Protein AF-A0A9P7UWA2-F1 (afdb_monomer_lite)

Secondary structure (DSSP, 8-state):
--S-SS----TTEEE--THHHHHHHHHHHSHHHHTT-GGGHHHHHHHHHHHTTS-SEEEEEEEETTTEEEEEEEETTTTEEEEE-TT-PPPPHHHHHHHHHHHHHHHS-PPEEEEPP-PPP-SSSTHHHHHHHHHHHHH-TTTSPPPPTTTHHHHHHHHHHHHHHHHHTT----S------S--------------------------PPPPP-------PPP-------------------------------------------------SGGGG-----HHHHHHHHHHHHHHHHHHHHHHHHHHHHHHHHHHHHHHHHHHHHHHHHHHHHHHHHHHTTSS-TTSPPP----------------HHHHT-HHHHHHHHHHHHH---S----------------------HHHHHHHHHHHHHH---HHHH-

Radius of gyration: 37.2 Å; chains: 1; bounding box: 84×90×108 Å

Sequence (434 aa):
MQNELGLTASSDTLLVDSFHAQAVRSAYSTPDQYVNDKHEAWLRNQAQDLATGMRKCLATVANVSGYHWVGLVVDFRQQKFYYGCSLGRKMNQVLKDTYSWWVYQHMSRIFKWETMKSTVQRDGFSCGILAVNALGHHLNPAKYPLLDAKKVADERLNILLRVIERHQAKDFHNESLECQFPFRFPSESSPLNENIDNNNKPSCDDQDLPEFPFSVLPNSPPQSSNPLVHYSSESESNNDGNGSITGDEACKRKVVDTESNLDQSPKRSKAEGLLRYFKRETKEEHEDRLKREAEADNERFEAAMMKAERWKMRMEEEKREQNRLRKQKSRARKRKQEIVQGIRDEDGQLPKRQKTMDLHDITEAFDVAEESRPAWAIAEKIKSKTRKAAGRKLLENPVHEKRPARYVNWLTPFCWTQIKTVAKKTGMSPTEIV

pLDDT: mean 76.08, std 23.24, range [30.69, 98.56]

InterPro domains:
  IPR038765 Papain-like cysteine peptidase superfamily [SSF54001] (63-132)

Organism: NCBI:txid181124

Foldseek 3Di:
DQDDAVPSVPLQEAEDEQCLLVLLLVCVVPVVCCVPDPVNVVVVVVLQCCQVRSHQKYWYWYDDPNQAIWTWMQGSVQLEIEIEFLQPDPDDVSSVVSVQVSNCVRHVDGGYYDYQDWHRAPDRHLRHLGRLLSRVCVSPVPQRPHDDNVCSVVLVVQVVVVVVVCVVVVVPPPPPPHPHSSPGDPPPDDDDDDDDDDDDDDDDDDDDDDDDDDDDDDDDDDDDDDDDDDDDDDDDDDDDDDDDDDDDDDDDDDDDDDPDDDPPPDPPDPPPDPCVPDDDQDPVNVVVVVVVVVVVVVVVVVVVVVVVVVVVVVVVVVVVVVVVVVVVVVVVVVLVVCCVVVCADPVSHGPPPPPPPPPPPPPDPPPPVVVPDVVVVVVVVVVVVPPDPPDDDPPPDDDDDPDQPDDDDPPDVVVVVVLVVVCVVPVDDSSVVD

Structure (mmCIF, N/CA/C/O backbone):
data_AF-A0A9P7UWA2-F1
#
_entry.id   AF-A0A9P7UWA2-F1
#
loop_
_atom_site.group_PDB
_atom_site.id
_atom_site.type_symbol
_atom_site.label_atom_id
_atom_site.label_alt_id
_atom_site.label_comp_id
_atom_site.label_asym_id
_atom_site.label_entity_id
_atom_site.label_seq_id
_atom_site.pdbx_PDB_ins_code
_atom_site.Cartn_x
_atom_site.Cartn_y
_atom_site.Cartn_z
_atom_site.occupancy
_atom_site.B_iso_or_equiv
_atom_site.auth_seq_id
_atom_site.auth_comp_id
_atom_site.auth_asym_id
_atom_site.auth_atom_id
_atom_site.pdbx_PDB_model_num
ATOM 1 N N . MET A 1 1 ? 7.433 -18.083 4.315 1.00 35.91 1 MET A N 1
ATOM 2 C CA . MET A 1 1 ? 6.613 -17.045 4.982 1.00 35.91 1 MET A CA 1
ATOM 3 C C . MET A 1 1 ? 5.111 -17.380 4.883 1.00 35.91 1 MET A C 1
ATOM 5 O O . MET A 1 1 ? 4.304 -16.478 4.747 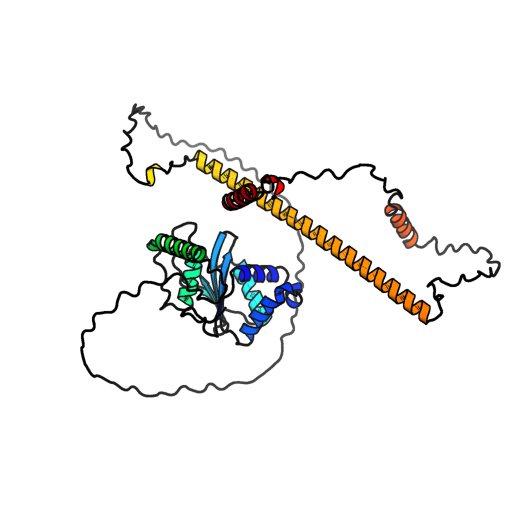1.00 35.91 1 MET A O 1
ATOM 9 N N . GLN A 1 2 ? 4.724 -18.668 4.906 1.00 35.81 2 GLN A N 1
ATOM 10 C CA . GLN A 1 2 ? 3.358 -19.139 4.597 1.00 35.81 2 GLN A CA 1
ATOM 11 C C . GLN A 1 2 ? 2.832 -20.274 5.505 1.00 35.81 2 GLN A C 1
ATOM 13 O O . GLN A 1 2 ? 1.652 -20.592 5.404 1.00 35.81 2 GLN A O 1
ATOM 18 N N . ASN A 1 3 ? 3.647 -20.890 6.372 1.00 32.41 3 ASN A N 1
ATOM 19 C CA . ASN A 1 3 ? 3.332 -22.249 6.841 1.00 32.41 3 ASN A CA 1
ATOM 20 C C . ASN A 1 3 ? 2.615 -22.412 8.169 1.00 32.41 3 ASN A C 1
ATOM 22 O O . ASN A 1 3 ? 2.062 -23.475 8.403 1.00 32.41 3 ASN A O 1
ATOM 26 N N . GLU A 1 4 ? 2.575 -21.427 9.037 1.00 34.19 4 GLU A N 1
ATOM 27 C CA . GLU A 1 4 ? 2.047 -21.652 10.374 1.00 34.19 4 GLU A CA 1
ATOM 28 C C . GLU A 1 4 ? 1.288 -20.382 10.715 1.00 34.19 4 GLU A C 1
ATOM 30 O O . GLU A 1 4 ? 1.736 -19.311 10.344 1.00 34.19 4 GLU A O 1
ATOM 35 N N . LEU A 1 5 ? 0.082 -20.484 11.263 1.00 36.91 5 LEU A N 1
ATOM 36 C CA . LEU A 1 5 ? -0.813 -19.371 11.581 1.00 36.91 5 LEU A CA 1
ATOM 37 C C . LEU A 1 5 ? -2.119 -19.888 12.227 1.00 36.91 5 LEU A C 1
ATOM 39 O O . LEU A 1 5 ? -2.943 -19.113 12.725 1.00 36.91 5 LEU A O 1
ATOM 43 N N . GLY A 1 6 ? -2.436 -21.181 12.064 1.00 40.97 6 GLY A N 1
ATOM 44 C CA . GLY A 1 6 ? -3.813 -21.714 12.136 1.00 40.97 6 GLY A CA 1
ATOM 45 C C . GLY A 1 6 ? -4.808 -20.980 11.207 1.00 40.97 6 GLY A C 1
ATOM 46 O O . GLY A 1 6 ? -6.020 -21.055 11.374 1.00 40.97 6 GLY A O 1
ATOM 47 N N . LEU A 1 7 ? -4.258 -20.122 10.360 1.00 44.78 7 LEU A N 1
ATOM 48 C CA . LEU A 1 7 ? -4.694 -19.538 9.114 1.00 44.78 7 LEU A CA 1
ATOM 49 C C . LEU A 1 7 ? -3.462 -19.801 8.252 1.00 44.78 7 LEU A C 1
ATOM 51 O O . LEU A 1 7 ? -2.737 -18.868 7.912 1.00 44.78 7 LEU A O 1
ATOM 55 N N . THR A 1 8 ? -3.140 -21.051 7.914 1.00 44.81 8 THR A N 1
ATOM 56 C CA . THR A 1 8 ? -2.490 -21.186 6.609 1.00 44.81 8 THR A CA 1
ATOM 57 C C . THR A 1 8 ? -3.432 -20.396 5.726 1.00 44.81 8 THR A C 1
ATOM 59 O O . THR A 1 8 ? -4.607 -20.775 5.636 1.00 44.81 8 THR A O 1
ATOM 62 N N . ALA A 1 9 ? -3.024 -19.199 5.274 1.00 48.91 9 ALA A N 1
ATOM 63 C CA . ALA A 1 9 ? -3.777 -18.516 4.253 1.00 48.91 9 ALA A CA 1
ATOM 64 C C . ALA A 1 9 ? -3.980 -19.655 3.281 1.00 48.91 9 ALA A C 1
ATOM 66 O O . ALA A 1 9 ? -2.975 -20.292 2.923 1.00 48.91 9 ALA A O 1
ATOM 67 N N . SER A 1 10 ? -5.246 -20.069 3.083 1.00 62.97 10 SER A N 1
ATOM 68 C CA . SER A 1 10 ? -5.525 -21.217 2.221 1.00 62.97 10 SER A CA 1
ATOM 69 C C . SER A 1 10 ? -4.599 -21.026 1.031 1.00 62.97 10 SER A C 1
ATOM 71 O O . SER A 1 10 ? -4.370 -19.869 0.677 1.00 62.97 10 SER A O 1
ATOM 73 N N . SER A 1 11 ? -3.969 -22.053 0.468 1.00 73.44 11 SER A N 1
ATOM 74 C CA . SER A 1 11 ? -3.044 -21.866 -0.671 1.00 73.44 11 SER A CA 1
ATOM 75 C C . SER A 1 11 ? -3.573 -20.854 -1.715 1.00 73.44 11 SER A C 1
ATOM 77 O O . SER A 1 11 ? -2.823 -20.155 -2.381 1.00 73.44 11 SER A O 1
ATOM 79 N N . ASP A 1 12 ? -4.885 -20.700 -1.732 1.00 90.75 12 ASP A N 1
ATOM 80 C CA . ASP A 1 12 ? -5.753 -19.699 -2.319 1.00 90.75 12 ASP A CA 1
ATOM 81 C C . ASP A 1 12 ? -5.592 -18.200 -1.927 1.00 90.75 12 ASP A C 1
ATOM 83 O O . ASP A 1 12 ? -5.778 -17.357 -2.793 1.00 90.75 12 ASP A O 1
ATOM 87 N N . THR A 1 13 ? -5.298 -17.790 -0.692 1.00 93.62 13 THR A N 1
ATOM 88 C CA . THR A 1 13 ? -5.259 -16.374 -0.274 1.00 93.62 13 THR A CA 1
ATOM 89 C C . THR A 1 13 ? -3.828 -15.865 -0.128 1.00 93.62 13 THR A C 1
ATOM 91 O O . THR A 1 13 ? -3.042 -16.367 0.671 1.00 93.62 13 THR A O 1
ATOM 94 N N . LEU A 1 14 ? -3.500 -14.800 -0.852 1.00 94.69 14 LEU A N 1
ATOM 95 C CA . LEU A 1 14 ? -2.253 -14.062 -0.738 1.00 94.69 14 LEU A CA 1
ATOM 96 C C . LEU A 1 14 ? -2.431 -12.877 0.223 1.00 94.69 14 LEU A C 1
ATOM 98 O O . LEU A 1 14 ? -3.109 -11.902 -0.099 1.00 94.69 14 LEU A O 1
ATOM 102 N N . LEU A 1 15 ? -1.806 -12.948 1.398 1.00 93.94 15 LEU A N 1
ATOM 103 C CA . LEU A 1 15 ? -1.675 -11.798 2.294 1.00 93.94 15 LEU A CA 1
ATOM 104 C C . LEU A 1 15 ? -0.473 -10.961 1.857 1.00 93.94 15 LEU A C 1
ATOM 106 O O . LEU A 1 15 ? 0.645 -11.473 1.806 1.00 93.94 15 LEU A O 1
ATOM 110 N N . VAL A 1 16 ? -0.704 -9.689 1.544 1.00 95.38 16 VAL A N 1
ATOM 111 C CA . VAL A 1 16 ? 0.352 -8.751 1.140 1.00 95.38 16 VAL A CA 1
ATOM 112 C C . VAL A 1 16 ? 0.481 -7.614 2.143 1.00 95.38 16 VAL A C 1
ATOM 114 O O . VAL A 1 16 ? -0.457 -7.294 2.879 1.00 95.38 16 VAL A O 1
ATOM 117 N N . ASP A 1 17 ? 1.663 -7.007 2.176 1.00 93.38 17 ASP A N 1
ATOM 118 C CA . ASP A 1 17 ? 1.953 -5.875 3.046 1.00 93.38 17 ASP A CA 1
ATOM 119 C C . ASP A 1 17 ? 1.064 -4.653 2.744 1.00 93.38 17 ASP A C 1
ATOM 121 O O . ASP A 1 17 ? 0.357 -4.575 1.735 1.00 93.38 17 ASP A O 1
ATOM 125 N N . SER A 1 18 ? 1.109 -3.671 3.643 1.00 93.75 18 SER A N 1
ATOM 126 C CA . SER A 1 18 ? 0.394 -2.405 3.480 1.00 93.75 18 SER A CA 1
ATOM 127 C C . SER A 1 18 ? 0.959 -1.504 2.383 1.00 93.75 18 SER A C 1
ATOM 129 O O . SER A 1 18 ? 0.256 -0.626 1.872 1.00 93.75 18 SER A O 1
ATOM 131 N N . PHE A 1 19 ? 2.225 -1.704 2.019 1.00 95.06 19 PHE A N 1
ATOM 132 C CA . PHE A 1 19 ? 2.886 -0.972 0.950 1.00 95.06 19 PHE A CA 1
ATOM 133 C C . PHE A 1 19 ? 2.317 -1.356 -0.423 1.00 95.06 19 PHE A C 1
ATOM 135 O O . PHE A 1 19 ? 2.309 -0.518 -1.322 1.00 95.06 19 PHE A O 1
ATOM 142 N N . HIS A 1 20 ? 1.719 -2.543 -0.568 1.00 97.31 20 HIS A N 1
ATOM 143 C CA . HIS A 1 20 ? 1.024 -2.974 -1.779 1.00 97.31 20 HIS A CA 1
ATOM 144 C C . HIS A 1 20 ? 0.036 -1.925 -2.295 1.00 97.31 20 HIS A C 1
ATOM 146 O O . HIS A 1 20 ? 0.104 -1.525 -3.454 1.00 97.31 20 HIS A O 1
ATOM 152 N N . ALA A 1 21 ? -0.846 -1.403 -1.437 1.00 97.00 21 ALA A N 1
ATOM 153 C CA . ALA A 1 21 ? -1.819 -0.393 -1.855 1.00 97.00 21 ALA A CA 1
ATOM 154 C C . ALA A 1 21 ? -1.157 0.905 -2.348 1.00 97.00 21 ALA A C 1
ATOM 156 O O . ALA A 1 21 ? -1.644 1.527 -3.293 1.00 97.00 21 ALA A O 1
ATOM 157 N N . GLN A 1 22 ? -0.035 1.298 -1.743 1.00 96.38 22 GLN A N 1
ATOM 158 C CA . GLN A 1 22 ? 0.743 2.450 -2.192 1.00 96.38 22 GLN A CA 1
ATOM 159 C C . GLN A 1 22 ? 1.429 2.174 -3.534 1.00 96.38 22 GLN A C 1
ATOM 161 O O . GLN A 1 22 ? 1.435 3.044 -4.402 1.00 96.38 22 GLN A O 1
ATOM 166 N N . ALA A 1 23 ? 1.966 0.970 -3.720 1.00 97.44 23 ALA A N 1
ATOM 167 C CA . ALA A 1 23 ? 2.635 0.565 -4.945 1.00 97.44 23 ALA A CA 1
ATOM 168 C C . ALA A 1 23 ? 1.655 0.495 -6.129 1.00 97.44 23 ALA A C 1
ATOM 170 O O . ALA A 1 23 ? 1.935 1.069 -7.177 1.00 97.44 23 ALA A O 1
ATOM 171 N N . VAL A 1 24 ? 0.463 -0.089 -5.946 1.00 98.12 24 VAL A N 1
ATOM 172 C CA . VAL A 1 24 ? -0.588 -0.088 -6.981 1.00 98.12 24 VAL A CA 1
ATOM 173 C C . VAL A 1 24 ? -1.034 1.341 -7.310 1.00 98.12 24 VAL A C 1
ATOM 175 O O . VAL A 1 24 ? -1.229 1.677 -8.475 1.00 98.12 24 VAL A O 1
ATOM 178 N N . ARG A 1 25 ? -1.144 2.223 -6.307 1.00 97.81 25 ARG A N 1
ATOM 179 C CA . ARG A 1 25 ? -1.462 3.643 -6.531 1.00 97.81 25 ARG A CA 1
ATOM 180 C C . ARG A 1 25 ? -0.365 4.380 -7.306 1.00 97.81 25 ARG A C 1
ATOM 182 O O . ARG A 1 25 ? -0.679 5.240 -8.130 1.00 97.81 25 ARG A O 1
ATOM 189 N N . SER A 1 26 ? 0.901 4.059 -7.044 1.00 96.88 26 SER A N 1
ATOM 190 C CA . SER A 1 26 ? 2.035 4.587 -7.807 1.00 96.88 26 SER A CA 1
ATOM 191 C C . SER A 1 26 ? 1.929 4.166 -9.271 1.00 96.88 26 SER A C 1
ATOM 193 O O . SER A 1 26 ? 1.909 5.031 -10.142 1.00 96.88 26 SER A O 1
ATOM 195 N N . ALA A 1 27 ? 1.724 2.870 -9.523 1.00 98.00 27 ALA A N 1
ATOM 196 C CA . ALA A 1 27 ? 1.544 2.316 -10.862 1.00 98.00 27 ALA A CA 1
ATOM 197 C C . ALA A 1 27 ? 0.366 2.960 -11.612 1.00 98.00 27 ALA A C 1
ATOM 199 O O . ALA A 1 27 ? 0.493 3.335 -12.777 1.00 98.00 27 ALA A O 1
ATOM 200 N N . TYR A 1 28 ? -0.763 3.164 -10.924 1.00 97.94 28 TYR A N 1
ATOM 201 C CA . TYR A 1 28 ? -1.947 3.831 -11.476 1.00 97.94 28 TYR A CA 1
ATOM 202 C C . TYR A 1 28 ? -1.674 5.272 -11.929 1.00 97.94 28 TYR A C 1
ATOM 204 O O . TYR A 1 28 ? -2.304 5.762 -12.862 1.00 97.94 28 TYR A O 1
ATOM 212 N N . SER A 1 29 ? -0.718 5.955 -11.296 1.00 97.31 29 SER A N 1
ATOM 213 C CA . SER A 1 29 ? -0.345 7.327 -11.661 1.00 97.31 29 SER A CA 1
ATOM 214 C C . SER A 1 29 ? 0.532 7.390 -12.922 1.00 97.31 29 SER A C 1
ATOM 216 O O . SER A 1 29 ? 0.679 8.459 -13.512 1.00 97.31 29 SER A O 1
ATOM 218 N N . THR A 1 30 ? 1.113 6.264 -13.348 1.00 97.19 30 THR A N 1
ATOM 219 C CA . THR A 1 30 ? 1.989 6.150 -14.526 1.00 97.19 30 THR A CA 1
ATOM 220 C C . THR A 1 30 ? 1.665 4.887 -15.339 1.00 97.19 30 THR A C 1
ATOM 222 O O . THR A 1 30 ? 2.528 4.018 -15.500 1.00 97.19 30 THR A O 1
ATOM 225 N N . PRO A 1 31 ? 0.439 4.764 -15.887 1.00 96.69 31 PRO A N 1
ATOM 226 C CA . PRO A 1 31 ? -0.044 3.518 -16.482 1.00 96.69 31 PRO A CA 1
ATOM 227 C C . PRO A 1 31 ? 0.806 3.037 -17.668 1.00 96.69 31 PRO A C 1
ATOM 229 O O . PRO A 1 31 ? 1.028 1.837 -17.810 1.00 96.69 31 PRO A O 1
ATOM 232 N N . ASP A 1 32 ? 1.367 3.953 -18.464 1.00 97.12 32 ASP A N 1
ATOM 233 C CA . ASP A 1 32 ? 2.225 3.614 -19.612 1.00 97.12 32 ASP A CA 1
ATOM 234 C C . ASP A 1 32 ? 3.549 2.949 -19.201 1.00 97.12 32 ASP A C 1
ATOM 236 O O . ASP A 1 32 ? 4.157 2.195 -19.965 1.00 97.12 32 ASP A O 1
ATOM 240 N N . GLN A 1 33 ? 4.019 3.234 -17.984 1.00 96.94 33 GLN A N 1
ATOM 241 C CA . GLN A 1 33 ? 5.259 2.673 -17.449 1.00 96.94 33 GLN A CA 1
ATOM 242 C C . GLN A 1 33 ? 5.016 1.314 -16.790 1.00 96.94 33 GLN A C 1
ATOM 244 O O . GLN A 1 33 ? 5.915 0.471 -16.814 1.00 96.94 33 GLN A O 1
ATOM 249 N N . TYR A 1 34 ? 3.791 1.062 -16.311 1.00 97.38 34 TYR A N 1
ATOM 250 C CA . TYR A 1 34 ? 3.447 -0.128 -15.536 1.00 97.38 34 TYR A CA 1
ATOM 251 C C . TYR A 1 34 ? 3.784 -1.446 -16.218 1.00 97.38 34 TYR A C 1
ATOM 253 O O . TYR A 1 34 ? 4.216 -2.396 -15.570 1.00 97.38 34 TYR A O 1
ATOM 261 N N . VAL A 1 35 ? 3.638 -1.520 -17.538 1.00 96.06 35 VAL A N 1
ATOM 262 C CA . VAL A 1 35 ? 3.918 -2.747 -18.294 1.00 96.06 35 VAL A CA 1
ATOM 263 C C . VAL A 1 35 ? 5.416 -3.079 -18.300 1.00 96.06 35 VAL A C 1
ATOM 265 O O . VAL A 1 35 ? 5.798 -4.248 -18.249 1.00 96.06 35 VAL A O 1
ATOM 268 N N . ASN A 1 36 ? 6.275 -2.057 -18.321 1.00 96.12 36 ASN A N 1
ATOM 269 C CA . ASN A 1 36 ? 7.703 -2.203 -18.608 1.00 96.12 36 ASN A CA 1
ATOM 270 C C . ASN A 1 36 ? 8.614 -1.935 -17.403 1.00 96.12 36 ASN A C 1
ATOM 272 O O . ASN A 1 36 ? 9.791 -2.308 -17.440 1.00 96.12 36 ASN A O 1
ATOM 276 N N . ASP A 1 37 ? 8.112 -1.305 -16.339 1.00 96.25 37 ASP A N 1
ATOM 277 C CA . ASP A 1 37 ? 8.933 -0.988 -15.175 1.00 96.25 37 ASP A CA 1
ATOM 278 C C . ASP A 1 37 ? 9.333 -2.268 -14.425 1.00 96.25 37 ASP A C 1
ATOM 280 O O . ASP A 1 37 ? 8.505 -3.103 -14.045 1.00 96.25 37 ASP A O 1
ATOM 284 N N . LYS A 1 38 ? 10.637 -2.440 -14.199 1.00 96.06 38 LYS A N 1
ATOM 285 C CA . LYS A 1 38 ? 11.188 -3.559 -13.428 1.00 96.06 38 LYS A CA 1
ATOM 286 C C . LYS A 1 38 ? 10.841 -3.458 -11.946 1.00 96.06 38 LYS A C 1
ATOM 288 O O . LYS A 1 38 ? 10.696 -4.493 -11.303 1.00 96.06 38 LYS A O 1
ATOM 293 N N . HIS A 1 39 ? 10.683 -2.248 -11.413 1.00 94.06 39 HIS A N 1
ATOM 294 C CA . HIS A 1 39 ? 10.326 -2.033 -10.011 1.00 94.06 39 HIS A CA 1
ATOM 295 C C . HIS A 1 39 ? 8.901 -2.491 -9.691 1.00 94.06 39 HIS A C 1
ATOM 297 O O . HIS A 1 39 ? 8.609 -2.817 -8.544 1.00 94.06 39 HIS A O 1
ATOM 303 N N . GLU A 1 40 ? 8.045 -2.595 -10.706 1.00 95.94 40 GLU A N 1
ATOM 304 C CA . GLU A 1 40 ? 6.646 -3.015 -10.582 1.00 95.94 40 GLU A CA 1
ATOM 305 C C . GLU A 1 40 ? 6.421 -4.462 -11.051 1.00 95.94 40 GLU A C 1
ATOM 307 O O . GLU A 1 40 ? 5.296 -4.962 -11.039 1.00 95.94 40 GLU A O 1
ATOM 312 N N . ALA A 1 41 ? 7.492 -5.177 -11.423 1.00 96.06 41 ALA A N 1
ATOM 313 C CA . ALA A 1 41 ? 7.411 -6.565 -11.878 1.00 96.06 41 ALA A CA 1
ATOM 314 C C . ALA A 1 41 ? 6.781 -7.490 -10.830 1.00 96.06 41 ALA A C 1
ATOM 316 O O . ALA A 1 41 ? 6.014 -8.383 -11.173 1.00 96.06 41 ALA A O 1
ATOM 317 N N . TRP A 1 42 ? 7.050 -7.251 -9.548 1.00 96.81 42 TRP A N 1
ATOM 318 C CA . TRP A 1 42 ? 6.472 -8.045 -8.469 1.00 96.81 42 TRP A CA 1
ATOM 319 C C . TRP A 1 42 ? 4.948 -7.852 -8.346 1.00 96.81 42 TRP A C 1
ATOM 321 O O . TRP A 1 42 ? 4.247 -8.837 -8.134 1.00 96.81 42 TRP A O 1
ATOM 331 N N . LEU A 1 43 ? 4.421 -6.635 -8.562 1.00 97.56 43 LEU A N 1
ATOM 332 C CA . LEU A 1 43 ? 2.972 -6.381 -8.609 1.00 97.56 43 LEU A CA 1
ATOM 333 C C . LEU A 1 43 ? 2.325 -7.110 -9.785 1.00 97.56 43 LEU A C 1
ATOM 335 O O . LEU A 1 43 ? 1.243 -7.676 -9.646 1.00 97.56 43 LEU A O 1
ATOM 339 N N . ARG A 1 44 ? 2.984 -7.092 -10.953 1.00 97.62 44 ARG A N 1
ATOM 340 C CA . ARG A 1 44 ? 2.511 -7.823 -12.137 1.00 97.62 44 ARG A CA 1
ATOM 341 C C . ARG A 1 44 ? 2.487 -9.327 -11.885 1.00 97.62 44 ARG A C 1
ATOM 343 O O . ARG A 1 44 ? 1.492 -9.963 -12.198 1.00 97.62 44 ARG A O 1
ATOM 350 N N . ASN A 1 45 ? 3.528 -9.878 -11.266 1.00 96.81 45 ASN A N 1
ATOM 351 C CA . ASN A 1 45 ? 3.583 -11.302 -10.934 1.00 96.81 45 ASN A CA 1
ATOM 352 C C . ASN A 1 45 ? 2.465 -11.701 -9.960 1.00 96.81 45 ASN A C 1
ATOM 354 O O . ASN A 1 45 ? 1.794 -12.697 -10.190 1.00 96.81 45 ASN A O 1
ATOM 358 N N . GLN A 1 46 ? 2.196 -10.898 -8.925 1.00 96.56 46 GLN A N 1
ATOM 359 C CA . GLN A 1 46 ? 1.079 -11.159 -8.007 1.00 96.56 46 GLN A CA 1
ATOM 360 C C . GLN A 1 46 ? -0.275 -11.132 -8.724 1.00 96.56 46 GLN A C 1
ATOM 362 O O . GLN A 1 46 ? -1.114 -11.999 -8.491 1.00 96.56 46 GLN A O 1
ATOM 367 N N . ALA A 1 47 ? -0.486 -10.162 -9.615 1.00 95.88 47 ALA A N 1
ATOM 368 C CA . ALA A 1 47 ? -1.702 -10.101 -10.415 1.00 95.88 47 ALA A CA 1
ATOM 369 C C . ALA A 1 47 ? -1.830 -11.296 -11.368 1.00 95.88 47 ALA A C 1
ATOM 371 O O . ALA A 1 47 ? -2.921 -11.838 -11.516 1.00 95.88 47 ALA A O 1
ATOM 372 N N . GLN A 1 48 ? -0.723 -11.738 -11.968 1.00 96.06 48 GLN A N 1
ATOM 373 C CA . GLN A 1 48 ? -0.678 -12.911 -12.835 1.00 96.06 48 GLN A CA 1
ATOM 374 C C . GLN A 1 48 ? -1.004 -14.195 -12.062 1.00 96.06 48 GLN A C 1
ATOM 376 O O . GLN A 1 48 ? -1.801 -15.004 -12.536 1.00 96.06 48 GLN A O 1
ATOM 381 N N . ASP A 1 49 ? -0.453 -14.372 -10.859 1.00 95.81 49 ASP A N 1
ATOM 382 C CA . ASP A 1 49 ? -0.771 -15.505 -9.983 1.00 95.81 49 ASP A CA 1
ATOM 383 C C . ASP A 1 49 ? -2.274 -15.546 -9.655 1.00 95.81 49 ASP A C 1
ATOM 385 O O . ASP A 1 49 ? -2.889 -16.612 -9.621 1.00 95.81 49 ASP A O 1
ATOM 389 N N . LEU A 1 50 ? -2.891 -14.381 -9.448 1.00 95.94 50 LEU A N 1
ATOM 390 C CA . LEU A 1 50 ? -4.328 -14.266 -9.198 1.00 95.94 50 LEU A CA 1
ATOM 391 C C . LEU A 1 50 ? -5.161 -14.518 -10.467 1.00 95.94 50 LEU A C 1
ATOM 393 O O . LEU A 1 50 ? -6.160 -15.234 -10.428 1.00 95.94 50 LEU A O 1
ATOM 397 N N . ALA A 1 51 ? -4.741 -13.972 -11.610 1.00 94.44 51 ALA A N 1
ATOM 398 C CA . ALA A 1 51 ? -5.434 -14.112 -12.891 1.00 94.44 51 ALA A CA 1
ATOM 399 C C . ALA A 1 51 ? -5.396 -15.553 -13.427 1.00 94.44 51 ALA A C 1
ATOM 401 O O . ALA A 1 51 ? -6.370 -16.021 -14.016 1.00 94.44 51 ALA A O 1
ATOM 402 N N . THR A 1 52 ? -4.292 -16.266 -13.193 1.00 95.38 52 THR A N 1
ATOM 403 C CA . THR A 1 52 ? -4.123 -17.687 -13.548 1.00 95.38 52 THR A CA 1
ATOM 404 C C . THR A 1 52 ? -4.800 -18.639 -12.561 1.00 95.38 52 THR A C 1
ATOM 406 O O . THR A 1 52 ? -4.871 -19.838 -12.820 1.00 95.38 52 THR A O 1
ATOM 409 N N . GLY A 1 53 ? -5.308 -18.129 -11.435 1.00 94.19 53 GLY A N 1
ATOM 410 C CA . GLY A 1 53 ? -5.952 -18.930 -10.398 1.00 94.19 53 GLY A CA 1
ATOM 411 C C . GLY A 1 53 ? -4.983 -19.686 -9.485 1.00 94.19 53 GLY A C 1
ATOM 412 O O . GLY A 1 53 ? -5.445 -20.462 -8.649 1.00 94.19 53 GLY A O 1
ATOM 413 N N . MET A 1 54 ? -3.665 -19.450 -9.592 1.00 94.19 54 MET A N 1
ATOM 414 C CA . MET A 1 54 ? -2.688 -19.945 -8.610 1.00 94.19 54 MET A CA 1
ATOM 415 C C . MET A 1 54 ? -2.988 -19.400 -7.214 1.00 94.19 54 MET A C 1
ATOM 417 O O . MET A 1 54 ? -2.792 -20.084 -6.210 1.00 94.19 54 MET A O 1
ATOM 421 N N . ARG A 1 55 ? -3.486 -18.164 -7.160 1.00 95.25 55 ARG A N 1
ATOM 422 C CA . ARG A 1 55 ? -4.111 -17.561 -5.987 1.00 95.25 55 ARG A CA 1
ATOM 423 C C . ARG A 1 55 ? -5.542 -17.174 -6.356 1.00 95.25 55 ARG A C 1
ATOM 425 O O . ARG A 1 55 ? -5.849 -16.829 -7.489 1.00 95.25 55 ARG A O 1
ATOM 432 N N . LYS A 1 56 ? -6.434 -17.247 -5.383 1.00 95.94 56 LYS A N 1
ATOM 433 C CA . LYS A 1 56 ? -7.869 -16.977 -5.502 1.00 95.94 56 LYS A CA 1
ATOM 434 C C . LYS A 1 56 ? -8.248 -15.636 -4.886 1.00 95.94 56 LYS A C 1
ATOM 436 O O . LYS A 1 56 ? -9.175 -14.991 -5.367 1.00 95.94 56 LYS A O 1
ATOM 441 N N . CYS A 1 57 ? -7.530 -15.218 -3.846 1.00 96.94 57 CYS A N 1
ATOM 442 C CA . CYS A 1 57 ? -7.784 -13.971 -3.140 1.00 96.94 57 CYS A CA 1
ATOM 443 C C . CYS A 1 57 ? -6.478 -13.231 -2.849 1.00 96.94 57 CYS A C 1
ATOM 445 O O . CYS A 1 57 ? -5.462 -13.856 -2.557 1.00 96.94 57 CYS A O 1
ATOM 447 N N . LEU A 1 58 ? -6.522 -11.902 -2.850 1.00 97.31 58 LEU A N 1
ATOM 448 C CA . LEU A 1 58 ? -5.494 -11.039 -2.271 1.00 97.31 58 LEU A CA 1
ATOM 449 C C . LEU A 1 58 ? -6.103 -10.262 -1.111 1.00 97.31 58 LEU A C 1
ATOM 451 O O . LEU A 1 58 ? -7.204 -9.737 -1.235 1.00 97.31 58 LEU A O 1
ATOM 455 N N . ALA A 1 59 ? -5.397 -10.172 0.006 1.00 97.44 59 ALA A N 1
ATOM 456 C CA . ALA A 1 59 ? -5.859 -9.488 1.204 1.00 97.44 59 ALA A CA 1
ATOM 457 C C . ALA A 1 59 ? -4.760 -8.563 1.741 1.00 97.44 59 ALA A C 1
ATOM 459 O O . ALA A 1 59 ? -3.600 -8.957 1.853 1.00 97.44 59 ALA A O 1
ATOM 460 N N . THR A 1 60 ? -5.123 -7.321 2.058 1.00 97.81 60 THR A N 1
ATOM 461 C CA . THR A 1 60 ? -4.196 -6.291 2.544 1.00 97.81 60 THR A CA 1
ATOM 462 C C . THR A 1 60 ? -4.908 -5.281 3.441 1.00 97.81 60 THR A C 1
ATOM 464 O O . THR A 1 60 ? -6.139 -5.207 3.489 1.00 97.81 60 THR A O 1
ATOM 467 N N . VAL A 1 61 ? -4.121 -4.467 4.139 1.00 97.81 61 VAL A N 1
ATOM 468 C CA . VAL A 1 61 ? -4.589 -3.231 4.764 1.00 97.81 61 VAL A CA 1
ATOM 469 C C . VAL A 1 61 ? -4.041 -2.041 3.988 1.00 97.81 61 VAL A C 1
ATOM 471 O O . VAL A 1 61 ? -2.844 -1.942 3.740 1.00 97.81 61 VAL A O 1
ATOM 474 N N . ALA A 1 62 ? -4.912 -1.115 3.605 1.00 97.88 62 ALA A N 1
ATOM 475 C CA . ALA A 1 62 ? -4.535 0.069 2.847 1.00 97.88 62 ALA A CA 1
ATOM 476 C C . ALA A 1 62 ? -4.573 1.309 3.742 1.00 97.88 62 ALA A C 1
ATOM 478 O O . ALA A 1 62 ? -5.519 1.504 4.506 1.00 97.88 62 ALA A O 1
ATOM 479 N N . ASN A 1 63 ? -3.567 2.174 3.617 1.00 97.38 63 ASN A N 1
ATOM 480 C CA . ASN A 1 63 ? -3.629 3.517 4.178 1.00 97.38 63 ASN A CA 1
ATOM 481 C C . ASN A 1 63 ? -4.276 4.457 3.150 1.00 97.38 63 ASN A C 1
ATOM 483 O O . ASN A 1 63 ? -3.721 4.719 2.081 1.00 97.38 63 ASN A O 1
ATOM 487 N N . VAL A 1 64 ? -5.464 4.955 3.476 1.00 96.12 64 VAL A N 1
ATOM 488 C CA . VAL A 1 64 ? -6.188 5.959 2.703 1.00 96.12 64 VAL A CA 1
ATOM 489 C C . VAL A 1 64 ? -5.999 7.336 3.337 1.00 96.12 64 VAL A C 1
ATOM 491 O O . VAL A 1 64 ? -6.110 7.520 4.548 1.00 96.12 64 VAL A O 1
ATOM 494 N N . SER A 1 65 ? -5.704 8.324 2.493 1.00 91.62 65 SER A N 1
ATOM 495 C CA . SER A 1 65 ? -5.484 9.724 2.887 1.00 91.62 65 SER A CA 1
ATOM 496 C C . SER A 1 65 ? -4.318 9.979 3.860 1.00 91.62 65 SER A C 1
ATOM 498 O O . SER A 1 65 ? -4.208 11.083 4.376 1.00 91.62 65 SER A O 1
ATOM 500 N N . GLY A 1 66 ? -3.433 9.007 4.104 1.00 92.69 66 GLY A N 1
ATOM 501 C CA . GLY A 1 66 ? -2.228 9.166 4.932 1.00 92.69 66 GLY A CA 1
ATOM 502 C C . GLY A 1 66 ? -2.430 8.870 6.423 1.00 92.69 66 GLY A C 1
ATOM 503 O O . GLY A 1 66 ? -1.469 8.525 7.106 1.00 92.69 66 GLY A O 1
ATOM 504 N N . TYR A 1 67 ? -3.665 8.927 6.924 1.00 94.69 67 TYR A N 1
ATOM 505 C CA . TYR A 1 67 ? -3.973 8.810 8.357 1.00 94.69 67 TYR A CA 1
ATOM 506 C C . TYR A 1 67 ? -5.036 7.755 8.693 1.00 94.69 67 TYR A C 1
ATOM 508 O O . TYR A 1 67 ? -5.320 7.533 9.869 1.00 94.69 67 TYR A O 1
ATOM 516 N N . HIS A 1 68 ? -5.655 7.111 7.700 1.00 97.44 68 HIS A N 1
ATOM 517 C CA . HIS A 1 68 ? -6.750 6.175 7.939 1.00 97.44 68 HIS A CA 1
ATOM 518 C C . HIS A 1 68 ? -6.468 4.807 7.320 1.00 97.44 68 HIS A C 1
ATOM 520 O O . HIS A 1 68 ? -6.157 4.699 6.141 1.00 97.44 68 HIS A O 1
ATOM 526 N N . TRP A 1 69 ? -6.599 3.752 8.117 1.00 98.19 69 TRP A N 1
ATOM 527 C CA . TRP A 1 69 ? -6.374 2.374 7.692 1.00 98.19 69 TRP A CA 1
ATOM 528 C C . TRP A 1 69 ? -7.692 1.660 7.408 1.00 98.19 69 TRP A C 1
ATOM 530 O O . TRP A 1 69 ? -8.649 1.780 8.175 1.00 98.19 69 TRP A O 1
ATOM 540 N N . VAL A 1 70 ? -7.730 0.905 6.312 1.00 98.50 70 VAL A N 1
ATOM 541 C CA . VAL A 1 70 ? -8.900 0.140 5.858 1.00 98.50 70 VAL A CA 1
ATOM 542 C C . VAL A 1 70 ? -8.484 -1.268 5.451 1.00 98.50 70 VAL A C 1
ATOM 544 O O . VAL A 1 70 ? -7.362 -1.477 4.995 1.00 98.50 70 VAL A O 1
ATOM 547 N N . GLY A 1 71 ? -9.377 -2.239 5.619 1.00 98.19 71 GLY A N 1
ATOM 548 C CA . GLY A 1 71 ? -9.172 -3.597 5.114 1.00 98.19 71 GLY A CA 1
ATOM 549 C C . GLY A 1 71 ? -9.630 -3.705 3.661 1.00 98.19 71 GLY A C 1
ATOM 550 O O . GLY A 1 71 ? -10.685 -3.168 3.312 1.00 98.19 71 GLY A O 1
ATOM 551 N N . LEU A 1 72 ? -8.854 -4.396 2.826 1.00 98.50 72 LEU A N 1
ATOM 552 C CA . LEU A 1 72 ? -9.164 -4.626 1.418 1.00 98.50 72 LEU A CA 1
ATOM 553 C C . LEU A 1 72 ? -8.933 -6.095 1.055 1.00 98.50 72 LEU A C 1
ATOM 555 O O . LEU A 1 72 ? -7.857 -6.639 1.305 1.00 98.50 72 LEU A O 1
ATOM 559 N N . VAL A 1 73 ? -9.929 -6.709 0.419 1.00 98.25 73 VAL A N 1
ATOM 560 C CA . VAL A 1 73 ? -9.819 -8.044 -0.182 1.00 98.25 73 VAL A CA 1
ATOM 561 C C . VAL A 1 73 ? -10.196 -7.964 -1.652 1.00 98.25 73 VAL A C 1
ATOM 563 O O . VAL A 1 73 ? -11.200 -7.349 -2.002 1.00 98.25 73 VAL A O 1
ATOM 566 N N . VAL A 1 74 ? -9.401 -8.596 -2.505 1.00 98.31 74 VAL A N 1
ATOM 567 C CA . VAL A 1 74 ? -9.683 -8.801 -3.925 1.00 98.31 74 VAL A CA 1
ATOM 568 C C . VAL A 1 74 ? -9.917 -10.293 -4.137 1.00 98.31 74 VAL A C 1
ATOM 570 O O . VAL A 1 74 ? -8.970 -11.074 -4.102 1.00 98.31 74 VAL A O 1
ATOM 573 N N . ASP A 1 75 ? -11.171 -10.696 -4.319 1.00 97.75 75 ASP A N 1
ATOM 574 C CA . ASP A 1 75 ? -11.568 -12.082 -4.574 1.00 97.75 75 ASP A CA 1
ATOM 575 C C . ASP A 1 75 ? -11.733 -12.298 -6.083 1.00 97.75 75 ASP A C 1
ATOM 577 O O . ASP A 1 75 ? -12.689 -11.824 -6.706 1.00 97.75 75 ASP A O 1
ATOM 581 N N . PHE A 1 76 ? -10.785 -13.022 -6.675 1.00 96.38 76 PHE A N 1
ATOM 582 C CA . PHE A 1 76 ? -10.745 -13.302 -8.109 1.00 96.38 76 PHE A CA 1
ATOM 583 C C . PHE A 1 76 ? -11.736 -14.394 -8.522 1.00 96.38 76 PHE A C 1
ATOM 585 O O . PHE A 1 76 ? -12.152 -14.422 -9.682 1.00 96.38 76 PHE A O 1
ATOM 592 N N . ARG A 1 77 ? -12.176 -15.259 -7.595 1.00 95.12 77 ARG A N 1
ATOM 593 C CA . ARG A 1 77 ? -13.213 -16.261 -7.891 1.00 95.12 77 ARG A CA 1
ATOM 594 C C . ARG A 1 77 ? -14.566 -15.600 -8.042 1.00 95.12 77 ARG A C 1
ATOM 596 O O . ARG A 1 77 ? -15.282 -15.866 -9.001 1.00 95.12 77 ARG A O 1
ATOM 603 N N . GLN A 1 78 ? -14.905 -14.747 -7.083 1.00 97.12 78 GLN A N 1
ATOM 604 C CA . GLN A 1 78 ? -16.192 -14.062 -7.056 1.00 97.12 78 GLN A CA 1
ATOM 605 C C . GLN A 1 78 ? -16.200 -12.801 -7.923 1.00 97.12 78 GLN A C 1
ATOM 607 O O . GLN A 1 78 ? -17.271 -12.248 -8.163 1.00 97.12 78 GLN A O 1
ATOM 612 N N . GLN A 1 79 ? -15.029 -12.353 -8.391 1.00 97.94 79 GLN A N 1
ATOM 613 C CA . GLN A 1 79 ? -14.841 -11.085 -9.100 1.00 97.94 79 GLN A CA 1
ATOM 614 C C . GLN A 1 79 ? -15.369 -9.915 -8.271 1.00 97.94 79 GLN A C 1
ATOM 616 O O . GLN A 1 79 ? -16.154 -9.079 -8.733 1.00 97.94 79 GLN A O 1
ATOM 621 N N . LYS A 1 80 ? -14.963 -9.896 -7.000 1.00 98.56 80 LYS A N 1
ATOM 622 C CA . LYS A 1 80 ? -15.416 -8.922 -6.013 1.00 98.56 80 LYS A CA 1
ATOM 623 C C . LYS A 1 80 ? -14.251 -8.282 -5.284 1.00 98.56 80 LYS A C 1
ATOM 625 O O . LYS A 1 80 ? -13.261 -8.926 -4.954 1.00 98.56 80 LYS A O 1
ATOM 630 N N . PHE A 1 81 ? -14.422 -7.011 -4.976 1.00 98.44 81 PHE A N 1
ATOM 631 C CA . PHE A 1 81 ? -13.639 -6.303 -3.986 1.00 98.44 81 PHE A CA 1
ATOM 632 C C . PHE A 1 81 ? -14.449 -6.192 -2.700 1.00 98.44 81 PHE A C 1
ATOM 634 O O . PHE A 1 81 ? -15.604 -5.770 -2.742 1.00 98.44 81 PHE A O 1
ATOM 641 N N . TYR A 1 82 ? -13.837 -6.482 -1.558 1.00 98.56 82 TYR A N 1
ATOM 642 C CA . TYR A 1 82 ? -14.420 -6.219 -0.247 1.00 98.56 82 TYR A CA 1
ATOM 643 C C . TYR A 1 82 ? -13.644 -5.115 0.458 1.00 98.56 82 TYR A C 1
ATOM 645 O O . TYR A 1 82 ? -12.421 -5.179 0.581 1.00 98.56 82 TYR A O 1
ATOM 653 N N . TYR A 1 83 ? -14.364 -4.105 0.938 1.00 98.56 83 TYR A N 1
ATOM 654 C CA . TYR A 1 83 ? -13.796 -2.934 1.601 1.00 98.56 83 TYR A CA 1
ATOM 655 C C . TYR A 1 83 ? -14.338 -2.796 3.023 1.00 98.56 83 TYR A C 1
ATOM 657 O O . TYR A 1 83 ? -15.550 -2.693 3.222 1.00 98.56 83 TYR A O 1
ATOM 665 N N . GLY A 1 84 ? -13.448 -2.765 4.015 1.00 98.00 84 GLY A N 1
ATOM 666 C CA . GLY A 1 84 ? -13.795 -2.586 5.425 1.00 98.00 84 GLY A CA 1
ATOM 667 C C . GLY A 1 84 ? -13.253 -1.277 5.978 1.00 98.00 84 GLY A C 1
ATOM 668 O O . GLY A 1 84 ? -12.042 -1.109 6.104 1.00 98.00 84 GLY A O 1
ATOM 669 N N . CYS A 1 85 ? -14.151 -0.370 6.365 1.00 98.25 85 CYS A N 1
ATOM 670 C CA . CYS A 1 85 ? -13.812 0.913 6.977 1.00 98.25 85 CYS A CA 1
ATOM 671 C C . CYS A 1 85 ? -14.476 1.026 8.348 1.00 98.25 85 CYS A C 1
ATOM 673 O O . CYS A 1 85 ? -15.701 1.057 8.456 1.00 98.25 85 CYS A O 1
ATOM 675 N N . SER A 1 86 ? -13.662 1.126 9.398 1.00 98.31 86 SER A N 1
ATOM 676 C CA . SER A 1 86 ? -14.146 1.238 10.777 1.00 98.31 86 SER A CA 1
ATOM 677 C C . SER A 1 86 ? -14.894 2.548 11.053 1.00 98.31 86 SER A C 1
ATOM 679 O O . SER A 1 86 ? -15.667 2.627 11.997 1.00 98.31 86 SER A O 1
ATOM 681 N N . LEU A 1 87 ? -14.720 3.583 10.227 1.00 97.62 87 LEU A N 1
ATOM 682 C CA . LEU A 1 87 ? -15.456 4.847 10.351 1.00 97.62 87 LEU A CA 1
ATOM 683 C C . LEU A 1 87 ? -16.826 4.819 9.653 1.00 97.62 87 LEU A C 1
ATOM 685 O O . LEU A 1 87 ? -17.498 5.846 9.612 1.00 97.62 87 LEU A O 1
ATOM 689 N N . GLY A 1 88 ? -17.214 3.697 9.033 1.00 95.69 88 GLY A N 1
ATOM 690 C CA . GLY A 1 88 ? -18.462 3.588 8.267 1.00 95.69 88 GLY A CA 1
ATOM 691 C C . GLY A 1 88 ? -18.528 4.518 7.049 1.00 95.69 88 GLY A C 1
ATOM 692 O O . GLY A 1 88 ? -19.598 4.734 6.483 1.00 95.69 88 GLY A O 1
ATOM 693 N N . ARG A 1 89 ? -17.394 5.104 6.646 1.00 95.12 89 ARG A N 1
ATOM 694 C CA . ARG A 1 89 ? -17.332 6.022 5.509 1.00 95.12 89 ARG A CA 1
ATOM 695 C C . ARG A 1 89 ? -17.508 5.250 4.209 1.00 95.12 89 ARG A C 1
ATOM 697 O O . ARG A 1 89 ? -17.087 4.098 4.082 1.00 95.12 89 ARG A O 1
ATOM 704 N N . LYS A 1 90 ? -18.068 5.940 3.214 1.00 95.69 90 LYS A N 1
ATOM 705 C CA . LYS A 1 90 ? -18.063 5.457 1.835 1.00 95.69 90 LYS A CA 1
ATOM 706 C C . LYS A 1 90 ? -16.627 5.195 1.384 1.00 95.69 90 LYS A C 1
ATOM 708 O O . LYS A 1 90 ? -15.671 5.818 1.848 1.00 95.69 90 LYS A O 1
ATOM 713 N N . MET A 1 91 ? -16.510 4.248 0.470 1.00 96.06 91 MET A N 1
ATOM 714 C CA . MET A 1 91 ? -15.250 3.849 -0.128 1.00 96.06 91 MET A CA 1
ATOM 715 C C . MET A 1 91 ? -14.516 5.031 -0.755 1.00 96.06 91 MET A C 1
ATOM 717 O O . MET A 1 91 ? -15.125 5.873 -1.413 1.00 96.06 91 MET A O 1
ATOM 721 N N . ASN A 1 92 ? -13.201 5.077 -0.562 1.00 96.25 92 ASN A N 1
ATOM 722 C CA . ASN A 1 92 ? -12.365 6.082 -1.196 1.00 96.25 92 ASN A CA 1
ATOM 723 C C . ASN A 1 92 ? -12.335 5.857 -2.720 1.00 96.25 92 ASN A C 1
ATOM 725 O O . ASN A 1 92 ? -11.901 4.800 -3.176 1.00 96.25 92 ASN A O 1
ATOM 729 N N . GLN A 1 93 ? -12.781 6.851 -3.494 1.00 97.12 93 GLN A N 1
ATOM 730 C CA . GLN A 1 93 ? -12.893 6.737 -4.952 1.00 97.12 93 GLN A CA 1
ATOM 731 C C . GLN A 1 93 ? -11.529 6.525 -5.628 1.00 97.12 93 GLN A C 1
ATOM 733 O O . GLN A 1 93 ? -11.417 5.686 -6.510 1.00 97.12 93 GLN A O 1
ATOM 738 N N . VAL A 1 94 ? -10.467 7.182 -5.147 1.00 96.75 94 VAL A N 1
ATOM 739 C CA . VAL A 1 94 ? -9.109 6.999 -5.692 1.00 96.75 94 VAL A CA 1
ATOM 740 C C . VAL A 1 94 ? -8.636 5.558 -5.509 1.00 96.75 94 VAL A C 1
ATOM 742 O O . VAL A 1 94 ? -8.108 4.965 -6.446 1.00 96.75 94 VAL A O 1
ATOM 745 N N . LEU A 1 95 ? -8.847 4.971 -4.326 1.00 97.38 95 LEU A N 1
ATOM 746 C CA . LEU A 1 95 ? -8.527 3.564 -4.072 1.00 97.38 95 LEU A CA 1
ATOM 747 C C . LEU A 1 95 ? -9.356 2.636 -4.974 1.00 97.38 95 LEU A C 1
ATOM 749 O O . LEU A 1 95 ? -8.816 1.673 -5.519 1.00 97.38 95 LEU A O 1
ATOM 753 N N . LYS A 1 96 ? -10.646 2.952 -5.148 1.00 98.06 96 LYS A N 1
ATOM 754 C CA . LYS A 1 96 ? -11.569 2.211 -6.008 1.00 98.06 96 LYS A CA 1
ATOM 755 C C . LYS A 1 96 ? -11.085 2.179 -7.458 1.00 98.06 96 LYS A C 1
ATOM 757 O O . LYS A 1 96 ? -10.975 1.100 -8.037 1.00 98.06 96 LYS A O 1
ATOM 762 N N . ASP A 1 97 ? -10.757 3.338 -8.018 1.00 98.31 97 ASP A N 1
ATOM 763 C CA . ASP A 1 97 ? -10.300 3.469 -9.404 1.00 98.31 97 ASP A CA 1
ATOM 764 C C . ASP A 1 97 ? -8.942 2.791 -9.599 1.00 98.31 97 ASP A C 1
ATOM 766 O O . ASP A 1 97 ? -8.770 2.014 -10.534 1.00 98.31 97 ASP A O 1
ATOM 770 N N . THR A 1 98 ? -8.025 2.985 -8.645 1.00 98.19 98 THR A N 1
ATOM 771 C CA . THR A 1 98 ? -6.683 2.381 -8.638 1.00 98.19 98 THR A CA 1
ATOM 772 C C . THR A 1 98 ? -6.742 0.854 -8.736 1.00 98.19 98 THR A C 1
ATOM 774 O O . THR A 1 98 ? -6.114 0.258 -9.610 1.00 98.19 98 THR A O 1
ATOM 777 N N . TYR A 1 99 ? -7.507 0.196 -7.858 1.00 98.44 99 TYR A N 1
ATOM 778 C CA . TYR A 1 99 ? -7.595 -1.268 -7.857 1.00 98.44 99 TYR A CA 1
ATOM 779 C C . TYR A 1 99 ? -8.454 -1.811 -8.999 1.00 98.44 99 TYR A C 1
ATOM 781 O O . TYR A 1 99 ? -8.146 -2.878 -9.529 1.00 98.44 99 TYR A O 1
ATOM 789 N N . SER A 1 100 ? -9.494 -1.080 -9.412 1.00 98.44 100 SER A N 1
ATOM 790 C CA . SER A 1 100 ? -10.301 -1.469 -10.573 1.00 98.44 100 SER A CA 1
ATOM 791 C C . SER A 1 100 ? -9.461 -1.438 -11.851 1.00 98.44 100 SER A C 1
ATOM 793 O O . SER A 1 100 ? -9.499 -2.396 -12.617 1.00 98.44 100 SER A O 1
ATOM 795 N N . TRP A 1 101 ? -8.647 -0.393 -12.044 1.00 98.31 101 TRP A N 1
ATOM 796 C CA . TRP A 1 101 ? -7.671 -0.322 -13.133 1.00 98.31 101 TRP A CA 1
ATOM 797 C C . TRP A 1 101 ? -6.677 -1.475 -13.056 1.00 98.31 101 TRP A C 1
ATOM 799 O O . TRP A 1 101 ? -6.502 -2.183 -14.043 1.00 98.31 101 TRP A O 1
ATOM 809 N N . TRP A 1 102 ? -6.069 -1.700 -11.889 1.00 98.31 102 TRP A N 1
ATOM 810 C CA . TRP A 1 102 ? -5.052 -2.735 -11.729 1.00 98.31 102 TRP A CA 1
ATOM 811 C C . TRP A 1 102 ? -5.587 -4.123 -12.091 1.00 98.31 102 TRP A C 1
ATOM 813 O O . TRP A 1 102 ? -4.990 -4.804 -12.915 1.00 98.31 102 TRP A O 1
ATOM 823 N N . VAL A 1 103 ? -6.754 -4.519 -11.575 1.00 98.12 103 VAL A N 1
ATOM 824 C CA . VAL A 1 103 ? -7.383 -5.801 -11.939 1.00 98.12 103 VAL A CA 1
ATOM 825 C C . VAL A 1 103 ? -7.757 -5.849 -13.424 1.00 98.12 103 VAL A C 1
ATOM 827 O O . VAL A 1 103 ? -7.537 -6.867 -14.085 1.00 98.12 103 VAL A O 1
ATOM 830 N N . TYR A 1 104 ? -8.277 -4.751 -13.978 1.00 97.88 104 TYR A N 1
ATOM 831 C CA . TYR A 1 104 ? -8.645 -4.684 -15.391 1.00 97.88 104 TYR A CA 1
ATOM 832 C C . TYR A 1 104 ? -7.441 -4.888 -16.322 1.00 97.88 104 TYR A C 1
ATOM 834 O O . TYR A 1 104 ? -7.581 -5.586 -17.326 1.00 97.88 104 TYR A O 1
ATOM 842 N N . GLN A 1 105 ? -6.258 -4.367 -15.969 1.00 96.81 105 GLN A N 1
ATOM 843 C CA . GLN A 1 105 ? -5.028 -4.569 -16.749 1.00 96.81 105 GLN A CA 1
ATOM 844 C C . GLN A 1 105 ? -4.651 -6.047 -16.908 1.00 96.81 105 GLN A C 1
ATOM 846 O O . GLN A 1 105 ? -4.085 -6.422 -17.929 1.00 96.81 105 GLN A O 1
ATOM 851 N N . HIS A 1 106 ? -4.976 -6.889 -15.924 1.00 95.62 106 HIS A N 1
ATOM 852 C CA . HIS A 1 106 ? -4.548 -8.294 -15.908 1.00 95.62 106 HIS A CA 1
ATOM 853 C C . HIS A 1 106 ? -5.633 -9.284 -16.317 1.00 95.62 106 HIS A C 1
ATOM 855 O O . HIS A 1 106 ? -5.320 -10.392 -16.740 1.00 95.62 106 HIS A O 1
ATOM 861 N N . MET A 1 107 ? -6.908 -8.912 -16.199 1.00 95.75 107 MET A N 1
ATOM 862 C CA . MET A 1 107 ? -8.021 -9.828 -16.481 1.00 95.75 107 MET A CA 1
ATOM 863 C C . MET A 1 107 ? -8.991 -9.340 -17.547 1.00 95.75 107 MET A C 1
ATOM 865 O O . MET A 1 107 ? -9.840 -10.119 -17.977 1.00 95.75 107 MET A O 1
ATOM 869 N N . SER A 1 108 ? -8.941 -8.056 -17.914 1.00 96.44 108 SER A N 1
ATOM 870 C CA . SER A 1 108 ? -9.956 -7.415 -18.762 1.00 96.44 108 SER A CA 1
ATOM 871 C C . SER A 1 108 ? -11.389 -7.636 -18.244 1.00 96.44 108 SER A C 1
ATOM 873 O O . SER A 1 108 ? -12.332 -7.801 -19.015 1.00 96.44 108 SER A O 1
ATOM 875 N N . ARG A 1 109 ? -11.559 -7.674 -16.913 1.00 96.38 109 ARG A N 1
ATOM 876 C CA . ARG A 1 109 ? -12.843 -7.884 -16.224 1.00 96.38 109 ARG A CA 1
ATOM 877 C C . ARG A 1 109 ? -13.104 -6.774 -15.220 1.00 96.38 109 ARG A C 1
ATOM 879 O O . ARG A 1 109 ? -12.178 -6.237 -14.619 1.00 96.38 109 ARG A O 1
ATOM 886 N N . ILE A 1 110 ? -14.382 -6.466 -15.022 1.00 97.50 110 ILE A N 1
ATOM 887 C CA . ILE A 1 110 ? -14.840 -5.479 -14.044 1.00 97.50 110 ILE A CA 1
ATOM 888 C C . ILE A 1 110 ? -15.344 -6.226 -12.817 1.00 97.50 110 ILE A C 1
ATOM 890 O O . ILE A 1 110 ? -16.264 -7.036 -12.902 1.00 97.50 110 ILE A O 1
ATOM 894 N N . PHE A 1 111 ? -14.739 -5.940 -11.672 1.00 98.06 111 PHE A N 1
ATOM 895 C CA . PHE A 1 111 ? -15.114 -6.548 -10.402 1.00 98.06 111 PHE A CA 1
ATOM 896 C C . PHE A 1 111 ? -16.156 -5.683 -9.687 1.00 98.06 111 PHE A C 1
ATOM 898 O O . PHE A 1 111 ? -16.150 -4.451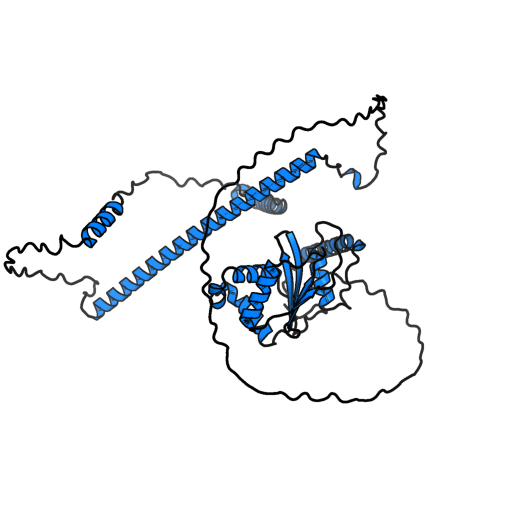 -9.783 1.00 98.06 111 PHE A O 1
ATOM 905 N N . LYS A 1 112 ? -17.055 -6.329 -8.943 1.00 98.44 112 LYS A N 1
ATOM 906 C CA . LYS A 1 112 ? -18.066 -5.644 -8.128 1.00 98.44 112 LYS A CA 1
ATOM 907 C C . LYS A 1 112 ? -17.478 -5.247 -6.780 1.00 98.44 112 LYS A C 1
ATOM 909 O O . LYS A 1 112 ? -16.667 -5.967 -6.218 1.00 98.44 112 LYS A O 1
ATOM 914 N N . TRP A 1 113 ? -17.901 -4.112 -6.242 1.00 98.38 113 TRP A N 1
ATOM 915 C CA . TRP A 1 113 ? -17.447 -3.637 -4.937 1.00 98.38 113 TRP A CA 1
ATOM 916 C C . TRP A 1 113 ? -18.503 -3.910 -3.869 1.00 98.38 113 TRP A C 1
ATOM 918 O O . TRP A 1 113 ? -19.662 -3.542 -4.042 1.00 98.38 113 TRP A O 1
ATOM 928 N N . GLU A 1 114 ? -18.087 -4.502 -2.754 1.00 98.31 114 GLU A N 1
ATOM 929 C CA . GLU A 1 114 ? -18.926 -4.821 -1.602 1.00 98.31 114 GLU A CA 1
ATOM 930 C C . GLU A 1 114 ? -18.289 -4.324 -0.297 1.00 98.31 114 GLU A C 1
ATOM 932 O O . GLU A 1 114 ? -17.080 -4.094 -0.189 1.00 98.31 114 GLU A O 1
ATOM 937 N N . THR A 1 115 ? -19.127 -4.115 0.717 1.00 98.00 115 THR A N 1
ATOM 938 C CA . THR A 1 115 ? -18.679 -3.698 2.047 1.00 98.00 115 THR A CA 1
ATOM 939 C C . THR A 1 115 ? -18.427 -4.918 2.921 1.00 98.00 115 THR A C 1
ATOM 941 O O . THR A 1 115 ? -19.281 -5.788 3.071 1.00 98.00 115 THR A O 1
ATOM 944 N N . MET A 1 116 ? -17.248 -4.962 3.530 1.00 97.4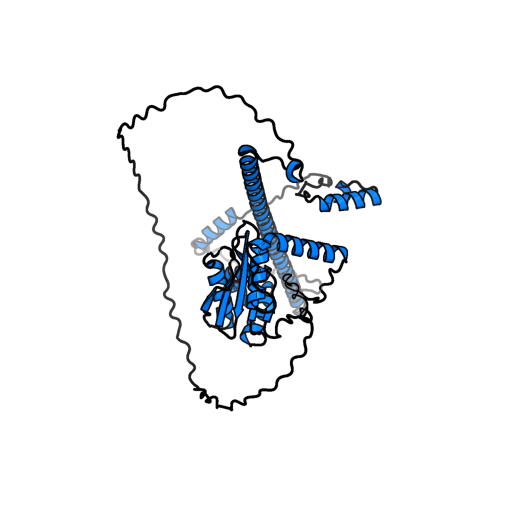4 116 MET A N 1
ATOM 945 C CA . MET A 1 116 ? -16.878 -5.961 4.522 1.00 97.44 116 MET A CA 1
ATOM 946 C C . MET A 1 116 ? -17.464 -5.584 5.885 1.00 97.44 116 MET A C 1
ATOM 948 O O . MET A 1 116 ? -17.436 -4.412 6.273 1.00 97.44 116 MET A O 1
ATOM 952 N N . LYS A 1 117 ? -17.952 -6.573 6.643 1.00 98.06 117 LYS A N 1
ATOM 953 C CA . LYS A 1 117 ? -18.367 -6.346 8.033 1.00 98.06 117 LYS A CA 1
ATOM 954 C C . LYS A 1 117 ? -17.163 -5.858 8.847 1.00 98.06 117 LYS A C 1
ATOM 956 O O . LYS A 1 117 ? -16.090 -6.449 8.778 1.00 98.06 117 LYS A O 1
ATOM 961 N N . SER A 1 118 ? -17.343 -4.777 9.598 1.00 98.25 118 SER A N 1
ATOM 962 C CA . SER A 1 118 ? -16.292 -4.156 10.404 1.00 98.25 118 SER A CA 1
ATOM 963 C C . SER A 1 118 ? -16.892 -3.525 11.653 1.00 98.25 118 SER A C 1
ATOM 965 O O . SER A 1 118 ? -18.010 -3.005 11.619 1.00 98.25 118 SER A O 1
ATOM 967 N N . THR A 1 119 ? -16.149 -3.557 12.755 1.00 98.31 119 THR A N 1
ATOM 968 C CA . THR A 1 119 ? -16.513 -2.846 13.980 1.00 98.31 119 THR A CA 1
ATOM 969 C C . THR A 1 119 ? -16.434 -1.340 13.752 1.00 98.31 119 THR A C 1
ATOM 971 O O . THR A 1 119 ? -15.425 -0.820 13.270 1.00 98.31 119 THR A O 1
ATOM 974 N N . VAL A 1 120 ? -17.487 -0.623 14.152 1.00 98.25 120 VAL A N 1
ATOM 975 C CA . VAL A 1 120 ? -17.512 0.841 14.090 1.00 98.25 120 VAL A CA 1
ATOM 976 C C . VAL A 1 120 ? -16.608 1.422 15.176 1.00 98.25 120 VAL A C 1
ATOM 978 O O . VAL A 1 120 ? -16.806 1.194 16.371 1.00 98.25 120 VAL A O 1
ATOM 981 N N . GLN A 1 121 ? -15.613 2.188 14.749 1.00 97.44 121 GLN A N 1
ATOM 982 C CA . GLN A 1 121 ? -14.659 2.877 15.603 1.00 97.44 121 GLN A CA 1
ATOM 983 C C . GLN A 1 121 ? -15.330 4.011 16.380 1.00 97.44 121 GLN A C 1
ATOM 985 O O . GLN A 1 121 ? -16.146 4.752 15.837 1.00 97.44 121 GLN A O 1
ATOM 990 N N . ARG A 1 122 ? -14.938 4.170 17.648 1.00 97.56 122 ARG A N 1
ATOM 991 C CA . ARG A 1 122 ? -15.445 5.217 18.554 1.00 97.56 122 ARG A CA 1
ATOM 992 C C . ARG A 1 122 ? -14.396 6.259 18.957 1.00 97.56 122 ARG A C 1
ATOM 994 O O . ARG A 1 122 ? -14.701 7.156 19.732 1.00 97.56 122 ARG A O 1
ATOM 1001 N N . ASP A 1 123 ? -13.173 6.136 18.449 1.00 96.38 123 ASP A N 1
ATOM 1002 C CA . ASP A 1 123 ? -12.043 7.030 18.726 1.00 96.38 123 ASP A CA 1
ATOM 1003 C C . ASP A 1 123 ? -11.401 7.555 17.426 1.00 96.38 123 ASP A C 1
ATOM 1005 O O . ASP A 1 123 ? -11.908 7.309 16.334 1.00 96.38 123 ASP A O 1
ATOM 1009 N N . GLY A 1 124 ? -10.289 8.291 17.521 1.00 95.81 124 GLY A N 1
ATOM 1010 C CA . GLY A 1 124 ? -9.584 8.860 16.363 1.00 95.81 124 GLY A CA 1
ATOM 1011 C C . GLY A 1 124 ? -8.449 8.005 15.781 1.00 95.81 124 GLY A C 1
ATOM 1012 O O . GLY A 1 124 ? -7.874 8.392 14.770 1.00 95.81 124 GLY A O 1
ATOM 1013 N N . PHE A 1 125 ? -8.098 6.863 16.382 1.00 95.88 125 PHE A N 1
ATOM 1014 C CA . PHE A 1 125 ? -6.809 6.190 16.122 1.00 95.88 125 PHE A CA 1
ATOM 1015 C C . PHE A 1 125 ? -6.881 4.661 16.000 1.00 95.88 125 PHE A C 1
ATOM 1017 O O . PHE A 1 125 ? -5.895 4.035 15.614 1.00 95.88 125 PHE A O 1
ATOM 1024 N N . SER A 1 126 ? -8.024 4.028 16.264 1.00 97.50 126 SER A N 1
ATOM 1025 C CA . SER A 1 126 ? -8.148 2.564 16.230 1.00 97.50 126 SER A CA 1
ATOM 1026 C C . SER A 1 126 ? -8.387 1.977 14.833 1.00 97.50 126 SER A C 1
ATOM 1028 O O . SER A 1 126 ? -8.654 0.786 14.694 1.00 97.50 126 SER A O 1
ATOM 1030 N N . CYS A 1 127 ? -8.256 2.767 13.766 1.00 98.00 127 CYS A N 1
ATOM 1031 C CA . CYS A 1 127 ? -8.531 2.279 12.413 1.00 98.00 127 CYS A CA 1
ATOM 1032 C C . CYS A 1 127 ? -7.566 1.173 11.973 1.00 98.00 127 CYS A C 1
ATOM 1034 O O . CYS A 1 127 ? -7.987 0.247 11.293 1.00 98.00 127 CYS A O 1
ATOM 1036 N N . GLY A 1 128 ? -6.303 1.211 12.415 1.00 96.62 128 GLY A N 1
ATOM 1037 C CA . GLY A 1 128 ? -5.317 0.173 12.093 1.00 96.62 128 GLY A CA 1
ATOM 1038 C C . GLY A 1 128 ? -5.713 -1.197 12.641 1.00 96.62 128 GLY A C 1
ATOM 1039 O O . GLY A 1 128 ? -5.828 -2.163 11.891 1.00 96.62 128 GLY A O 1
ATOM 1040 N N . ILE A 1 129 ? -5.993 -1.271 13.944 1.00 97.12 129 ILE A N 1
ATOM 1041 C CA . ILE A 1 129 ? -6.384 -2.522 14.604 1.00 97.12 129 ILE A CA 1
ATOM 1042 C C . ILE A 1 129 ? -7.718 -3.058 14.070 1.00 97.12 129 ILE A C 1
ATOM 1044 O O . ILE A 1 129 ? -7.852 -4.256 13.826 1.00 97.12 129 ILE A O 1
ATOM 1048 N N . LEU A 1 130 ? -8.682 -2.171 13.811 1.00 97.94 130 LEU A N 1
ATOM 1049 C CA . LEU A 1 130 ? -9.994 -2.554 13.296 1.00 97.94 130 LEU A CA 1
ATOM 1050 C C . LEU A 1 130 ? -9.952 -2.978 11.822 1.00 97.94 130 LEU A C 1
ATOM 1052 O O . LEU A 1 130 ? -10.682 -3.889 11.445 1.00 97.94 130 LEU A O 1
ATOM 1056 N N . ALA A 1 131 ? -9.079 -2.391 10.995 1.00 97.62 131 ALA A N 1
ATOM 1057 C CA . ALA A 1 131 ? -8.855 -2.842 9.620 1.00 97.62 131 ALA A CA 1
ATOM 1058 C C . ALA A 1 131 ? -8.317 -4.280 9.583 1.00 97.62 131 ALA A C 1
ATOM 1060 O O . ALA A 1 131 ? -8.809 -5.108 8.816 1.00 97.62 131 ALA A O 1
ATOM 1061 N N . VAL A 1 132 ? -7.351 -4.585 10.454 1.00 97.06 132 VAL A N 1
ATOM 1062 C CA . VAL A 1 132 ? -6.767 -5.926 10.591 1.00 97.06 132 VAL A CA 1
ATOM 1063 C C . VAL A 1 132 ? -7.804 -6.911 11.150 1.00 97.06 132 VAL A C 1
ATOM 1065 O O . VAL A 1 132 ? -7.920 -8.021 10.638 1.00 97.06 132 VAL A O 1
ATOM 1068 N N . ASN A 1 133 ? -8.625 -6.516 12.133 1.00 97.56 133 ASN A N 1
ATOM 1069 C CA . ASN A 1 133 ? -9.714 -7.361 12.642 1.00 97.56 133 ASN A CA 1
ATOM 1070 C C . ASN A 1 133 ? -10.783 -7.647 11.579 1.00 97.56 133 ASN A C 1
ATOM 1072 O O . ASN A 1 133 ? -11.166 -8.801 11.415 1.00 97.56 133 ASN A O 1
ATOM 1076 N N . ALA A 1 134 ? -11.218 -6.636 10.825 1.00 97.94 134 ALA A N 1
ATOM 1077 C CA . ALA A 1 134 ? -12.196 -6.815 9.757 1.00 97.94 134 ALA A CA 1
ATOM 1078 C C . ALA A 1 134 ? -11.672 -7.766 8.667 1.00 97.94 134 ALA A C 1
ATOM 1080 O O . ALA A 1 134 ? -12.404 -8.647 8.218 1.00 97.94 134 ALA A O 1
ATOM 1081 N N . LEU A 1 135 ? -10.388 -7.646 8.306 1.00 97.25 135 LEU A N 1
ATOM 1082 C CA . LEU A 1 135 ? -9.726 -8.553 7.367 1.00 97.25 135 LEU A CA 1
ATOM 1083 C C . LEU A 1 135 ? -9.704 -9.997 7.892 1.00 97.25 135 LEU A C 1
ATOM 1085 O O . LEU A 1 135 ? -10.104 -10.917 7.182 1.00 97.25 135 LEU A O 1
ATOM 1089 N N . GLY A 1 136 ? -9.291 -10.193 9.147 1.00 95.38 136 GLY A N 1
ATOM 1090 C CA . GLY A 1 136 ? -9.286 -11.507 9.792 1.00 95.38 136 GLY A CA 1
ATOM 1091 C C . GLY A 1 136 ? -10.685 -12.122 9.868 1.00 95.38 136 GLY A C 1
ATOM 1092 O O . GLY A 1 136 ? -10.858 -13.290 9.526 1.00 95.38 136 GLY A O 1
ATOM 1093 N N . HIS A 1 137 ? -11.691 -11.325 10.239 1.00 96.50 137 HIS A N 1
ATOM 1094 C CA . HIS A 1 137 ? -13.086 -11.754 10.311 1.00 96.50 137 HIS A CA 1
ATOM 1095 C C . HIS A 1 137 ? -13.640 -12.179 8.955 1.00 96.50 137 HIS A C 1
ATOM 1097 O O . HIS A 1 137 ? -14.346 -13.175 8.859 1.00 96.50 137 HIS A O 1
ATOM 1103 N N . HIS A 1 138 ? -13.309 -11.451 7.892 1.00 96.81 138 HIS A N 1
ATOM 1104 C CA . HIS A 1 138 ? -13.750 -11.811 6.551 1.00 96.81 138 HIS A CA 1
ATOM 1105 C C . HIS A 1 138 ? -13.108 -13.107 6.052 1.00 96.81 138 HIS A C 1
ATOM 1107 O O . HIS A 1 138 ? -13.782 -13.918 5.424 1.00 96.81 138 HIS A O 1
ATOM 1113 N N . LEU A 1 139 ? -11.823 -13.320 6.350 1.00 95.00 139 LEU A N 1
ATOM 1114 C CA . LEU A 1 139 ? -11.102 -14.522 5.929 1.00 95.00 139 LEU A CA 1
ATOM 1115 C C . LEU A 1 139 ? -11.457 -15.758 6.767 1.00 95.00 139 LEU A C 1
ATOM 1117 O O . LEU A 1 139 ? -11.470 -16.866 6.239 1.00 95.00 139 LEU A O 1
ATOM 1121 N N . ASN A 1 140 ? -11.719 -15.592 8.066 1.00 94.19 140 ASN A N 1
ATOM 1122 C CA . ASN A 1 140 ? -12.127 -16.676 8.957 1.00 94.19 140 ASN A CA 1
ATOM 1123 C C . ASN A 1 140 ? -12.967 -16.132 10.132 1.00 94.19 140 ASN A C 1
ATOM 1125 O O . ASN A 1 140 ? -12.425 -15.857 11.210 1.00 94.19 140 ASN A O 1
ATOM 1129 N N . PRO A 1 141 ? -14.294 -16.000 9.954 1.00 95.12 141 PRO A N 1
ATOM 1130 C CA . PRO A 1 141 ? -15.162 -15.379 10.953 1.00 95.12 141 PRO A CA 1
ATOM 1131 C C . PRO A 1 141 ? -15.285 -16.199 12.240 1.00 95.12 141 PRO A C 1
ATOM 1133 O O . PRO A 1 141 ? -15.514 -15.618 13.298 1.00 95.12 141 PRO A O 1
ATOM 1136 N N . ALA A 1 142 ? -15.109 -17.524 12.166 1.00 92.75 142 ALA A N 1
ATOM 1137 C CA . ALA A 1 142 ? -15.162 -18.413 13.327 1.00 92.75 142 ALA A CA 1
ATOM 1138 C C . ALA A 1 142 ? -13.968 -18.194 14.266 1.00 92.75 142 ALA A C 1
ATOM 1140 O O . ALA A 1 142 ? -14.114 -18.220 15.484 1.00 92.75 142 ALA A O 1
ATOM 1141 N N . LYS A 1 143 ? -12.783 -17.952 13.696 1.00 91.81 143 LYS A N 1
ATOM 1142 C CA . LYS A 1 143 ? -11.556 -17.734 14.467 1.00 91.81 143 LYS A CA 1
ATOM 1143 C C . LYS A 1 143 ? -11.371 -16.281 14.899 1.00 91.81 143 LYS A C 1
ATOM 1145 O O . LYS A 1 143 ? -10.822 -16.032 15.968 1.00 91.81 143 LYS A O 1
ATOM 1150 N N . TYR A 1 144 ? -11.814 -15.336 14.072 1.00 94.69 144 TYR A N 1
ATOM 1151 C CA . TYR A 1 144 ? -11.660 -13.903 14.312 1.00 94.69 144 TYR A CA 1
ATOM 1152 C C . TYR A 1 144 ? -13.029 -13.232 14.317 1.00 94.69 144 TYR A C 1
ATOM 1154 O O . TYR A 1 144 ? -13.450 -12.669 13.305 1.00 94.69 144 TYR A O 1
ATOM 1162 N N . PRO A 1 145 ? -13.770 -13.277 15.432 1.00 96.75 145 PRO A N 1
ATOM 1163 C CA . PRO A 1 145 ? -14.993 -12.502 15.527 1.00 96.75 145 PRO A CA 1
ATOM 1164 C C . PRO A 1 145 ? -14.663 -11.000 15.514 1.00 96.75 145 PRO A C 1
ATOM 1166 O O . PRO A 1 145 ? -13.541 -10.568 15.816 1.00 96.75 145 PRO A O 1
ATOM 1169 N N . LEU A 1 146 ? -15.650 -10.192 15.132 1.00 97.88 146 LEU A N 1
ATOM 1170 C CA . LEU A 1 146 ? -15.509 -8.740 15.165 1.00 97.88 146 LEU A CA 1
ATOM 1171 C C . LEU A 1 146 ? -15.303 -8.266 16.602 1.00 97.88 146 LEU A C 1
ATOM 1173 O O . LEU A 1 146 ? -16.003 -8.705 17.516 1.00 97.88 146 LEU A O 1
ATOM 1177 N N . LEU A 1 147 ? -14.353 -7.354 16.796 1.00 97.25 147 LEU A N 1
ATOM 1178 C CA . LEU A 1 147 ? -14.095 -6.775 18.110 1.00 97.25 147 LEU A CA 1
ATOM 1179 C C . LEU A 1 147 ? -15.312 -5.998 18.608 1.00 97.25 147 LEU A C 1
ATOM 1181 O O . LEU A 1 147 ? -15.935 -5.247 17.857 1.00 97.25 147 LEU A O 1
ATOM 1185 N N . ASP A 1 148 ? -15.611 -6.104 19.899 1.00 97.62 148 ASP A N 1
ATOM 1186 C CA . ASP A 1 148 ? -16.548 -5.182 20.534 1.00 97.62 148 ASP A CA 1
ATOM 1187 C C . ASP A 1 148 ? -15.927 -3.778 20.541 1.00 97.62 148 ASP A C 1
ATOM 1189 O O . ASP A 1 148 ? -14.822 -3.580 21.051 1.00 97.62 148 ASP A O 1
ATOM 1193 N N . ALA A 1 149 ? -16.657 -2.791 20.014 1.00 97.19 149 ALA A N 1
ATOM 1194 C CA . ALA A 1 149 ? -16.250 -1.388 19.995 1.00 97.19 149 ALA A CA 1
ATOM 1195 C C . ALA A 1 149 ? -15.867 -0.851 21.390 1.00 97.19 149 ALA A C 1
ATOM 1197 O O . ALA A 1 149 ? -15.075 0.085 21.485 1.00 97.19 149 ALA A O 1
ATOM 1198 N N . LYS A 1 150 ? -16.409 -1.432 22.470 1.00 96.88 150 LYS A N 1
ATOM 1199 C CA . LYS A 1 150 ? -16.071 -1.074 23.858 1.00 96.88 150 LYS A CA 1
ATOM 1200 C C . LYS A 1 150 ? -14.730 -1.647 24.331 1.00 96.88 150 LYS A C 1
ATOM 1202 O O . LYS A 1 150 ? -14.115 -1.056 25.209 1.00 96.88 150 LYS A O 1
ATOM 1207 N N . LYS A 1 151 ? -14.270 -2.756 23.745 1.00 96.69 151 LYS A N 1
ATOM 1208 C CA . LYS A 1 151 ? -13.045 -3.483 24.134 1.00 96.69 151 LYS A CA 1
ATOM 1209 C C . LYS A 1 151 ? -11.839 -3.171 23.244 1.00 96.69 151 LYS A C 1
ATOM 1211 O O . LYS A 1 151 ? -10.773 -3.754 23.404 1.00 96.69 151 LYS A O 1
ATOM 1216 N N . VAL A 1 152 ? -11.978 -2.242 22.295 1.00 96.69 152 VAL A N 1
ATOM 1217 C CA . VAL A 1 152 ? -10.897 -1.884 21.358 1.00 96.69 152 VAL A CA 1
ATOM 1218 C C . VAL A 1 152 ? -9.671 -1.322 22.086 1.00 96.69 152 VAL A C 1
ATOM 1220 O O . VAL A 1 152 ? -8.544 -1.564 21.660 1.00 96.69 152 VAL A O 1
ATOM 1223 N N . ALA A 1 153 ? -9.869 -0.596 23.190 1.00 95.31 153 ALA A N 1
ATOM 1224 C CA . ALA A 1 153 ? -8.769 -0.083 24.005 1.00 95.31 153 ALA A CA 1
ATOM 1225 C C . ALA A 1 153 ? -7.946 -1.219 24.636 1.00 95.31 153 ALA A C 1
ATOM 1227 O O . ALA A 1 153 ? -6.718 -1.205 24.530 1.00 95.31 153 ALA A O 1
ATOM 1228 N N . ASP A 1 154 ? -8.620 -2.218 25.208 1.00 95.19 154 ASP A N 1
ATOM 1229 C CA . ASP A 1 154 ? -7.979 -3.398 25.796 1.00 95.19 154 ASP A CA 1
ATOM 1230 C C . ASP A 1 154 ? -7.213 -4.178 24.727 1.00 95.19 154 ASP A C 1
ATOM 1232 O O . ASP A 1 154 ? -6.058 -4.550 24.920 1.00 95.19 154 ASP A O 1
ATOM 1236 N N . GLU A 1 155 ? -7.807 -4.340 23.544 1.00 95.19 155 GLU A N 1
ATOM 1237 C CA . GLU A 1 155 ? -7.157 -5.070 22.461 1.00 95.19 155 GLU A CA 1
ATOM 1238 C C . GLU A 1 155 ? -5.925 -4.339 21.912 1.00 95.19 155 GLU A C 1
ATOM 1240 O O . GLU A 1 155 ? -4.919 -4.964 21.577 1.00 95.19 155 GLU A O 1
ATOM 1245 N N . ARG A 1 156 ? -5.937 -3.002 21.884 1.00 94.12 156 ARG A N 1
ATOM 1246 C CA . ARG A 1 156 ? -4.730 -2.224 21.563 1.00 94.12 156 ARG A CA 1
ATOM 1247 C C . ARG A 1 156 ? -3.616 -2.460 22.576 1.00 94.12 156 ARG A C 1
ATOM 1249 O O . ARG A 1 156 ? -2.461 -2.589 22.167 1.00 94.12 156 ARG A O 1
ATOM 1256 N N . LEU A 1 157 ? -3.947 -2.511 23.866 1.00 94.56 157 LEU A N 1
ATOM 1257 C CA . LEU A 1 157 ? -2.977 -2.819 24.913 1.00 94.56 157 LEU A CA 1
ATOM 1258 C C . LEU A 1 157 ? -2.432 -4.243 24.745 1.00 94.56 157 LEU A C 1
ATOM 1260 O O . LEU A 1 157 ? -1.218 -4.426 24.770 1.00 94.56 157 LEU A O 1
ATOM 1264 N N . ASN A 1 158 ? -3.297 -5.221 24.472 1.00 91.50 158 ASN A N 1
ATOM 1265 C CA . ASN A 1 158 ? -2.895 -6.605 24.213 1.00 91.50 158 ASN A CA 1
ATOM 1266 C C . ASN A 1 158 ? -1.931 -6.712 23.024 1.00 91.50 158 ASN A C 1
ATOM 1268 O O . ASN A 1 158 ? -0.911 -7.392 23.115 1.00 91.50 158 ASN A O 1
ATOM 1272 N N . ILE A 1 159 ? -2.211 -6.016 21.917 1.00 89.94 159 ILE A N 1
ATOM 1273 C CA . ILE A 1 159 ? -1.302 -5.976 20.762 1.00 89.94 159 ILE A CA 1
ATOM 1274 C C . ILE A 1 159 ? 0.044 -5.368 21.143 1.00 89.94 159 ILE A C 1
ATOM 1276 O O . ILE A 1 159 ? 1.082 -5.913 20.773 1.00 89.94 159 ILE A O 1
ATOM 1280 N N . LEU A 1 160 ? 0.041 -4.251 21.874 1.00 90.75 160 LEU A N 1
ATOM 1281 C CA . LEU A 1 160 ? 1.276 -3.602 22.305 1.00 90.75 160 LEU A CA 1
ATOM 1282 C C . LEU A 1 160 ? 2.126 -4.540 23.170 1.00 90.75 160 LEU A C 1
ATOM 1284 O O . LEU A 1 160 ? 3.328 -4.649 22.933 1.00 90.75 160 LEU A O 1
ATOM 1288 N N . LEU A 1 161 ? 1.509 -5.239 24.125 1.00 91.25 161 LEU A N 1
ATOM 1289 C CA . LEU A 1 161 ? 2.196 -6.213 24.973 1.00 91.25 161 LEU A CA 1
ATOM 1290 C C . LEU A 1 161 ? 2.844 -7.319 24.136 1.00 91.25 161 LEU A C 1
ATOM 1292 O O . LEU A 1 161 ? 4.032 -7.571 24.296 1.00 91.25 161 LEU A O 1
ATOM 1296 N N . ARG A 1 162 ? 2.134 -7.873 23.148 1.00 87.56 162 ARG A N 1
ATOM 1297 C CA . ARG A 1 162 ? 2.702 -8.891 22.244 1.00 87.56 162 ARG A CA 1
ATOM 1298 C C . ARG A 1 162 ? 3.872 -8.376 21.415 1.00 87.56 162 ARG A C 1
ATOM 1300 O O . ARG A 1 162 ? 4.836 -9.101 21.182 1.00 87.56 162 ARG A O 1
ATOM 1307 N N . VAL A 1 163 ? 3.806 -7.126 20.955 1.00 86.44 163 VAL A N 1
ATOM 1308 C CA . VAL A 1 163 ? 4.925 -6.494 20.240 1.00 86.44 163 VAL A CA 1
ATOM 1309 C C . VAL A 1 163 ? 6.142 -6.367 21.159 1.00 86.44 163 VAL A C 1
ATOM 1311 O O . VAL A 1 163 ? 7.259 -6.654 20.729 1.00 86.44 163 VAL A O 1
ATOM 1314 N N . ILE A 1 164 ? 5.935 -5.974 22.420 1.00 89.88 164 ILE A N 1
ATOM 1315 C CA . ILE A 1 164 ? 7.000 -5.872 23.426 1.00 89.88 164 ILE A CA 1
ATOM 1316 C C . ILE A 1 164 ? 7.599 -7.250 23.718 1.00 89.88 164 ILE A C 1
ATOM 1318 O O . ILE A 1 164 ? 8.818 -7.389 23.672 1.00 89.88 164 ILE A O 1
ATOM 1322 N N . GLU A 1 165 ? 6.769 -8.260 23.966 1.00 89.12 165 GLU A N 1
ATOM 1323 C CA . GLU A 1 165 ? 7.198 -9.639 24.227 1.00 89.12 165 GLU A CA 1
ATOM 1324 C C . GLU A 1 165 ? 8.040 -10.184 23.068 1.00 89.12 165 GLU A C 1
ATOM 1326 O O . GLU A 1 165 ? 9.150 -10.671 23.285 1.00 89.12 165 GLU A O 1
ATOM 1331 N N . ARG A 1 166 ? 7.581 -10.008 21.821 1.00 85.94 166 ARG A N 1
ATOM 1332 C CA . ARG A 1 166 ? 8.337 -10.421 20.628 1.00 85.94 166 ARG A CA 1
ATOM 1333 C C . ARG A 1 166 ? 9.672 -9.686 20.510 1.00 85.94 166 ARG A C 1
ATOM 1335 O O . ARG A 1 166 ? 10.692 -10.291 20.182 1.00 85.94 166 ARG A O 1
ATOM 1342 N N . HIS A 1 167 ? 9.684 -8.387 20.806 1.00 88.06 167 HIS A N 1
ATOM 1343 C CA . HIS A 1 167 ? 10.909 -7.593 20.792 1.00 88.06 167 HIS A CA 1
ATOM 1344 C C . HIS A 1 167 ? 11.904 -8.059 21.865 1.00 88.06 167 HIS A C 1
ATOM 1346 O O . HIS A 1 167 ? 13.103 -8.156 21.600 1.00 88.06 167 HIS A O 1
ATOM 1352 N N . GLN A 1 168 ? 11.417 -8.377 23.067 1.00 90.19 168 GLN A N 1
ATOM 1353 C CA . GLN A 1 168 ? 12.229 -8.879 24.177 1.00 90.19 168 GLN A CA 1
ATOM 1354 C C . GLN A 1 168 ? 12.799 -10.269 23.897 1.00 90.19 168 GLN A C 1
ATOM 1356 O O . GLN A 1 168 ? 13.973 -10.508 24.178 1.00 90.19 168 GLN A O 1
ATOM 1361 N N . ALA A 1 169 ? 12.008 -11.145 23.274 1.00 91.19 169 ALA A N 1
ATOM 1362 C CA . ALA A 1 169 ? 12.456 -12.458 22.822 1.00 91.19 169 ALA A CA 1
ATOM 1363 C C . ALA A 1 169 ? 13.554 -12.378 21.744 1.00 91.19 169 ALA A C 1
ATOM 1365 O O . ALA A 1 169 ? 14.181 -13.387 21.435 1.00 91.19 169 ALA A O 1
ATOM 1366 N N . LYS A 1 170 ? 13.799 -11.185 21.169 1.00 88.19 170 LYS A N 1
ATOM 1367 C CA . LYS A 1 170 ? 14.633 -10.965 19.975 1.00 88.19 170 LYS A CA 1
ATOM 1368 C C . LYS A 1 170 ? 14.225 -11.854 18.804 1.00 88.19 170 LYS A C 1
ATOM 1370 O O . LYS A 1 170 ? 15.018 -12.102 17.896 1.00 88.19 170 LYS A O 1
ATOM 1375 N N . ASP A 1 171 ? 12.970 -12.279 18.809 1.00 80.25 171 ASP A N 1
ATOM 1376 C CA . ASP A 1 171 ? 12.397 -13.119 17.782 1.00 80.25 171 ASP A CA 1
ATOM 1377 C C . ASP A 1 171 ? 11.904 -12.238 16.627 1.00 80.25 171 ASP A C 1
ATOM 1379 O O . ASP A 1 171 ? 10.713 -12.013 16.379 1.00 80.25 171 ASP A O 1
ATOM 1383 N N . PHE A 1 172 ? 12.888 -11.642 15.957 1.00 73.50 172 PHE A N 1
ATOM 1384 C CA . PHE A 1 172 ? 12.710 -10.932 14.694 1.00 73.50 172 PHE A CA 1
ATOM 1385 C C . PHE A 1 172 ? 12.987 -11.839 13.511 1.00 73.50 172 PHE A C 1
ATOM 1387 O O . PHE A 1 172 ? 13.050 -11.350 12.379 1.00 73.50 172 PHE A O 1
ATOM 1394 N N . HIS A 1 173 ? 13.200 -13.136 13.754 1.00 66.88 173 HIS A N 1
ATOM 1395 C CA . HIS A 1 173 ? 13.290 -14.063 12.657 1.00 66.88 173 HIS A CA 1
ATOM 1396 C C . HIS A 1 173 ? 11.973 -13.961 11.900 1.00 66.88 173 HIS A C 1
ATOM 1398 O O . HIS A 1 173 ? 10.890 -14.272 12.386 1.00 66.88 173 HIS A O 1
ATOM 1404 N N . ASN A 1 174 ? 12.104 -13.480 10.666 1.00 51.28 174 ASN A N 1
ATOM 1405 C CA . ASN A 1 174 ? 11.080 -13.506 9.634 1.00 51.28 174 ASN A CA 1
ATOM 1406 C C . ASN A 1 174 ? 10.875 -14.949 9.139 1.00 51.28 174 ASN A C 1
ATOM 1408 O O . ASN A 1 174 ? 10.442 -15.188 8.007 1.00 51.28 174 ASN A O 1
ATOM 1412 N N . GLU A 1 175 ? 11.214 -15.935 9.977 1.00 45.59 175 GLU A N 1
ATOM 1413 C CA . GLU A 1 175 ? 10.490 -17.179 9.977 1.00 45.59 175 GLU A CA 1
ATOM 1414 C C . GLU A 1 175 ? 9.034 -16.756 10.050 1.00 45.59 175 GLU A C 1
ATOM 1416 O O . GLU A 1 175 ? 8.591 -16.090 10.975 1.00 45.59 175 GLU A O 1
ATOM 1421 N N . SER A 1 176 ? 8.363 -16.953 8.927 1.00 45.22 176 SER A N 1
ATOM 1422 C CA . SER A 1 176 ? 7.026 -17.500 8.742 1.00 45.22 176 SER A CA 1
ATOM 1423 C C . SER A 1 176 ? 6.207 -17.981 9.958 1.00 45.22 176 SER A C 1
ATOM 1425 O O . SER A 1 176 ? 5.169 -18.590 9.706 1.00 45.22 176 SER A O 1
ATOM 1427 N N . LEU A 1 177 ? 6.640 -17.795 11.205 1.00 40.41 177 LEU A N 1
ATOM 1428 C CA . LEU A 1 177 ? 5.844 -17.738 12.410 1.00 40.41 177 LEU A CA 1
ATOM 1429 C C . LEU A 1 177 ? 4.643 -16.874 12.099 1.00 40.41 177 LEU A C 1
ATOM 1431 O O . LEU A 1 177 ? 4.699 -15.642 12.116 1.00 40.41 177 LEU A O 1
ATOM 1435 N N . GLU A 1 178 ? 3.575 -17.560 11.737 1.00 45.91 178 GLU A N 1
ATOM 1436 C CA . GLU A 1 178 ? 2.296 -17.332 12.349 1.00 45.91 178 GLU A CA 1
ATOM 1437 C C . GLU A 1 178 ? 2.027 -15.848 12.511 1.00 45.91 178 GLU A C 1
ATOM 1439 O O . GLU A 1 178 ? 2.099 -15.325 13.619 1.00 45.91 178 GLU A O 1
ATOM 1444 N N . CYS A 1 179 ? 1.734 -15.146 11.407 1.00 43.56 179 CYS A N 1
ATOM 1445 C CA . CYS A 1 179 ? 1.144 -13.805 11.438 1.00 43.56 179 CYS A CA 1
ATOM 1446 C C . CYS A 1 179 ? -0.242 -13.851 12.100 1.00 43.56 179 CYS A C 1
ATOM 1448 O O . CYS A 1 179 ? -1.221 -13.413 11.498 1.00 43.56 179 CYS A O 1
ATOM 1450 N N . GLN A 1 180 ? -0.367 -14.459 13.290 1.00 50.94 180 GLN A N 1
ATOM 1451 C CA . GLN A 1 180 ? -1.622 -14.695 13.973 1.00 50.94 180 GLN A CA 1
ATOM 1452 C C . GLN A 1 180 ? -2.206 -13.319 14.128 1.00 50.94 180 GLN A C 1
ATOM 1454 O O . GLN A 1 180 ? -1.621 -12.462 14.796 1.00 50.94 180 GLN A O 1
ATOM 1459 N N . PHE A 1 181 ? -3.339 -13.095 13.459 1.00 51.16 181 PHE A N 1
ATOM 1460 C CA . PHE A 1 181 ? -4.124 -11.918 13.753 1.00 51.16 181 PHE A CA 1
ATOM 1461 C C . PHE A 1 181 ? -4.264 -11.893 15.276 1.00 51.16 181 PHE A C 1
ATOM 1463 O O . PHE A 1 181 ? -4.592 -12.928 15.872 1.00 51.16 181 PHE A O 1
ATOM 1470 N N . PRO A 1 182 ? -3.943 -10.765 15.919 1.00 52.97 182 PRO A N 1
ATOM 1471 C CA . PRO A 1 182 ? -3.776 -10.740 17.363 1.00 52.97 182 PRO A CA 1
ATOM 1472 C C . PRO A 1 182 ? -5.073 -11.074 18.121 1.00 52.97 182 PRO A C 1
ATOM 1474 O O . PRO A 1 182 ? -5.051 -11.407 19.300 1.00 52.97 182 PRO A O 1
ATOM 1477 N N . PHE A 1 183 ? -6.202 -11.116 17.433 1.00 49.12 183 PHE A N 1
ATOM 1478 C CA . PHE A 1 183 ? -7.508 -11.399 18.002 1.00 49.12 183 PHE A CA 1
ATOM 1479 C C . PHE A 1 183 ? -7.694 -12.909 18.220 1.00 49.12 183 PHE A C 1
ATOM 1481 O O . PHE A 1 183 ? -8.389 -13.581 17.465 1.00 49.12 183 PHE A O 1
ATOM 1488 N N . ARG A 1 184 ? -7.052 -13.473 19.245 1.00 52.81 184 ARG A N 1
ATOM 1489 C CA . ARG A 1 184 ? -7.443 -14.774 19.800 1.00 52.81 184 ARG A CA 1
ATOM 1490 C C . ARG A 1 184 ? -8.284 -14.500 21.034 1.00 52.81 184 ARG A C 1
ATOM 1492 O O . ARG A 1 184 ? -7.774 -13.979 22.021 1.00 52.81 184 ARG A O 1
ATOM 1499 N N . PHE A 1 185 ? -9.563 -14.844 20.964 1.00 47.69 185 PHE A N 1
ATOM 1500 C CA . PHE A 1 185 ? -10.372 -14.936 22.168 1.00 47.69 185 PHE A CA 1
ATOM 1501 C C . PHE A 1 185 ? -9.906 -16.170 22.942 1.00 47.69 185 PHE A C 1
ATOM 1503 O O . PHE A 1 185 ? -9.659 -17.204 22.310 1.00 47.69 185 PHE A O 1
ATOM 1510 N N . PRO A 1 186 ? -9.758 -16.090 24.276 1.00 46.81 186 PRO A N 1
ATOM 1511 C CA . PRO A 1 186 ? -9.708 -17.293 25.085 1.00 46.81 186 PRO A CA 1
ATOM 1512 C C . PRO A 1 186 ? -10.964 -18.083 24.728 1.00 46.81 186 PRO A C 1
ATOM 1514 O O . PRO A 1 186 ? -12.072 -17.580 24.911 1.00 46.81 186 PRO A O 1
ATOM 1517 N N . SER A 1 187 ? -10.804 -19.265 24.135 1.00 48.97 187 SER A N 1
ATOM 1518 C CA . SER A 1 187 ? -11.907 -20.213 24.064 1.00 48.97 187 SER A CA 1
ATOM 1519 C C . SER A 1 187 ? -12.350 -20.415 25.504 1.00 48.97 187 SER A C 1
ATOM 1521 O O . SER A 1 187 ? -11.534 -20.869 26.312 1.00 48.97 187 SER A O 1
ATOM 1523 N N . GLU A 1 188 ? -13.571 -19.992 25.839 1.00 43.97 188 GLU A N 1
ATOM 1524 C CA . GLU A 1 188 ? -14.172 -20.325 27.125 1.00 43.97 188 GLU A CA 1
ATOM 1525 C C . GLU A 1 188 ? -13.949 -21.820 27.335 1.00 43.97 188 GLU A C 1
ATOM 1527 O O . GLU A 1 188 ? -14.238 -22.642 26.463 1.00 43.97 188 GLU A O 1
ATOM 1532 N N . SER A 1 189 ? -13.253 -22.121 28.427 1.00 45.12 189 SER A N 1
ATOM 1533 C CA . SER A 1 189 ? -12.797 -23.450 28.796 1.00 45.12 189 SER A CA 1
ATOM 1534 C C . SER A 1 189 ? -13.907 -24.474 28.608 1.00 45.12 189 SER A C 1
ATOM 1536 O O . SER A 1 189 ? -15.048 -24.222 28.993 1.00 45.12 189 SER A O 1
ATOM 1538 N N . SER A 1 190 ? -13.516 -25.614 28.039 1.00 36.34 190 SER A N 1
ATOM 1539 C CA . SER A 1 190 ? -14.292 -26.830 27.833 1.00 36.34 190 SER A CA 1
ATOM 1540 C C . SER A 1 190 ? -15.462 -26.998 28.810 1.00 36.34 190 SER A C 1
ATOM 1542 O O . SER A 1 190 ? -15.234 -26.941 30.024 1.00 36.34 190 SER A O 1
ATOM 1544 N N . PRO A 1 191 ? -16.687 -27.284 28.327 1.00 44.44 191 PRO A N 1
ATOM 1545 C CA . PRO A 1 191 ? -17.717 -27.792 29.212 1.00 44.44 191 PRO A CA 1
ATOM 1546 C C . PRO A 1 191 ? -17.196 -29.084 29.841 1.00 44.44 191 PRO A C 1
ATOM 1548 O O . PRO A 1 191 ? -16.629 -29.947 29.163 1.00 44.44 191 PRO A O 1
ATOM 1551 N N . LEU A 1 192 ? -17.346 -29.172 31.160 1.00 40.03 192 LEU A N 1
ATOM 1552 C CA . LEU A 1 192 ? -17.178 -30.411 31.897 1.00 40.03 192 LEU A CA 1
ATOM 1553 C C . LEU A 1 192 ? -17.959 -31.510 31.176 1.00 40.03 192 LEU A C 1
ATOM 1555 O O . LEU A 1 192 ? -19.120 -31.345 30.809 1.00 40.03 192 LEU A O 1
ATOM 1559 N N . ASN A 1 193 ? -17.242 -32.597 30.937 1.00 42.94 193 ASN A N 1
ATOM 1560 C CA . ASN A 1 193 ? -17.684 -33.803 30.275 1.00 42.94 193 ASN A CA 1
ATOM 1561 C C . ASN A 1 193 ? -18.792 -34.467 31.111 1.00 42.94 193 ASN A C 1
ATOM 1563 O O . ASN A 1 193 ? -18.500 -35.287 31.978 1.00 42.94 193 ASN A O 1
ATOM 1567 N N . GLU A 1 194 ? -20.051 -34.099 30.878 1.00 40.78 194 GLU A N 1
ATOM 1568 C CA . GLU A 1 194 ? -21.190 -34.929 31.258 1.00 40.78 194 GLU A CA 1
ATOM 1569 C C . GLU A 1 194 ? -21.577 -35.801 30.065 1.00 40.78 194 GLU A C 1
ATOM 1571 O O . GLU A 1 194 ? -22.137 -35.347 29.067 1.00 40.78 194 GLU A O 1
ATOM 1576 N N . ASN A 1 195 ? -21.222 -37.079 30.199 1.00 49.38 195 ASN A N 1
ATOM 1577 C CA . ASN A 1 195 ? -21.760 -38.192 29.434 1.00 49.38 195 ASN A CA 1
ATOM 1578 C C . ASN A 1 195 ? -23.287 -38.105 29.385 1.00 49.38 195 ASN A C 1
ATOM 1580 O O . ASN A 1 195 ? -23.950 -38.405 30.378 1.00 49.38 195 ASN A O 1
ATOM 1584 N N . ILE A 1 196 ? -23.836 -37.798 28.215 1.00 40.56 196 ILE A N 1
ATOM 1585 C CA . ILE A 1 196 ? -25.181 -38.229 27.853 1.00 40.56 196 ILE A CA 1
ATOM 1586 C C . ILE A 1 196 ? -25.091 -38.864 26.470 1.00 40.56 196 ILE A C 1
ATOM 1588 O O . ILE A 1 196 ? -25.066 -38.191 25.439 1.00 40.56 196 ILE A O 1
ATOM 1592 N N . ASP A 1 197 ? -25.026 -40.194 26.493 1.00 45.28 197 ASP A N 1
ATOM 1593 C CA . ASP A 1 197 ? -25.503 -41.050 25.418 1.00 45.28 197 ASP A CA 1
ATOM 1594 C C . ASP A 1 197 ? -26.881 -40.565 24.966 1.00 45.28 197 ASP A C 1
ATOM 1596 O O . ASP A 1 197 ? -27.788 -40.438 25.789 1.00 45.28 197 ASP A O 1
ATOM 1600 N N . ASN A 1 198 ? -27.067 -40.357 23.663 1.00 39.88 198 ASN A N 1
ATOM 1601 C CA . ASN A 1 198 ? -28.251 -40.891 23.004 1.00 39.88 198 ASN A CA 1
ATOM 1602 C C . ASN A 1 198 ? -28.133 -40.866 21.481 1.00 39.88 198 ASN A C 1
ATOM 1604 O O . ASN A 1 198 ? -28.019 -39.827 20.830 1.00 39.88 198 ASN A O 1
ATOM 1608 N N . ASN A 1 199 ? -28.231 -42.079 20.945 1.00 42.97 199 ASN A N 1
ATOM 1609 C CA . ASN A 1 199 ? -28.576 -42.410 19.577 1.00 42.97 199 ASN A CA 1
ATOM 1610 C C . ASN A 1 199 ? -29.719 -41.533 19.056 1.00 42.97 199 ASN A C 1
ATOM 1612 O O . ASN A 1 199 ? -30.790 -41.523 19.655 1.00 42.97 199 ASN A O 1
ATOM 1616 N N . ASN A 1 200 ? -29.530 -40.896 17.899 1.00 38.44 200 ASN A N 1
ATOM 1617 C CA . ASN A 1 200 ? -30.542 -40.886 16.843 1.00 38.44 200 ASN A CA 1
ATOM 1618 C C . ASN A 1 200 ? -29.951 -40.381 15.525 1.00 38.44 200 ASN A C 1
ATOM 1620 O O . ASN A 1 200 ? -29.592 -39.218 15.357 1.00 38.44 200 ASN A O 1
ATOM 1624 N N . LYS A 1 201 ? -29.874 -41.318 14.583 1.00 43.31 201 LYS A N 1
ATOM 1625 C CA . LYS A 1 201 ? -29.558 -41.131 13.172 1.00 43.31 201 LYS A CA 1
ATOM 1626 C C . LYS A 1 201 ? -30.856 -40.745 12.461 1.00 43.31 201 LYS A C 1
ATOM 1628 O O . LYS A 1 201 ? -31.868 -41.406 12.691 1.00 43.31 201 LYS A O 1
ATOM 1633 N N . PRO A 1 202 ? -30.815 -39.784 11.533 1.00 38.38 202 PRO A N 1
ATOM 1634 C CA . PRO A 1 202 ? -31.514 -40.041 10.287 1.00 38.38 202 PRO A CA 1
ATOM 1635 C C . PRO A 1 202 ? -30.611 -39.803 9.078 1.00 38.38 202 PRO A C 1
ATOM 1637 O O . PRO A 1 202 ? -29.839 -38.849 9.008 1.00 38.38 202 PRO A O 1
ATOM 1640 N N . SER A 1 203 ? -30.717 -40.743 8.143 1.00 41.44 203 SER A N 1
ATOM 1641 C CA . SER A 1 203 ? -30.264 -40.624 6.765 1.00 41.44 203 SER A CA 1
ATOM 1642 C C . SER A 1 203 ? -31.106 -39.580 6.046 1.00 41.44 203 SER A C 1
ATOM 1644 O O . SER A 1 203 ? -32.329 -39.578 6.192 1.00 41.44 203 SER A O 1
ATOM 1646 N N . CYS A 1 204 ? -30.469 -38.769 5.217 1.00 30.69 204 CYS A N 1
ATOM 1647 C CA . CYS A 1 204 ? -31.153 -38.103 4.125 1.00 30.69 204 CYS A CA 1
ATOM 1648 C C . CYS A 1 204 ? -30.278 -38.170 2.879 1.00 30.69 204 CYS A C 1
ATOM 1650 O O . CYS A 1 204 ? -29.072 -37.921 2.926 1.00 30.69 204 CYS A O 1
ATOM 1652 N N . ASP A 1 205 ? -30.957 -38.616 1.834 1.00 33.06 205 ASP A N 1
ATOM 1653 C CA . ASP A 1 205 ? -30.476 -39.132 0.572 1.00 33.06 205 ASP A CA 1
ATOM 1654 C C . ASP A 1 205 ? -29.827 -38.091 -0.340 1.00 33.06 205 ASP A C 1
ATOM 1656 O O . ASP A 1 205 ? -30.080 -36.886 -0.260 1.00 33.06 205 ASP A O 1
ATOM 1660 N N . ASP A 1 206 ? -29.023 -38.647 -1.242 1.00 40.47 206 ASP A N 1
ATOM 1661 C CA . ASP A 1 206 ? -28.575 -38.093 -2.510 1.00 40.47 206 ASP A CA 1
ATOM 1662 C C . ASP A 1 206 ? -29.703 -37.399 -3.285 1.00 40.47 206 ASP A C 1
ATOM 1664 O O . ASP A 1 206 ? -30.749 -38.002 -3.521 1.00 40.47 206 ASP A O 1
ATOM 1668 N N . GLN A 1 207 ? -29.436 -36.184 -3.783 1.00 40.19 207 GLN A N 1
ATOM 1669 C CA . GLN A 1 207 ? -30.000 -35.705 -5.049 1.00 40.19 207 GLN A CA 1
ATOM 1670 C C . GLN A 1 207 ? -28.982 -34.864 -5.832 1.00 40.19 207 GLN A C 1
ATOM 1672 O O . GLN A 1 207 ? -28.628 -33.747 -5.455 1.00 40.19 207 GLN A O 1
ATOM 1677 N N . ASP A 1 208 ? -28.508 -35.477 -6.915 1.00 36.78 208 ASP A N 1
ATOM 1678 C CA . ASP A 1 208 ? -28.334 -34.96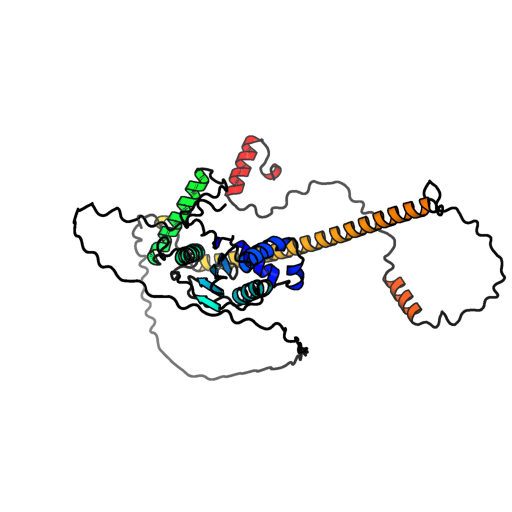1 -8.276 1.00 36.78 208 ASP A CA 1
ATOM 1679 C C . ASP A 1 208 ? -28.158 -33.444 -8.472 1.00 36.78 208 ASP A C 1
ATOM 1681 O O . ASP A 1 208 ? -29.099 -32.648 -8.445 1.00 36.78 208 ASP A O 1
ATOM 1685 N N . LEU A 1 209 ? -26.924 -33.065 -8.816 1.00 40.94 209 LEU A N 1
ATOM 1686 C CA . LEU A 1 209 ? -26.591 -31.777 -9.423 1.00 40.94 209 LEU A CA 1
ATOM 1687 C C . LEU A 1 209 ? -26.731 -31.873 -10.953 1.00 40.94 209 LEU A C 1
ATOM 1689 O O . LEU A 1 209 ? -26.135 -32.772 -11.548 1.00 40.94 209 LEU A O 1
ATOM 1693 N N . PRO A 1 210 ? -27.433 -30.942 -11.624 1.00 44.84 210 PRO A N 1
ATOM 1694 C CA . PRO A 1 210 ? -27.484 -30.927 -13.077 1.00 44.84 210 PRO A CA 1
ATOM 1695 C C . PRO A 1 210 ? -26.187 -30.364 -13.675 1.00 44.84 210 PRO A C 1
ATOM 1697 O O . PRO A 1 210 ? -25.712 -29.286 -13.306 1.00 44.84 210 PRO A O 1
ATOM 1700 N N . GLU A 1 211 ? -25.642 -31.102 -14.640 1.00 35.25 211 GLU A N 1
ATOM 1701 C CA . GLU A 1 211 ? -24.568 -30.672 -15.529 1.00 35.25 211 GLU A CA 1
ATOM 1702 C C . GLU A 1 211 ? -25.011 -29.449 -16.350 1.00 35.25 211 GLU A C 1
ATOM 1704 O O . GLU A 1 211 ? -26.000 -29.489 -17.084 1.00 35.25 211 GLU A O 1
ATOM 1709 N N . PHE A 1 212 ? -24.263 -28.347 -16.253 1.00 40.38 212 PHE A N 1
ATOM 1710 C CA . PHE A 1 212 ? -24.426 -27.207 -17.154 1.00 40.38 212 PHE A CA 1
ATOM 1711 C C . PHE A 1 212 ? -23.546 -27.394 -18.399 1.00 40.38 212 PHE A C 1
ATOM 1713 O O . PHE A 1 212 ? -22.333 -27.579 -18.259 1.00 40.38 212 PHE A O 1
ATOM 1720 N N . PRO A 1 213 ? -24.102 -27.292 -19.620 1.00 45.84 213 PRO A N 1
ATOM 1721 C CA . PRO A 1 213 ? -23.317 -27.426 -20.836 1.00 45.84 213 PRO A CA 1
ATOM 1722 C C . PRO A 1 213 ? -22.498 -26.158 -21.103 1.00 45.84 213 PRO A C 1
ATOM 1724 O O . PRO A 1 213 ? -23.025 -25.048 -21.222 1.00 45.84 213 PRO A O 1
ATOM 1727 N N . PHE A 1 214 ? -21.187 -26.347 -21.256 1.00 34.19 214 PHE A N 1
ATOM 1728 C CA . PHE A 1 214 ? -20.276 -25.364 -21.834 1.00 34.19 214 PHE A CA 1
ATOM 1729 C C . PHE A 1 214 ? -20.732 -25.017 -23.257 1.00 34.19 214 PHE A C 1
ATOM 1731 O O . PHE A 1 214 ? -20.584 -25.813 -24.183 1.00 34.19 214 PHE A O 1
ATOM 1738 N N . SER A 1 215 ? -21.262 -23.809 -23.438 1.00 37.50 215 SER A N 1
ATOM 1739 C CA . SER A 1 215 ? -21.486 -23.234 -24.764 1.00 37.50 215 SER A CA 1
ATOM 1740 C C . SER A 1 215 ? -20.221 -22.509 -25.213 1.00 37.50 215 SER A C 1
ATOM 1742 O O . SER A 1 215 ? -19.779 -21.538 -24.600 1.00 37.50 215 SER A O 1
ATOM 1744 N N . VAL A 1 216 ? -19.628 -23.034 -26.279 1.00 38.25 216 VAL A N 1
ATOM 1745 C CA . VAL A 1 216 ? -18.483 -22.477 -26.998 1.00 38.25 216 VAL A CA 1
ATOM 1746 C C . VAL A 1 216 ? -18.986 -21.428 -28.004 1.00 38.25 216 VAL A C 1
ATOM 1748 O O . VAL A 1 216 ? -20.011 -21.653 -28.642 1.00 38.25 216 VAL A O 1
ATOM 1751 N N . LEU A 1 217 ? -18.174 -20.372 -28.197 1.00 37.09 217 LEU A N 1
ATOM 1752 C CA . LEU A 1 217 ? -18.075 -19.419 -29.331 1.00 37.09 217 LEU A CA 1
ATOM 1753 C C . LEU A 1 217 ? -18.692 -18.009 -29.149 1.00 37.09 217 LEU A C 1
ATOM 1755 O O . LEU A 1 217 ? -19.678 -17.870 -28.432 1.00 37.09 217 LEU A O 1
ATOM 1759 N N . PRO A 1 218 ? -18.213 -16.971 -29.886 1.00 44.53 218 PRO A N 1
ATOM 1760 C CA . PRO A 1 218 ? -16.954 -16.841 -30.640 1.00 44.53 218 PRO A CA 1
ATOM 1761 C C . PRO A 1 218 ? -16.119 -15.584 -30.302 1.00 44.53 218 PRO A C 1
ATOM 1763 O O . PRO A 1 218 ? -16.604 -14.556 -29.835 1.00 44.53 218 PRO A O 1
ATOM 1766 N N . ASN A 1 219 ? -14.833 -15.678 -30.648 1.00 41.47 219 ASN A N 1
ATOM 1767 C CA . ASN A 1 219 ? -13.877 -14.580 -30.753 1.00 41.47 219 ASN A CA 1
ATOM 1768 C C . ASN A 1 219 ? -14.327 -13.517 -31.770 1.00 41.47 219 ASN A C 1
ATOM 1770 O O . ASN A 1 219 ? -14.492 -13.843 -32.944 1.00 41.47 219 ASN A O 1
ATOM 1774 N N . SER A 1 220 ? -14.406 -12.251 -31.348 1.00 37.97 220 SER A N 1
ATOM 1775 C CA . SER A 1 220 ? -13.987 -11.063 -32.119 1.00 37.97 220 SER A CA 1
ATOM 1776 C C . SER A 1 220 ? -13.998 -9.822 -31.209 1.00 37.97 220 SER A C 1
ATOM 1778 O O . SER A 1 220 ? -15.012 -9.564 -30.562 1.00 37.97 220 SER A O 1
ATOM 1780 N N . PRO A 1 221 ? -12.901 -9.049 -31.122 1.00 43.22 221 PRO A N 1
ATOM 1781 C CA . PRO A 1 221 ? -12.857 -7.836 -30.312 1.00 43.22 221 PRO A CA 1
ATOM 1782 C C . PRO A 1 221 ? -13.580 -6.672 -31.018 1.00 43.22 221 PRO A C 1
ATOM 1784 O O . PRO A 1 221 ? -13.393 -6.488 -32.224 1.00 43.22 221 PRO A O 1
ATOM 1787 N N . PRO A 1 222 ? -14.364 -5.844 -30.302 1.00 42.88 222 PRO A N 1
ATOM 1788 C CA . PRO A 1 222 ? -14.902 -4.621 -30.874 1.00 42.88 222 PRO A CA 1
ATOM 1789 C C . PRO A 1 222 ? -13.768 -3.616 -31.099 1.00 42.88 222 PRO A C 1
ATOM 1791 O O . PRO A 1 222 ? -12.962 -3.337 -30.208 1.00 42.88 222 PRO A O 1
ATOM 1794 N N . GLN A 1 223 ? -13.710 -3.078 -32.315 1.00 34.56 223 GLN A N 1
ATOM 1795 C CA . GLN A 1 223 ? -12.812 -1.992 -32.677 1.00 34.56 223 GLN A CA 1
ATOM 1796 C C . GLN A 1 223 ? -13.124 -0.764 -31.815 1.00 34.56 223 GLN A C 1
ATOM 1798 O O . GLN A 1 223 ? -14.222 -0.215 -31.843 1.00 34.56 223 GLN A O 1
ATOM 1803 N N . SER A 1 224 ? -12.128 -0.358 -31.032 1.00 38.53 224 SER A N 1
ATOM 1804 C CA . SER A 1 224 ? -12.111 0.879 -30.263 1.00 38.53 224 SER A CA 1
ATOM 1805 C C . SER A 1 224 ? -12.017 2.073 -31.216 1.00 38.53 224 SER A C 1
ATOM 1807 O O . SER A 1 224 ? -10.954 2.376 -31.758 1.00 38.53 224 SER A O 1
ATOM 1809 N N . SER A 1 225 ? -13.139 2.754 -31.433 1.00 39.06 225 SER A N 1
ATOM 1810 C CA . SER A 1 225 ? -13.161 4.127 -31.927 1.00 39.06 225 SER A CA 1
ATOM 1811 C C . SER A 1 225 ? -13.085 5.069 -30.724 1.00 39.06 225 SER A C 1
ATOM 1813 O O . SER A 1 225 ? -14.086 5.295 -30.045 1.00 39.06 225 SER A O 1
ATOM 1815 N N . ASN A 1 226 ? -11.896 5.606 -30.450 1.00 36.75 226 ASN A N 1
ATOM 1816 C CA . ASN A 1 226 ? -11.704 6.705 -29.504 1.00 36.75 226 ASN A CA 1
ATOM 1817 C C . ASN A 1 226 ? -12.375 7.981 -30.047 1.00 36.75 226 ASN A C 1
ATOM 1819 O O . ASN A 1 226 ? -11.947 8.463 -31.100 1.00 36.75 226 ASN A O 1
ATOM 1823 N N . PRO A 1 227 ? -13.347 8.599 -29.351 1.00 42.78 227 PRO A N 1
ATOM 1824 C CA . PRO A 1 227 ? -13.683 9.984 -29.614 1.00 42.78 227 PRO A CA 1
ATOM 1825 C C . PRO A 1 227 ? -12.628 10.877 -28.953 1.00 42.78 227 PRO A C 1
ATOM 1827 O O . PRO A 1 227 ? -12.472 10.916 -27.732 1.00 42.78 227 PRO A O 1
ATOM 1830 N N . LEU A 1 228 ? -11.887 11.579 -29.805 1.00 36.31 228 LEU A N 1
ATOM 1831 C CA . LEU A 1 228 ? -10.973 12.663 -29.479 1.00 36.31 228 LEU A CA 1
ATOM 1832 C C . LEU A 1 228 ? -11.774 13.815 -28.843 1.00 36.31 228 LEU A C 1
ATOM 1834 O O . LEU A 1 228 ? -12.372 14.624 -29.548 1.00 36.31 228 LEU A O 1
ATOM 1838 N N . VAL A 1 229 ? -11.826 13.880 -27.511 1.00 39.66 229 VAL A N 1
ATOM 1839 C CA . VAL A 1 229 ? -12.424 15.021 -26.804 1.00 39.66 229 VAL A CA 1
ATOM 1840 C C . VAL A 1 229 ? -11.387 16.142 -26.748 1.00 39.66 229 VAL A C 1
ATOM 1842 O O . VAL A 1 229 ? -10.442 16.104 -25.962 1.00 39.66 229 VAL A O 1
ATOM 1845 N N . HIS A 1 230 ? -11.560 17.132 -27.623 1.00 33.75 230 HIS A N 1
ATOM 1846 C CA . HIS A 1 230 ? -10.901 18.431 -27.534 1.00 33.75 230 HIS A CA 1
ATOM 1847 C C . HIS A 1 230 ? -11.370 19.138 -26.254 1.00 33.75 230 HIS A C 1
ATOM 1849 O O . HIS A 1 230 ? -12.534 19.512 -26.139 1.00 33.75 230 HIS A O 1
ATOM 1855 N N . TYR A 1 231 ? -10.468 19.316 -25.291 1.00 32.31 231 TYR A N 1
ATOM 1856 C CA . TYR A 1 231 ? -10.705 20.167 -24.127 1.00 32.31 231 TYR A CA 1
ATOM 1857 C C . TYR A 1 231 ? -10.324 21.602 -24.512 1.00 32.31 231 TYR A C 1
ATOM 1859 O O . TYR A 1 231 ? -9.146 21.965 -24.506 1.00 32.31 231 TYR A O 1
ATOM 1867 N N . SER A 1 232 ? -11.312 22.396 -24.925 1.00 35.78 232 SER A N 1
ATOM 1868 C CA . SER A 1 232 ? -11.157 23.844 -25.073 1.00 35.78 232 SER A CA 1
ATOM 1869 C C . SER A 1 232 ? -11.207 24.484 -23.689 1.00 35.78 232 SER A C 1
ATOM 1871 O O . SER A 1 232 ? -12.231 24.441 -23.012 1.00 35.78 232 SER A O 1
ATOM 1873 N N . SER A 1 233 ? -10.082 25.056 -23.262 1.00 39.62 233 SER A N 1
ATOM 1874 C CA . SER A 1 233 ? -10.035 25.998 -22.147 1.00 39.62 233 SER A CA 1
ATOM 1875 C C . SER A 1 233 ? -10.642 27.321 -22.598 1.00 39.62 233 SER A C 1
ATOM 1877 O O . SER A 1 233 ? -9.990 28.076 -23.317 1.00 39.62 233 SER A O 1
ATOM 1879 N N . GLU A 1 234 ? -11.857 27.610 -22.147 1.00 39.16 234 GLU A N 1
ATOM 1880 C CA . GLU A 1 234 ? -12.398 28.966 -22.139 1.00 39.16 234 GLU A CA 1
ATOM 1881 C C . GLU A 1 234 ? -12.282 29.534 -20.725 1.00 39.16 234 GLU A C 1
ATOM 1883 O O . GLU A 1 234 ? -12.760 28.971 -19.739 1.00 39.16 234 GLU A O 1
ATOM 1888 N N . SER A 1 235 ? -11.546 30.636 -20.648 1.00 45.69 235 SER A N 1
ATOM 1889 C CA . SER A 1 235 ? -11.388 31.498 -19.492 1.00 45.69 235 SER A CA 1
ATOM 1890 C C . SER A 1 235 ? -12.273 32.729 -19.682 1.00 45.69 235 SER A C 1
ATOM 1892 O O . SER A 1 235 ? -11.951 33.578 -20.509 1.00 45.69 235 SER A O 1
ATOM 1894 N N . GLU A 1 236 ? -13.326 32.848 -18.881 1.00 42.16 236 GLU A N 1
ATOM 1895 C CA . GLU A 1 236 ? -14.094 34.080 -18.650 1.00 42.16 236 GLU A CA 1
ATOM 1896 C C . GLU A 1 236 ? -14.247 34.183 -17.122 1.00 42.16 236 GLU A C 1
ATOM 1898 O O . GLU A 1 236 ? -14.729 33.256 -16.478 1.00 42.16 236 GLU A O 1
ATOM 1903 N N . SER A 1 237 ? -13.543 35.069 -16.415 1.00 44.31 237 SER A N 1
ATOM 1904 C CA . SER A 1 237 ? -13.736 36.519 -16.261 1.00 44.31 237 SER A CA 1
ATOM 1905 C C . SER A 1 237 ? -15.132 36.931 -15.782 1.00 44.31 237 SER A C 1
ATOM 1907 O O . SER A 1 237 ? -16.112 36.750 -16.493 1.00 44.31 237 SER A O 1
ATOM 1909 N N . ASN A 1 238 ? -15.126 37.629 -14.640 1.00 39.75 238 ASN A N 1
ATOM 1910 C CA . ASN A 1 238 ? -16.148 38.529 -14.095 1.00 39.75 238 ASN A CA 1
ATOM 1911 C C . ASN A 1 238 ? -17.305 37.891 -13.314 1.00 39.75 238 ASN A C 1
ATOM 1913 O O . ASN A 1 238 ? -18.251 37.366 -13.887 1.00 39.75 238 ASN A O 1
ATOM 1917 N N . ASN A 1 239 ? -17.308 38.112 -11.994 1.00 39.12 239 ASN A N 1
ATOM 1918 C CA . ASN A 1 239 ? -18.413 38.886 -11.430 1.00 39.12 239 ASN A CA 1
ATOM 1919 C C . ASN A 1 239 ? -18.035 39.545 -10.096 1.00 39.12 239 ASN A C 1
ATOM 1921 O O . ASN A 1 239 ? -17.906 38.887 -9.063 1.00 39.12 239 ASN A O 1
ATOM 1925 N N . ASP A 1 240 ? -17.888 40.866 -10.161 1.00 43.88 240 ASP A N 1
ATOM 1926 C CA . ASP A 1 240 ? -18.066 41.779 -9.042 1.00 43.88 240 ASP A CA 1
ATOM 1927 C C . ASP A 1 240 ? -19.533 41.739 -8.596 1.00 43.88 240 ASP A C 1
ATOM 1929 O O . ASP A 1 240 ? -20.451 41.821 -9.411 1.00 43.88 240 ASP A O 1
ATOM 1933 N N . GLY A 1 241 ? -19.764 41.620 -7.291 1.00 38.31 241 GLY A N 1
ATOM 1934 C CA . GLY A 1 241 ? -21.103 41.492 -6.719 1.00 38.31 241 GLY A CA 1
ATOM 1935 C C . GLY A 1 241 ? -21.183 42.113 -5.337 1.00 38.31 241 GLY A C 1
ATOM 1936 O O . GLY A 1 241 ? -21.364 41.423 -4.340 1.00 38.31 241 GLY A O 1
ATOM 1937 N N . ASN A 1 242 ? -21.002 43.429 -5.306 1.00 44.09 242 ASN A N 1
ATOM 1938 C CA . ASN A 1 242 ? -21.238 44.316 -4.177 1.00 44.09 242 ASN A CA 1
ATOM 1939 C C . ASN A 1 242 ? -22.695 44.173 -3.686 1.00 44.09 242 ASN A C 1
ATOM 1941 O O . ASN A 1 242 ? -23.629 44.409 -4.448 1.00 44.09 242 ASN A O 1
ATOM 1945 N N . GLY A 1 243 ? -22.887 43.786 -2.424 1.00 35.59 243 GLY A N 1
ATOM 1946 C CA . GLY A 1 243 ? -24.200 43.542 -1.821 1.00 35.59 243 GLY A CA 1
ATOM 1947 C C . GLY A 1 243 ? -24.287 44.131 -0.420 1.00 35.59 243 GLY A C 1
ATOM 1948 O O . GLY A 1 243 ? -24.226 43.409 0.570 1.00 35.59 243 GLY A O 1
ATOM 1949 N N . SER A 1 244 ? -24.405 45.456 -0.360 1.00 43.31 244 SER A N 1
ATOM 1950 C CA . SER A 1 244 ? -24.820 46.213 0.821 1.00 43.31 244 SER A CA 1
ATOM 1951 C C . SER A 1 244 ? -26.267 45.863 1.177 1.00 43.31 244 SER A C 1
ATOM 1953 O O . SER A 1 244 ? -27.164 46.083 0.365 1.00 43.31 244 SER A O 1
ATOM 1955 N N . ILE A 1 245 ? -26.501 45.351 2.388 1.00 45.53 245 ILE A N 1
ATOM 1956 C CA . ILE A 1 245 ? -27.823 45.354 3.023 1.00 45.53 245 ILE A CA 1
ATOM 1957 C C . ILE A 1 245 ? -27.658 45.917 4.433 1.00 45.53 245 ILE A C 1
ATOM 1959 O O . ILE A 1 245 ? -27.251 45.239 5.374 1.00 45.53 245 ILE A O 1
ATOM 1963 N N . THR A 1 246 ? -27.969 47.203 4.535 1.00 49.16 246 THR A N 1
ATOM 1964 C CA . THR A 1 246 ? -28.448 47.872 5.742 1.00 49.16 246 THR A CA 1
ATOM 1965 C C . THR A 1 246 ? -29.838 47.347 6.091 1.00 49.16 246 THR A C 1
ATOM 1967 O O . THR A 1 246 ? -30.678 47.214 5.199 1.00 49.16 246 THR A O 1
ATOM 1970 N N . GLY A 1 247 ? -30.109 47.105 7.370 1.00 37.62 247 GLY A N 1
ATOM 1971 C CA . GLY A 1 247 ? -31.446 46.742 7.828 1.00 37.62 247 GLY A CA 1
ATOM 1972 C C . GLY A 1 247 ? -31.467 46.372 9.299 1.00 37.62 247 GLY A C 1
ATOM 1973 O O . GLY A 1 247 ? -31.337 45.203 9.649 1.00 37.62 247 GLY A O 1
ATOM 1974 N N . ASP A 1 248 ? -31.606 47.397 10.133 1.00 42.41 248 ASP A N 1
ATOM 1975 C CA . ASP A 1 248 ? -32.015 47.321 11.528 1.00 42.41 248 ASP A CA 1
ATOM 1976 C C . ASP A 1 248 ? -33.237 46.407 11.719 1.00 42.41 248 ASP A C 1
ATOM 1978 O O . ASP A 1 248 ? -34.212 46.543 10.988 1.00 42.41 248 ASP A O 1
ATOM 1982 N N . GLU A 1 249 ? -33.246 45.563 12.756 1.00 45.75 249 GLU A N 1
ATOM 1983 C CA . GLU A 1 249 ? -34.357 45.608 13.711 1.00 45.75 249 GLU A CA 1
ATOM 1984 C C . GLU A 1 249 ? -34.060 44.913 15.050 1.00 45.75 249 GLU A C 1
ATOM 1986 O O . GLU A 1 249 ? -33.607 43.775 15.165 1.00 45.75 249 GLU A O 1
ATOM 1991 N N . ALA A 1 250 ? -34.347 45.696 16.081 1.00 50.50 250 ALA A N 1
ATOM 1992 C CA . ALA A 1 250 ? -34.392 45.435 17.504 1.00 50.50 250 ALA A CA 1
ATOM 1993 C C . ALA A 1 250 ? -34.842 44.028 17.957 1.00 50.50 250 ALA A C 1
ATOM 1995 O O . ALA A 1 250 ? -35.990 43.629 17.786 1.00 50.50 250 ALA A O 1
ATOM 1996 N N . CYS A 1 251 ? -34.019 43.390 18.796 1.00 39.50 251 CYS A N 1
ATOM 1997 C CA . CYS A 1 251 ? -34.527 42.543 19.876 1.00 39.50 251 CYS A CA 1
ATOM 1998 C C . CYS A 1 251 ? -33.822 42.893 21.193 1.00 39.50 251 CYS A C 1
ATOM 2000 O O . CYS A 1 251 ? -32.774 42.358 21.551 1.00 39.50 251 CYS A O 1
ATOM 2002 N N . LYS A 1 252 ? -34.412 43.848 21.921 1.00 45.59 252 LYS A N 1
ATOM 2003 C CA . LYS A 1 252 ? -34.052 44.180 23.302 1.00 45.59 252 LYS A CA 1
ATOM 2004 C C . LYS A 1 252 ? -34.471 43.025 24.218 1.00 45.59 252 LYS A C 1
ATOM 2006 O O . LYS A 1 252 ? -35.631 42.945 24.614 1.00 45.59 252 LYS A O 1
ATOM 2011 N N . ARG A 1 253 ? -33.525 42.181 24.635 1.00 40.25 253 ARG A N 1
ATOM 2012 C CA . ARG A 1 253 ? -33.633 41.436 25.899 1.00 40.25 253 ARG A CA 1
ATOM 2013 C C . ARG A 1 253 ? -32.688 42.061 26.910 1.00 40.25 253 ARG A C 1
ATOM 2015 O O . ARG A 1 253 ? -31.476 41.923 26.808 1.00 40.25 253 ARG A O 1
ATOM 2022 N N . LYS A 1 254 ? -33.279 42.762 27.880 1.00 50.44 254 LYS A N 1
ATOM 2023 C CA . LYS A 1 254 ? -32.620 43.139 29.129 1.00 50.44 254 LYS A CA 1
ATOM 2024 C C . LYS A 1 254 ? -32.235 41.848 29.851 1.00 50.44 254 LYS A C 1
ATOM 2026 O O . LYS A 1 254 ? -33.114 41.164 30.372 1.00 50.44 254 LYS A O 1
ATOM 2031 N N . VAL A 1 255 ? -30.951 41.511 29.849 1.00 45.06 255 VAL A N 1
ATOM 2032 C CA . VAL A 1 255 ? -30.386 40.597 30.839 1.00 45.06 255 VAL A CA 1
ATOM 2033 C C . VAL A 1 255 ? -29.905 41.481 31.976 1.00 45.06 255 VAL A C 1
ATOM 2035 O O . VAL A 1 255 ? -29.150 42.423 31.772 1.00 45.06 255 VAL A O 1
ATOM 2038 N N . VAL A 1 256 ? -30.491 41.236 33.139 1.00 50.84 256 VAL A N 1
ATOM 2039 C CA . VAL A 1 256 ? -30.204 41.904 34.399 1.00 50.84 256 VAL A CA 1
ATOM 2040 C C . VAL A 1 256 ? -28.821 41.455 34.852 1.00 50.84 256 VAL A C 1
ATOM 2042 O O . VAL A 1 256 ? -28.623 40.273 35.134 1.00 50.84 256 VAL A O 1
ATOM 2045 N N . ASP A 1 257 ? -27.889 42.401 34.921 1.00 48.03 257 ASP A N 1
ATOM 2046 C CA . ASP A 1 257 ? -26.608 42.227 35.594 1.00 48.03 257 ASP A CA 1
ATOM 2047 C C . ASP A 1 257 ? -26.873 41.945 37.072 1.00 48.03 257 ASP A C 1
ATOM 2049 O O . ASP A 1 257 ? -27.264 42.818 37.846 1.00 48.03 257 ASP A O 1
ATOM 2053 N N . THR A 1 258 ? -26.713 40.679 37.449 1.00 47.88 258 THR A N 1
ATOM 2054 C CA . THR A 1 258 ? -26.616 40.269 38.848 1.00 47.88 258 THR A CA 1
ATOM 2055 C C . THR A 1 258 ? -25.161 39.899 39.082 1.00 47.88 258 THR A C 1
ATOM 2057 O O . THR A 1 258 ? -24.758 38.749 38.918 1.00 47.88 258 THR A O 1
ATOM 2060 N N . GLU A 1 259 ? -24.358 40.908 39.414 1.00 52.84 259 GLU A N 1
ATOM 2061 C CA . GLU A 1 259 ? -23.029 40.734 39.992 1.00 52.84 259 GLU A CA 1
ATOM 2062 C C . GLU A 1 259 ? -23.175 40.062 41.363 1.00 52.84 259 GLU A C 1
ATOM 2064 O O . GLU A 1 259 ? -23.271 40.709 42.405 1.00 52.84 259 GLU A O 1
ATOM 2069 N N . SER A 1 260 ? -23.222 38.731 41.377 1.00 43.31 260 SER A N 1
ATOM 2070 C CA . SER A 1 260 ? -23.013 37.955 42.593 1.00 43.31 260 SER A CA 1
ATOM 2071 C C . SER A 1 260 ? -21.559 37.503 42.650 1.00 43.31 260 SER A C 1
ATOM 2073 O O . SER A 1 260 ? -21.168 36.513 42.031 1.00 43.31 260 SER A O 1
ATOM 2075 N N . ASN A 1 261 ? -20.785 38.257 43.429 1.00 51.81 261 ASN A N 1
ATOM 2076 C CA . ASN A 1 261 ? -19.621 37.806 44.183 1.00 51.81 261 ASN A CA 1
ATOM 2077 C C . ASN A 1 261 ? -19.750 36.327 44.590 1.00 51.81 261 ASN A C 1
ATOM 2079 O O . ASN A 1 261 ? -20.520 35.992 45.489 1.00 51.81 261 ASN A O 1
ATOM 2083 N N . LEU A 1 262 ? -18.984 35.450 43.946 1.00 46.56 262 LEU A N 1
ATOM 2084 C CA . LEU A 1 262 ? -18.790 34.063 44.367 1.00 46.56 262 LEU A CA 1
ATOM 2085 C C . LEU A 1 262 ? -17.374 33.624 43.984 1.00 46.56 262 LEU A C 1
ATOM 2087 O O . LEU A 1 262 ? -17.151 32.692 43.216 1.00 46.56 262 LEU A O 1
ATOM 2091 N N . ASP A 1 263 ? -16.398 34.315 44.575 1.00 48.59 263 ASP A N 1
ATOM 2092 C CA . ASP A 1 263 ? -15.059 33.771 44.785 1.00 48.59 263 ASP A CA 1
ATOM 2093 C C . ASP A 1 263 ? -15.137 32.705 45.891 1.00 48.59 263 ASP A C 1
ATOM 2095 O O . ASP A 1 263 ? -14.820 32.916 47.060 1.00 48.59 263 ASP A O 1
ATOM 2099 N N . GLN A 1 264 ? -15.681 31.546 45.528 1.00 46.91 264 GLN A N 1
ATOM 2100 C CA . GLN A 1 264 ? -15.508 30.316 46.282 1.00 46.91 264 GLN A CA 1
ATOM 2101 C C . GLN A 1 264 ? -14.689 29.383 45.411 1.00 46.91 264 GLN A C 1
ATOM 2103 O O . GLN A 1 264 ? -15.220 28.554 44.674 1.00 46.91 264 GLN A O 1
ATOM 2108 N N . SER A 1 265 ? -13.369 29.533 45.501 1.00 49.53 265 SER A N 1
ATOM 2109 C CA . SER A 1 265 ? -12.437 28.505 45.056 1.00 49.53 265 SER A CA 1
ATOM 2110 C C . SER A 1 265 ? -12.859 27.155 45.666 1.00 49.53 265 SER A C 1
ATOM 2112 O O . SER A 1 265 ? -12.818 26.977 46.890 1.00 49.53 265 SER A O 1
ATOM 2114 N N . PRO A 1 266 ? -13.316 26.178 44.857 1.00 50.50 266 PRO A N 1
ATOM 2115 C CA . PRO A 1 266 ? -13.696 24.886 45.392 1.00 50.50 266 PRO A CA 1
ATOM 2116 C C . PRO A 1 266 ? -12.430 24.227 45.932 1.00 50.50 266 PRO A C 1
ATOM 2118 O O . PRO A 1 266 ? -11.446 24.047 45.208 1.00 50.50 266 PRO A O 1
ATOM 2121 N N . LYS A 1 267 ? -12.455 23.883 47.225 1.00 54.28 267 LYS A N 1
ATOM 2122 C CA . LYS A 1 267 ? -11.437 23.065 47.887 1.00 54.28 267 LYS A CA 1
ATOM 2123 C C . LYS A 1 267 ? -11.232 21.811 47.039 1.00 54.28 267 LYS A C 1
ATOM 2125 O O . LYS A 1 267 ? -12.055 20.900 47.075 1.00 54.28 267 LYS A O 1
ATOM 2130 N N . ARG A 1 268 ? -10.158 21.802 46.238 1.00 56.88 268 ARG A N 1
ATOM 2131 C CA . ARG A 1 268 ? -9.721 20.659 45.431 1.00 56.88 268 ARG A CA 1
ATOM 2132 C C . ARG A 1 268 ? -9.611 19.466 46.370 1.00 56.88 268 ARG A C 1
ATOM 2134 O O . ARG A 1 268 ? -8.666 19.384 47.155 1.00 56.88 268 ARG A O 1
ATOM 2141 N N . SER A 1 269 ? -10.579 18.558 46.298 1.00 61.91 269 SER A N 1
ATOM 2142 C CA . SER A 1 269 ? -10.406 17.218 46.832 1.00 61.91 269 SER A CA 1
ATOM 2143 C C . SER A 1 269 ? -9.133 16.675 46.193 1.00 61.91 269 SER A C 1
ATOM 2145 O O . SER A 1 269 ? -8.944 16.751 44.976 1.00 61.91 269 SER A O 1
ATOM 2147 N N . LYS A 1 270 ? -8.186 16.247 47.030 1.00 65.00 270 LYS A N 1
ATOM 2148 C CA . LYS A 1 270 ? -6.954 15.614 46.569 1.00 65.00 270 LYS A CA 1
ATOM 2149 C C . LYS A 1 270 ? -7.388 14.397 45.761 1.00 65.00 270 LYS A C 1
ATOM 2151 O O . LYS A 1 270 ? -7.856 13.420 46.331 1.00 65.00 270 LYS A O 1
ATOM 2156 N N . ALA A 1 271 ? -7.322 14.499 44.436 1.00 59.53 271 ALA A N 1
ATOM 2157 C CA . ALA A 1 271 ? -7.581 13.381 43.552 1.00 59.53 271 ALA A CA 1
ATOM 2158 C C . ALA A 1 271 ? -6.452 12.366 43.773 1.00 59.53 271 ALA A C 1
ATOM 2160 O O . ALA A 1 271 ? -5.372 12.468 43.191 1.00 59.53 271 ALA A O 1
ATOM 2161 N N . GLU A 1 272 ? -6.673 11.439 44.699 1.00 60.75 272 GLU A N 1
ATOM 2162 C CA . GLU A 1 272 ? -5.808 10.292 44.921 1.00 60.75 272 GLU A CA 1
ATOM 2163 C C . GLU A 1 272 ? -6.065 9.297 43.788 1.00 60.75 272 GLU A C 1
ATOM 2165 O O . GLU A 1 272 ? -7.123 8.684 43.689 1.00 60.75 272 GLU A O 1
ATOM 2170 N N . GLY A 1 273 ? -5.118 9.214 42.853 1.00 76.94 273 GLY A N 1
ATOM 2171 C CA . GLY A 1 273 ? -5.202 8.320 41.703 1.00 76.94 273 GLY A CA 1
ATOM 2172 C C . GLY A 1 273 ? -4.153 8.632 40.640 1.00 76.94 273 GLY A C 1
ATOM 2173 O O . GLY A 1 273 ? -3.516 9.688 40.654 1.00 76.94 273 GLY A O 1
ATOM 2174 N N . LEU A 1 274 ? -3.990 7.712 39.685 1.00 73.81 274 LEU A N 1
ATOM 2175 C CA . LEU A 1 274 ? -3.047 7.811 38.558 1.00 73.81 274 LEU A CA 1
ATOM 2176 C C . LEU A 1 274 ? -3.216 9.114 37.746 1.00 73.81 274 LEU A C 1
ATOM 2178 O O . LEU A 1 274 ? -2.271 9.608 37.136 1.00 73.81 274 LEU A O 1
ATOM 2182 N N . LEU A 1 275 ? -4.409 9.714 37.802 1.00 66.56 275 LEU A N 1
ATOM 2183 C CA . LEU A 1 275 ? -4.749 10.972 37.143 1.00 66.56 275 LEU A CA 1
ATOM 2184 C C . LEU A 1 275 ? -4.054 12.209 37.741 1.00 66.56 275 LEU A C 1
ATOM 2186 O O . LEU A 1 275 ? -4.036 13.248 37.088 1.00 66.56 275 LEU A O 1
ATOM 2190 N N . ARG A 1 276 ? -3.408 12.114 38.917 1.00 75.06 276 ARG A N 1
ATOM 2191 C CA . ARG A 1 276 ? -2.647 13.237 39.509 1.00 75.06 276 ARG A CA 1
ATOM 2192 C C . ARG A 1 276 ? -1.472 13.708 38.649 1.00 75.06 276 ARG A C 1
ATOM 2194 O O . ARG A 1 276 ? -0.995 14.824 38.820 1.00 75.06 276 ARG A O 1
ATOM 2201 N N . TYR A 1 277 ? -0.992 12.844 37.758 1.00 76.25 277 TYR A N 1
ATOM 2202 C CA . TYR A 1 277 ? 0.135 13.127 36.873 1.00 76.25 277 TYR A CA 1
ATOM 2203 C C . TYR A 1 277 ? -0.285 13.777 35.550 1.00 76.25 277 TYR A C 1
ATOM 2205 O O . TYR A 1 277 ? 0.577 14.181 34.773 1.00 76.25 277 TYR A O 1
ATOM 2213 N N . PHE A 1 278 ? -1.588 13.904 35.290 1.00 75.12 278 PHE A N 1
ATOM 2214 C CA . PHE A 1 278 ? -2.103 14.472 34.051 1.00 75.12 278 PHE A CA 1
ATOM 2215 C C . PHE A 1 278 ? -2.608 15.893 34.310 1.00 75.12 278 PHE A C 1
ATOM 2217 O O . PHE A 1 278 ? -3.649 16.106 34.932 1.00 75.12 278 PHE A O 1
ATOM 2224 N N . LYS A 1 279 ? -1.856 16.889 33.830 1.00 85.94 279 LYS A N 1
ATOM 2225 C CA . LYS A 1 279 ? -2.316 18.281 33.795 1.00 85.94 279 LYS A CA 1
ATOM 2226 C C . LYS A 1 279 ? -3.424 18.378 32.744 1.00 85.94 279 LYS A C 1
ATOM 2228 O O . LYS A 1 279 ? -3.226 17.971 31.602 1.00 85.94 279 LYS A O 1
ATOM 2233 N N . ARG A 1 280 ? -4.593 18.897 33.127 1.00 85.75 280 ARG A N 1
ATOM 2234 C CA . ARG A 1 280 ? -5.653 19.216 32.165 1.00 85.75 280 ARG A CA 1
ATOM 2235 C C . ARG A 1 280 ? -5.140 20.352 31.285 1.00 85.75 280 ARG A C 1
ATOM 2237 O O . ARG A 1 280 ? -4.866 21.433 31.799 1.00 85.75 280 ARG A O 1
ATOM 2244 N N . GLU A 1 281 ? -4.963 20.059 30.006 1.00 93.88 281 GLU A N 1
ATOM 2245 C CA . GLU A 1 281 ? -4.475 21.021 29.025 1.00 93.88 281 GLU A CA 1
ATOM 2246 C C . GLU A 1 281 ? -5.458 22.190 28.902 1.00 93.88 281 GLU A C 1
ATOM 2248 O O . GLU A 1 281 ? -6.677 21.983 28.852 1.00 93.88 281 GLU A O 1
ATOM 2253 N N . THR A 1 282 ? -4.941 23.418 28.909 1.00 96.00 282 THR A N 1
ATOM 2254 C CA . THR A 1 282 ? -5.776 24.600 28.667 1.00 96.00 282 THR A CA 1
ATOM 2255 C C . THR A 1 282 ? -6.128 24.700 27.182 1.00 96.00 282 THR A C 1
ATOM 2257 O O . THR A 1 282 ? -5.450 24.142 26.321 1.00 96.00 282 THR A O 1
ATOM 2260 N N . LYS A 1 283 ? -7.205 25.421 26.850 1.00 93.69 283 LYS A N 1
ATOM 2261 C CA . LYS A 1 283 ? -7.595 25.640 25.448 1.00 93.69 283 LYS A CA 1
ATOM 2262 C C . LYS A 1 283 ? -6.457 26.280 24.635 1.00 93.69 283 LYS A C 1
ATOM 2264 O O . LYS A 1 283 ? -6.210 25.871 23.510 1.00 93.69 283 LYS A O 1
ATOM 2269 N N . GLU A 1 284 ? -5.739 27.219 25.244 1.00 95.62 284 GLU A N 1
ATOM 2270 C CA . GLU A 1 284 ? -4.589 27.900 24.646 1.00 95.62 284 GLU A CA 1
ATOM 2271 C C . GLU A 1 284 ? -3.401 26.949 24.413 1.00 95.62 284 GLU A C 1
ATOM 2273 O O . GLU A 1 284 ? -2.828 26.946 23.328 1.00 95.62 284 GLU A O 1
ATOM 2278 N N . GLU A 1 285 ? -3.082 26.067 25.373 1.00 94.44 285 GLU A N 1
ATOM 2279 C CA . GLU A 1 285 ? -2.043 25.035 25.201 1.00 94.44 285 GLU A CA 1
ATOM 2280 C C . GLU A 1 285 ? -2.393 24.066 24.052 1.00 94.44 285 GLU A C 1
ATOM 2282 O O . GLU A 1 285 ? -1.520 23.673 23.274 1.00 94.44 285 GLU A O 1
ATOM 2287 N N . HIS A 1 286 ? -3.677 23.715 23.911 1.00 92.06 286 HIS A N 1
ATOM 2288 C CA . HIS A 1 286 ? -4.162 22.868 22.822 1.00 92.06 286 HIS A CA 1
ATOM 2289 C C . HIS A 1 286 ? -4.017 23.545 21.450 1.00 92.06 286 HIS A C 1
ATOM 2291 O O . HIS A 1 286 ? -3.533 22.915 20.508 1.00 92.06 286 HIS A O 1
ATOM 2297 N N . GLU A 1 287 ? -4.419 24.814 21.335 1.00 93.50 287 GLU A N 1
ATOM 2298 C CA . GLU A 1 287 ? -4.295 25.604 20.103 1.00 93.50 287 GLU A CA 1
ATOM 2299 C C . GLU A 1 287 ? -2.825 25.814 19.708 1.00 93.50 287 GLU A C 1
ATOM 2301 O O . GLU A 1 287 ? -2.467 25.610 18.546 1.00 93.50 287 GLU A O 1
ATOM 2306 N N . ASP A 1 288 ? -1.950 26.121 20.670 1.00 95.94 288 ASP A N 1
ATOM 2307 C CA . ASP A 1 288 ? -0.506 26.241 20.438 1.00 95.94 288 ASP A CA 1
ATOM 2308 C C . ASP A 1 288 ? 0.116 24.917 19.966 1.00 95.94 288 ASP A C 1
ATOM 2310 O O . ASP A 1 288 ? 0.921 24.892 19.031 1.00 95.94 288 ASP A O 1
ATOM 2314 N N . ARG A 1 289 ? -0.294 23.781 20.551 1.00 93.62 289 ARG A N 1
ATOM 2315 C CA . ARG A 1 289 ? 0.164 22.465 20.086 1.00 93.62 289 ARG A CA 1
ATOM 2316 C C . ARG A 1 289 ? -0.275 22.187 18.650 1.00 93.62 289 ARG A C 1
ATOM 2318 O O . ARG A 1 289 ? 0.552 21.728 17.867 1.00 93.62 289 ARG A O 1
ATOM 2325 N N . LEU A 1 290 ? -1.535 22.464 18.304 1.00 91.12 290 LEU A N 1
ATOM 2326 C CA . LEU A 1 290 ? -2.033 22.283 16.935 1.00 91.12 290 LEU A CA 1
ATOM 2327 C C . LEU A 1 290 ? -1.264 23.154 15.938 1.00 91.12 290 LEU A C 1
ATOM 2329 O O . LEU A 1 290 ? -0.929 22.689 14.851 1.00 91.12 290 LEU A O 1
ATOM 2333 N N . LYS A 1 291 ? -0.932 24.393 16.318 1.00 96.56 291 LYS A N 1
ATOM 2334 C CA . LYS A 1 291 ? -0.123 25.288 15.487 1.00 96.56 291 LYS A CA 1
ATOM 2335 C C . LYS A 1 291 ? 1.286 24.734 15.259 1.00 96.56 291 LYS A C 1
ATOM 2337 O O . LYS A 1 291 ? 1.727 24.665 14.116 1.00 96.56 291 LYS A O 1
ATOM 2342 N N . ARG A 1 292 ? 1.958 24.264 16.316 1.00 95.50 292 ARG A N 1
ATOM 2343 C CA . ARG A 1 292 ? 3.287 23.634 16.209 1.00 95.50 292 ARG A CA 1
ATOM 2344 C C . ARG A 1 292 ? 3.274 22.357 15.373 1.00 95.50 292 ARG A C 1
ATOM 2346 O O . ARG A 1 292 ? 4.229 22.090 14.652 1.00 95.50 292 ARG A O 1
ATOM 2353 N N . GLU A 1 293 ? 2.213 21.562 15.467 1.00 88.56 293 GLU A N 1
ATOM 2354 C CA . GLU A 1 293 ? 2.057 20.351 14.659 1.00 88.56 293 GLU A CA 1
ATOM 2355 C C . GLU A 1 293 ? 1.850 20.693 13.176 1.00 88.56 293 GLU A C 1
ATOM 2357 O O . GLU A 1 293 ? 2.518 20.114 12.322 1.00 88.56 293 GLU A O 1
ATOM 2362 N N . ALA A 1 294 ? 1.029 21.705 12.875 1.00 91.69 294 ALA A N 1
ATOM 2363 C CA . ALA A 1 294 ? 0.841 22.205 11.514 1.00 91.69 294 ALA A CA 1
ATOM 2364 C C . ALA A 1 294 ? 2.136 22.783 10.910 1.00 91.69 294 ALA A C 1
ATOM 2366 O O . ALA A 1 294 ? 2.452 22.503 9.753 1.00 91.69 294 ALA A O 1
ATOM 2367 N N . GLU A 1 295 ? 2.910 23.548 11.686 1.00 94.94 295 GLU A N 1
ATOM 2368 C CA . GLU A 1 295 ? 4.223 24.058 11.268 1.00 94.94 295 GLU A CA 1
ATOM 2369 C C . GLU A 1 295 ? 5.210 22.909 11.004 1.00 94.94 295 GLU A C 1
ATOM 2371 O O . GLU A 1 295 ? 5.840 22.870 9.948 1.00 94.94 295 GLU A O 1
ATOM 2376 N N . ALA A 1 296 ? 5.284 21.921 11.902 1.00 92.38 296 ALA A N 1
ATOM 2377 C CA . ALA A 1 296 ? 6.149 20.753 11.732 1.00 92.38 296 ALA A CA 1
ATOM 2378 C C . ALA A 1 296 ? 5.771 19.908 10.503 1.00 92.38 296 ALA A C 1
ATOM 2380 O O . ALA A 1 296 ? 6.647 19.370 9.821 1.00 92.38 296 ALA A O 1
ATOM 2381 N N . ASP A 1 297 ? 4.480 19.781 10.199 1.00 81.81 297 ASP A N 1
ATOM 2382 C CA . ASP A 1 297 ? 4.020 19.085 9.000 1.00 81.81 297 ASP A CA 1
ATOM 2383 C C . ASP A 1 297 ? 4.326 19.876 7.722 1.00 81.81 297 ASP A C 1
ATOM 2385 O O . ASP A 1 297 ? 4.742 19.272 6.728 1.00 81.81 297 ASP A O 1
ATOM 2389 N N . ASN A 1 298 ? 4.234 21.210 7.755 1.00 92.06 298 ASN A N 1
ATOM 2390 C CA . ASN A 1 298 ? 4.680 22.050 6.643 1.00 92.06 298 ASN A CA 1
ATOM 2391 C C . ASN A 1 298 ? 6.196 21.911 6.404 1.00 92.06 298 ASN A C 1
ATOM 2393 O O . ASN A 1 298 ? 6.627 21.676 5.275 1.00 92.06 298 ASN A O 1
ATOM 2397 N N . GLU A 1 299 ? 7.013 21.934 7.461 1.00 93.50 299 GLU A N 1
ATOM 2398 C CA . GLU A 1 299 ? 8.462 21.706 7.358 1.00 93.50 299 GLU A CA 1
ATOM 2399 C C . GLU A 1 299 ? 8.798 20.318 6.789 1.00 93.50 299 GLU A C 1
ATOM 2401 O O . GLU A 1 299 ? 9.694 20.172 5.951 1.00 93.50 299 GLU A O 1
ATOM 2406 N N . ARG A 1 300 ? 8.074 19.272 7.211 1.00 86.69 300 ARG A N 1
ATOM 2407 C CA . ARG A 1 300 ? 8.235 17.912 6.666 1.00 86.69 300 ARG A CA 1
ATOM 2408 C C . ARG A 1 300 ? 7.887 17.858 5.185 1.00 86.69 300 ARG A C 1
ATOM 2410 O O . ARG A 1 300 ? 8.590 17.185 4.426 1.00 86.69 300 ARG A O 1
ATOM 2417 N N . PHE A 1 301 ? 6.825 18.549 4.780 1.00 86.12 301 PHE A N 1
ATOM 2418 C CA . PHE A 1 301 ? 6.407 18.635 3.388 1.00 86.12 301 PHE A CA 1
ATOM 2419 C C . PHE A 1 301 ? 7.468 19.335 2.526 1.00 86.12 301 PHE A C 1
ATOM 2421 O O . PHE A 1 301 ? 7.902 18.782 1.512 1.00 86.12 301 PHE A O 1
ATOM 2428 N N . GLU A 1 302 ? 7.974 20.487 2.967 1.00 92.38 302 GLU A N 1
ATOM 2429 C CA . GLU A 1 302 ? 9.048 21.215 2.281 1.00 92.38 302 GLU A CA 1
ATOM 2430 C C . GLU A 1 302 ? 10.343 20.391 2.200 1.00 92.38 302 GLU A C 1
ATOM 2432 O O . GLU A 1 302 ? 10.966 20.288 1.138 1.00 92.38 302 GLU A O 1
ATOM 2437 N N . ALA A 1 303 ? 10.730 19.719 3.288 1.00 91.31 303 ALA A N 1
ATOM 2438 C CA . ALA A 1 303 ? 11.895 18.839 3.304 1.00 91.31 303 ALA A CA 1
ATOM 2439 C C . ALA A 1 303 ? 11.741 17.650 2.338 1.00 91.31 303 ALA A C 1
ATOM 2441 O O . ALA A 1 303 ? 12.709 17.260 1.670 1.00 91.31 303 ALA A O 1
ATOM 2442 N N . ALA A 1 304 ? 10.537 17.078 2.233 1.00 82.81 304 ALA A N 1
ATOM 2443 C CA . ALA A 1 304 ? 10.232 16.014 1.284 1.00 82.81 304 ALA A CA 1
ATOM 2444 C C . ALA A 1 304 ? 10.330 16.506 -0.169 1.00 82.81 304 ALA A C 1
ATOM 2446 O O . ALA A 1 304 ? 10.960 15.828 -0.988 1.00 82.81 304 ALA A O 1
ATOM 2447 N N . MET A 1 305 ? 9.808 17.700 -0.472 1.00 92.62 305 MET A N 1
ATOM 2448 C CA . MET A 1 305 ? 9.957 18.323 -1.793 1.00 92.62 305 MET A CA 1
ATOM 2449 C C . MET A 1 305 ? 11.429 18.561 -2.147 1.00 92.62 305 MET A C 1
ATOM 2451 O O . MET A 1 305 ? 11.894 18.108 -3.193 1.00 92.62 305 MET A O 1
ATOM 2455 N N . MET A 1 306 ? 12.209 19.158 -1.242 1.00 94.69 306 MET A N 1
ATOM 2456 C CA . MET A 1 306 ? 13.645 19.393 -1.451 1.00 94.69 306 MET A CA 1
ATOM 2457 C C . MET A 1 306 ? 14.427 18.090 -1.672 1.00 94.69 306 MET A C 1
ATOM 2459 O O . MET A 1 306 ? 15.363 18.026 -2.477 1.00 94.69 306 MET A O 1
ATOM 2463 N N . LYS A 1 307 ? 14.059 17.014 -0.967 1.00 91.06 307 LYS A N 1
ATOM 2464 C CA . LYS A 1 307 ? 14.662 15.688 -1.158 1.00 91.06 307 LYS A CA 1
ATOM 2465 C C . LYS A 1 307 ? 14.311 15.106 -2.529 1.00 91.06 307 LYS A C 1
ATOM 2467 O O . LYS A 1 307 ? 15.198 14.539 -3.174 1.00 91.06 307 LYS A O 1
ATOM 2472 N N . ALA A 1 308 ? 13.065 15.267 -2.977 1.00 84.88 308 ALA A N 1
ATOM 2473 C CA . ALA A 1 308 ? 12.612 14.832 -4.295 1.00 84.88 308 ALA A CA 1
ATOM 2474 C C . ALA A 1 308 ? 13.338 15.587 -5.422 1.00 84.88 308 ALA A C 1
ATOM 2476 O O . ALA A 1 308 ? 13.825 14.958 -6.363 1.00 84.88 308 ALA A O 1
ATOM 2477 N N . GLU A 1 309 ? 13.526 16.903 -5.295 1.00 92.12 309 GLU A N 1
ATOM 2478 C CA . GLU A 1 309 ? 14.296 17.698 -6.261 1.00 92.12 309 GLU A CA 1
ATOM 2479 C C . GLU A 1 309 ? 15.766 17.271 -6.336 1.00 92.12 309 GLU A C 1
ATOM 2481 O O . GLU A 1 309 ? 16.306 17.057 -7.425 1.00 92.12 309 GLU A O 1
ATOM 2486 N N . ARG A 1 310 ? 16.421 17.062 -5.185 1.00 93.25 310 ARG A N 1
ATOM 2487 C CA . ARG A 1 310 ? 17.804 16.549 -5.144 1.00 93.25 310 ARG A CA 1
ATOM 2488 C C . ARG A 1 310 ? 17.930 15.160 -5.756 1.00 93.25 310 ARG A C 1
ATOM 2490 O O . ARG A 1 310 ? 18.962 14.835 -6.341 1.00 93.25 310 ARG A O 1
ATOM 2497 N N . TRP A 1 311 ? 16.921 14.314 -5.577 1.00 87.69 311 TRP A N 1
ATOM 2498 C CA . TRP A 1 311 ? 16.882 13.002 -6.210 1.00 87.69 311 TRP A CA 1
ATOM 2499 C C . TRP A 1 311 ? 16.743 13.133 -7.731 1.00 87.69 311 TRP A C 1
ATOM 2501 O O . TRP A 1 311 ? 17.534 12.541 -8.461 1.00 87.69 311 TRP A O 1
ATOM 2511 N N . LYS A 1 312 ? 15.843 14.000 -8.209 1.00 91.00 312 LYS A N 1
ATOM 2512 C CA . LYS A 1 312 ? 15.666 14.287 -9.639 1.00 91.00 312 LYS A CA 1
ATOM 2513 C C . LYS A 1 312 ? 16.952 14.813 -10.291 1.00 91.00 312 LYS A C 1
ATOM 2515 O O . LYS A 1 312 ? 17.323 14.332 -11.359 1.00 91.00 312 LYS A O 1
ATOM 2520 N N . MET A 1 313 ? 17.669 15.729 -9.631 1.00 90.19 313 MET A N 1
ATOM 2521 C CA . MET A 1 313 ? 18.961 16.228 -10.123 1.00 90.19 313 MET A CA 1
ATOM 2522 C C . MET A 1 313 ? 20.028 15.128 -10.214 1.00 90.19 313 MET A C 1
ATOM 2524 O O . MET A 1 313 ? 20.722 15.049 -11.226 1.00 90.19 313 MET A O 1
ATOM 2528 N N . ARG A 1 314 ? 20.129 14.247 -9.206 1.00 93.38 314 ARG A N 1
ATOM 2529 C CA . ARG A 1 314 ? 21.060 13.102 -9.241 1.00 93.38 314 ARG A CA 1
ATOM 2530 C C . ARG A 1 314 ? 20.748 12.135 -10.380 1.00 93.38 314 ARG A C 1
ATOM 2532 O O . ARG A 1 314 ? 21.652 11.758 -11.116 1.00 93.38 314 ARG A O 1
ATOM 2539 N N . MET A 1 315 ? 19.474 11.793 -10.570 1.00 91.44 315 MET A N 1
ATOM 2540 C CA . MET A 1 315 ? 19.044 10.919 -11.667 1.00 91.44 315 MET A CA 1
ATOM 2541 C C . MET A 1 315 ? 19.382 11.516 -13.041 1.00 91.44 315 MET A C 1
ATOM 2543 O O . MET A 1 315 ? 19.798 10.805 -13.959 1.00 91.44 315 MET A O 1
ATOM 2547 N N . GLU A 1 316 ? 19.229 12.832 -13.204 1.00 94.00 316 GLU A N 1
ATOM 2548 C CA . GLU A 1 316 ? 19.593 13.507 -14.448 1.00 94.00 316 GLU A CA 1
ATOM 2549 C C . GLU A 1 316 ? 21.113 13.526 -14.678 1.00 94.00 316 GLU A C 1
ATOM 2551 O O . GLU A 1 316 ? 21.576 13.334 -15.806 1.00 94.00 316 GLU A O 1
ATOM 2556 N N . GLU A 1 317 ? 21.902 13.720 -13.621 1.00 94.25 317 GLU A N 1
ATOM 2557 C CA . GLU A 1 317 ? 23.362 13.660 -13.678 1.00 94.25 317 GLU A CA 1
ATOM 2558 C C . GLU A 1 317 ? 23.866 12.261 -14.050 1.00 94.25 317 GLU A C 1
ATOM 2560 O O . GLU A 1 317 ? 24.625 12.134 -15.014 1.00 94.25 317 GLU A O 1
ATOM 2565 N N . GLU A 1 318 ? 23.354 11.207 -13.410 1.00 93.44 318 GLU A N 1
ATOM 2566 C CA . GLU A 1 318 ? 23.662 9.817 -13.770 1.00 93.44 318 GLU A CA 1
ATOM 2567 C C . GLU A 1 318 ? 23.320 9.525 -15.235 1.00 93.44 318 GLU A C 1
ATOM 2569 O O . GLU A 1 318 ? 24.117 8.933 -15.969 1.00 93.44 318 GLU A O 1
ATOM 2574 N N . LYS A 1 319 ? 22.168 10.003 -15.721 1.00 93.00 319 LYS A N 1
ATOM 2575 C CA . LYS A 1 319 ? 21.786 9.860 -17.134 1.00 93.00 319 LYS A CA 1
ATOM 2576 C C . LYS A 1 319 ? 22.787 10.554 -18.065 1.00 93.00 319 LYS A C 1
ATOM 2578 O O . LYS A 1 319 ? 23.135 10.014 -19.122 1.00 93.00 319 LYS A O 1
ATOM 2583 N N . ARG A 1 320 ? 23.282 11.741 -17.695 1.00 96.25 320 ARG A N 1
ATOM 2584 C CA . ARG A 1 320 ? 24.322 12.457 -18.458 1.00 96.25 320 ARG A CA 1
ATOM 2585 C C . ARG A 1 320 ? 25.644 11.686 -18.447 1.00 96.25 320 ARG A C 1
ATOM 2587 O O . ARG A 1 320 ? 26.279 11.589 -19.500 1.00 96.25 320 ARG A O 1
ATOM 2594 N N . GLU A 1 321 ? 26.046 11.110 -17.319 1.00 95.50 321 GLU A N 1
ATOM 2595 C CA . GLU A 1 321 ? 27.259 10.291 -17.216 1.00 95.50 321 GLU A CA 1
ATOM 2596 C C . GLU A 1 321 ? 27.171 9.004 -18.036 1.00 95.50 321 GLU A C 1
ATOM 2598 O O . GLU A 1 321 ? 28.071 8.714 -18.830 1.00 95.50 321 GLU A O 1
ATOM 2603 N N . GLN A 1 322 ? 26.054 8.281 -17.953 1.00 90.31 322 GLN A N 1
ATOM 2604 C CA . GLN A 1 322 ? 25.819 7.094 -18.774 1.00 90.31 322 GLN A CA 1
ATOM 2605 C C . GLN A 1 322 ? 25.887 7.422 -20.271 1.00 90.31 322 GLN A C 1
ATOM 2607 O O . GLN A 1 322 ? 26.496 6.680 -21.047 1.00 90.31 322 GLN A O 1
ATOM 2612 N N . ASN A 1 323 ? 25.334 8.563 -20.690 1.00 95.19 323 ASN A N 1
ATOM 2613 C CA . ASN A 1 323 ? 25.437 9.029 -22.073 1.00 95.19 323 ASN A CA 1
ATOM 2614 C C . ASN A 1 323 ? 26.884 9.356 -22.479 1.00 95.19 323 ASN A C 1
ATOM 2616 O O . ASN A 1 323 ? 27.302 9.000 -23.588 1.00 95.19 323 ASN A O 1
ATOM 2620 N N . ARG A 1 324 ? 27.680 9.978 -21.595 1.00 97.50 324 ARG A N 1
ATOM 2621 C CA . ARG A 1 324 ? 29.122 10.202 -21.828 1.00 97.50 324 ARG A CA 1
ATOM 2622 C C . ARG A 1 324 ? 29.854 8.873 -22.011 1.00 97.50 324 ARG A C 1
ATOM 2624 O O . ARG A 1 324 ? 30.593 8.727 -22.986 1.00 97.50 324 ARG A O 1
ATOM 2631 N N . LEU A 1 325 ? 29.589 7.891 -21.149 1.00 96.44 325 LEU A N 1
ATOM 2632 C CA . LEU A 1 325 ? 30.216 6.572 -21.202 1.00 96.44 325 LEU A CA 1
ATOM 2633 C C . LEU A 1 325 ? 29.840 5.810 -22.483 1.00 96.44 325 LEU A C 1
ATOM 2635 O O . LEU A 1 325 ? 30.710 5.251 -23.153 1.00 96.44 325 LEU A O 1
ATOM 2639 N N . ARG A 1 326 ? 28.561 5.839 -22.887 1.00 95.94 326 ARG A N 1
ATOM 2640 C CA . ARG A 1 326 ? 28.093 5.260 -24.161 1.00 95.94 326 ARG A CA 1
ATOM 2641 C C . ARG A 1 326 ? 28.806 5.891 -25.357 1.00 95.94 326 ARG A C 1
ATOM 2643 O O . ARG A 1 326 ? 29.282 5.171 -26.234 1.00 95.94 326 ARG A O 1
ATOM 2650 N N . LYS A 1 327 ? 28.945 7.222 -25.375 1.00 97.69 327 LYS A N 1
ATOM 2651 C CA . LYS A 1 327 ? 29.628 7.950 -26.457 1.00 97.69 327 LYS A CA 1
ATOM 2652 C C . LYS A 1 327 ? 31.128 7.650 -26.497 1.00 97.69 327 LYS A C 1
ATOM 2654 O O . LYS A 1 327 ? 31.676 7.478 -27.584 1.00 97.69 327 LYS A O 1
ATOM 2659 N N . GLN A 1 328 ? 31.787 7.539 -25.343 1.00 97.25 328 GLN A N 1
ATOM 2660 C CA . GLN A 1 328 ? 33.189 7.118 -25.258 1.00 97.25 328 GLN A CA 1
ATOM 2661 C C . GLN A 1 328 ? 33.380 5.687 -25.776 1.00 97.25 328 GLN A C 1
ATOM 2663 O O . GLN A 1 328 ? 34.221 5.470 -26.645 1.00 97.25 328 GLN A O 1
ATOM 2668 N N . LYS A 1 329 ? 32.551 4.731 -25.332 1.00 97.12 329 LYS A N 1
ATOM 2669 C CA . LYS A 1 329 ? 32.586 3.337 -25.812 1.00 97.12 329 LYS A CA 1
ATOM 2670 C C . LYS A 1 329 ? 32.334 3.241 -27.316 1.00 97.12 329 LYS A C 1
ATOM 2672 O O . LYS A 1 329 ? 33.049 2.521 -28.006 1.00 97.12 329 LYS A O 1
ATOM 2677 N N . SER A 1 330 ? 31.359 3.987 -27.835 1.00 97.00 330 SER A N 1
ATOM 2678 C CA . SER A 1 330 ? 31.076 4.059 -29.274 1.00 97.00 330 SER A CA 1
ATOM 2679 C C . SER A 1 330 ? 32.278 4.594 -30.061 1.00 97.00 330 SER A C 1
ATOM 2681 O O . SER A 1 330 ? 32.707 3.958 -31.020 1.00 97.00 330 SER A O 1
ATOM 2683 N N . ARG A 1 331 ? 32.894 5.699 -29.614 1.00 96.69 331 ARG A N 1
ATOM 2684 C CA . ARG A 1 331 ? 34.112 6.249 -30.235 1.00 96.69 331 ARG A CA 1
ATOM 2685 C C . ARG A 1 331 ? 35.281 5.266 -30.185 1.00 96.69 331 ARG A C 1
ATOM 2687 O O . ARG A 1 331 ? 35.988 5.139 -31.176 1.00 96.69 331 ARG A O 1
ATOM 2694 N N . ALA A 1 332 ? 35.470 4.561 -29.071 1.00 97.00 332 ALA A N 1
ATOM 2695 C CA . ALA A 1 332 ? 36.513 3.547 -28.938 1.00 97.00 332 ALA A CA 1
ATOM 2696 C C . ALA A 1 332 ? 36.286 2.362 -29.891 1.00 97.00 332 ALA A C 1
ATOM 2698 O O . ALA A 1 332 ? 37.221 1.935 -30.560 1.00 97.00 332 ALA A O 1
ATOM 2699 N N . ARG A 1 333 ? 35.043 1.870 -30.013 1.00 97.44 333 ARG A N 1
ATOM 2700 C CA . ARG A 1 333 ? 34.677 0.824 -30.986 1.00 97.44 333 ARG A CA 1
ATOM 2701 C C . ARG A 1 333 ? 34.925 1.277 -32.421 1.00 97.44 333 ARG A C 1
ATOM 2703 O O . ARG A 1 333 ? 35.540 0.537 -33.178 1.00 97.44 333 ARG A O 1
ATOM 2710 N N . LYS A 1 334 ? 34.513 2.502 -32.763 1.00 97.38 334 LYS A N 1
ATOM 2711 C CA . LYS A 1 334 ? 34.738 3.073 -34.094 1.00 97.38 334 LYS A CA 1
ATOM 2712 C C . LYS A 1 334 ? 36.231 3.189 -34.413 1.00 97.38 334 LYS A C 1
ATOM 2714 O O . LYS A 1 334 ? 36.644 2.763 -35.478 1.00 97.38 334 LYS A O 1
ATOM 2719 N N . ARG A 1 335 ? 37.052 3.675 -33.470 1.00 97.19 335 ARG A N 1
ATOM 2720 C CA . ARG A 1 335 ? 38.516 3.717 -33.640 1.00 97.19 335 ARG A CA 1
ATOM 2721 C C . ARG A 1 335 ? 39.103 2.329 -33.887 1.00 97.19 335 ARG A C 1
ATOM 2723 O O . ARG A 1 335 ? 39.891 2.183 -34.805 1.00 97.19 335 ARG A O 1
ATOM 2730 N N . LYS A 1 336 ? 38.690 1.312 -33.119 1.00 97.06 336 LYS A N 1
ATOM 2731 C CA . LYS A 1 336 ? 39.140 -0.074 -33.336 1.00 97.06 336 LYS A CA 1
ATOM 2732 C C . LYS A 1 336 ? 38.766 -0.593 -34.728 1.00 97.06 336 LYS A C 1
ATOM 2734 O O . LYS A 1 336 ? 39.590 -1.226 -35.369 1.00 97.06 336 LYS A O 1
ATOM 2739 N N . GLN A 1 337 ? 37.554 -0.302 -35.205 1.00 97.31 337 GLN A N 1
ATOM 2740 C CA . GLN A 1 337 ? 37.132 -0.663 -36.564 1.00 97.31 337 GLN A CA 1
ATOM 2741 C C . GLN A 1 337 ? 37.949 0.071 -37.638 1.00 97.31 337 GLN A C 1
ATOM 2743 O O . GLN A 1 337 ? 38.367 -0.558 -38.600 1.00 97.31 337 GLN A O 1
ATOM 2748 N N . GLU A 1 338 ? 38.219 1.368 -37.455 1.00 96.75 338 GLU A N 1
ATOM 2749 C CA . GLU A 1 338 ? 39.042 2.168 -38.376 1.00 96.75 338 GLU A CA 1
ATOM 2750 C C . GLU A 1 338 ? 40.496 1.654 -38.453 1.00 96.75 338 GLU A C 1
ATOM 2752 O O . GLU A 1 338 ? 41.082 1.692 -39.532 1.00 96.75 338 GLU A O 1
ATOM 2757 N N . ILE A 1 339 ? 41.056 1.132 -37.353 1.00 96.06 339 ILE A N 1
ATOM 2758 C CA . ILE A 1 339 ? 42.379 0.473 -37.337 1.00 96.06 339 ILE A CA 1
ATOM 2759 C C . ILE A 1 339 ? 42.337 -0.840 -38.134 1.00 96.06 339 ILE A C 1
ATOM 2761 O O . ILE A 1 339 ? 43.160 -1.048 -39.016 1.00 96.06 339 ILE A O 1
ATOM 2765 N N . VAL A 1 340 ? 41.339 -1.702 -37.894 1.00 96.88 340 VAL A N 1
ATOM 2766 C CA . VAL A 1 340 ? 41.185 -2.982 -38.624 1.00 96.88 340 VAL A CA 1
ATOM 2767 C C . VAL A 1 340 ? 40.993 -2.766 -40.131 1.00 96.88 340 VAL A C 1
ATOM 2769 O O . VAL A 1 340 ? 41.443 -3.576 -40.933 1.00 96.88 340 VAL A O 1
ATOM 2772 N N . GLN A 1 341 ? 40.340 -1.672 -40.527 1.00 97.38 341 GLN A N 1
ATOM 2773 C CA . GLN A 1 341 ? 40.135 -1.305 -41.932 1.00 97.38 341 GLN A CA 1
ATOM 2774 C C . GLN A 1 341 ? 41.358 -0.635 -42.586 1.00 97.38 341 GLN A C 1
ATOM 2776 O O . GLN A 1 341 ? 41.286 -0.291 -43.763 1.00 97.38 341 GLN A O 1
ATOM 2781 N N . GLY A 1 342 ? 42.448 -0.395 -41.849 1.00 95.62 342 GLY A N 1
ATOM 2782 C CA . GLY A 1 342 ? 43.632 0.312 -42.354 1.00 95.62 342 GLY A CA 1
ATOM 2783 C C . GLY A 1 342 ? 43.414 1.810 -42.608 1.00 95.62 342 GLY A C 1
ATOM 2784 O O . GLY A 1 342 ? 44.213 2.446 -43.289 1.00 95.62 342 GLY A O 1
ATOM 2785 N N . ILE A 1 343 ? 42.330 2.395 -42.083 1.00 95.62 343 ILE A N 1
ATOM 2786 C CA . ILE A 1 343 ? 42.055 3.839 -42.185 1.00 95.62 343 ILE A CA 1
ATOM 2787 C C . ILE A 1 343 ? 42.922 4.619 -41.188 1.00 95.62 343 ILE A C 1
ATOM 2789 O O . ILE A 1 343 ? 43.311 5.757 -41.457 1.00 95.62 343 ILE A O 1
ATOM 2793 N N . ARG A 1 344 ? 43.191 4.027 -40.021 1.00 95.94 344 ARG A N 1
ATOM 2794 C CA . ARG A 1 344 ? 44.112 4.538 -38.999 1.00 95.94 344 ARG A CA 1
ATOM 2795 C C . ARG A 1 344 ? 45.326 3.625 -38.886 1.00 95.94 344 ARG A C 1
ATOM 2797 O O . ARG A 1 344 ? 45.211 2.434 -39.157 1.00 95.94 344 ARG A O 1
ATOM 2804 N N . ASP A 1 345 ? 46.445 4.193 -38.456 1.00 93.38 345 ASP A N 1
ATOM 2805 C CA . ASP A 1 345 ? 47.637 3.427 -38.082 1.00 93.38 345 ASP A CA 1
ATOM 2806 C C . ASP A 1 345 ? 47.429 2.640 -36.769 1.00 93.38 345 ASP A C 1
ATOM 2808 O O . ASP A 1 345 ? 46.397 2.772 -36.098 1.00 93.38 345 ASP A O 1
ATOM 2812 N N . GLU A 1 346 ? 48.401 1.798 -36.405 1.00 94.25 346 GLU A N 1
ATOM 2813 C CA . GLU A 1 346 ? 48.356 0.972 -35.185 1.00 94.25 346 GLU A CA 1
ATOM 2814 C C . GLU A 1 346 ? 48.261 1.817 -33.899 1.00 94.25 346 GLU A C 1
ATOM 2816 O O . GLU A 1 346 ? 47.614 1.405 -32.932 1.00 94.25 346 GLU A O 1
ATOM 2821 N N . ASP A 1 347 ? 48.792 3.044 -33.923 1.00 94.00 347 ASP A N 1
ATOM 2822 C CA . ASP A 1 347 ? 48.709 4.027 -32.835 1.00 94.00 347 ASP A CA 1
ATOM 2823 C C . ASP A 1 347 ? 47.353 4.765 -32.782 1.00 94.00 347 ASP A C 1
ATOM 2825 O O . ASP A 1 347 ? 47.074 5.564 -31.877 1.00 94.00 347 ASP A O 1
ATOM 2829 N N . GLY A 1 348 ? 46.460 4.500 -33.739 1.00 91.56 348 GLY A N 1
ATOM 2830 C CA . GLY A 1 348 ? 45.131 5.090 -33.827 1.00 91.56 348 GLY A CA 1
ATOM 2831 C C . GLY A 1 348 ? 45.115 6.545 -34.306 1.00 91.56 348 GLY A C 1
ATOM 2832 O O . GLY A 1 348 ? 44.092 7.228 -34.141 1.00 91.56 348 GLY A O 1
ATOM 2833 N N . GLN A 1 349 ? 46.194 7.045 -34.899 1.00 94.38 349 GLN A N 1
ATOM 2834 C CA . GLN A 1 349 ? 46.227 8.307 -35.625 1.00 94.38 349 GLN A CA 1
ATOM 2835 C C . GLN A 1 349 ? 45.732 8.126 -37.066 1.00 94.38 349 GLN A C 1
ATOM 2837 O O . GLN A 1 349 ? 45.732 7.044 -37.648 1.00 94.38 349 GLN A O 1
ATOM 2842 N N . LEU A 1 350 ? 45.182 9.207 -37.623 1.00 92.44 350 LEU A N 1
ATOM 2843 C CA . LEU A 1 350 ? 44.839 9.232 -39.041 1.00 92.44 350 LEU A CA 1
ATOM 2844 C C . LEU A 1 350 ? 46.118 9.572 -39.805 1.00 92.44 350 LEU A C 1
ATOM 2846 O O . LEU A 1 350 ? 46.757 10.565 -39.437 1.00 92.44 350 LEU A O 1
ATOM 2850 N N . PRO A 1 351 ? 46.464 8.831 -40.871 1.00 87.56 351 PRO A N 1
ATOM 2851 C CA . PRO A 1 351 ? 47.586 9.201 -41.713 1.00 87.56 351 PRO A CA 1
ATOM 2852 C C . PRO A 1 351 ? 47.352 10.630 -42.202 1.00 87.56 351 PRO A C 1
ATOM 2854 O O . PRO A 1 351 ? 46.272 10.964 -42.707 1.00 87.56 351 PRO A O 1
ATOM 2857 N N . LYS A 1 352 ? 48.341 11.508 -41.994 1.00 85.25 352 LYS A N 1
ATOM 2858 C CA . LYS A 1 352 ? 48.287 12.882 -42.496 1.00 85.25 352 LYS A CA 1
ATOM 2859 C C . LYS A 1 352 ? 48.172 12.794 -44.011 1.00 85.25 352 LYS A C 1
ATOM 2861 O O . LYS A 1 352 ? 49.165 12.567 -44.692 1.00 85.25 352 LYS A O 1
ATOM 2866 N N . ARG A 1 353 ? 46.960 12.973 -44.545 1.00 78.81 353 ARG A N 1
ATOM 2867 C CA . ARG A 1 353 ? 46.786 13.212 -45.975 1.00 78.81 353 ARG A CA 1
ATOM 2868 C C . ARG A 1 353 ? 47.575 14.472 -46.288 1.00 78.81 353 ARG A C 1
ATOM 2870 O O . ARG A 1 353 ? 47.205 15.560 -45.843 1.00 78.81 353 ARG A O 1
ATOM 2877 N N . GLN A 1 354 ? 48.686 14.304 -46.992 1.00 71.38 354 GLN A N 1
ATOM 2878 C CA . GLN A 1 354 ? 49.395 15.404 -47.610 1.00 71.38 354 GLN A CA 1
ATOM 2879 C C . GLN A 1 354 ? 48.364 16.048 -48.536 1.00 71.38 354 GLN A C 1
ATOM 2881 O O . GLN A 1 354 ? 47.910 15.419 -49.489 1.00 71.38 354 GLN A O 1
ATOM 2886 N N . LYS A 1 355 ? 47.866 17.234 -48.169 1.00 68.25 355 LYS A N 1
ATOM 2887 C CA . LYS A 1 355 ? 47.005 18.008 -49.058 1.00 68.25 355 LYS A CA 1
ATOM 2888 C C . LYS A 1 355 ? 47.878 18.359 -50.254 1.00 68.25 355 LYS A C 1
ATOM 2890 O O . LYS A 1 355 ? 48.639 19.319 -50.187 1.00 68.25 355 LYS A O 1
ATOM 2895 N N . THR A 1 356 ? 47.801 17.572 -51.316 1.00 62.78 356 THR A N 1
ATOM 2896 C CA . THR A 1 356 ? 48.112 18.073 -52.645 1.00 62.78 356 THR A CA 1
ATOM 2897 C C . THR A 1 356 ? 47.101 19.187 -52.872 1.00 62.78 356 THR A C 1
ATOM 2899 O O . THR A 1 356 ? 45.901 18.944 -52.992 1.00 62.78 356 THR A O 1
ATOM 2902 N N . MET A 1 357 ? 47.561 20.431 -52.733 1.00 50.41 357 MET A N 1
ATOM 2903 C CA . MET A 1 357 ? 46.813 21.580 -53.212 1.00 50.41 357 MET A CA 1
ATOM 2904 C C . MET A 1 357 ? 46.719 21.409 -54.723 1.00 50.41 357 MET A C 1
ATOM 2906 O O . MET A 1 357 ? 47.630 21.814 -55.438 1.00 50.41 357 MET A O 1
ATOM 2910 N N . ASP A 1 358 ? 45.646 20.784 -55.198 1.00 55.91 358 ASP A N 1
ATOM 2911 C CA . ASP A 1 358 ? 45.206 21.036 -56.560 1.00 55.91 358 ASP A CA 1
ATOM 2912 C C . ASP A 1 358 ? 44.758 22.495 -56.591 1.00 55.91 358 ASP A C 1
ATOM 2914 O O . ASP A 1 358 ? 43.663 22.857 -56.157 1.00 55.91 358 ASP A O 1
ATOM 2918 N N . LEU A 1 359 ? 45.689 23.341 -57.031 1.00 51.88 359 LEU A N 1
ATOM 2919 C CA . LEU A 1 359 ? 45.444 24.681 -57.540 1.00 51.88 359 LEU A CA 1
ATOM 2920 C C . LEU A 1 359 ? 44.613 24.538 -58.819 1.00 51.88 359 LEU A C 1
ATOM 2922 O O . LEU A 1 359 ? 45.119 24.672 -59.928 1.00 51.88 359 LEU A O 1
ATOM 2926 N N . HIS A 1 360 ? 43.332 24.219 -58.672 1.00 49.97 360 HIS A N 1
ATOM 2927 C CA . HIS A 1 360 ? 42.369 24.635 -59.672 1.00 49.97 360 HIS A CA 1
ATOM 2928 C C . HIS A 1 360 ? 41.975 26.067 -59.334 1.00 49.97 360 HIS A C 1
ATOM 2930 O O . HIS A 1 360 ? 41.431 26.322 -58.260 1.00 49.97 360 HIS A O 1
ATOM 2936 N N . ASP A 1 361 ? 42.302 26.987 -60.245 1.00 50.59 361 ASP A N 1
ATOM 2937 C CA . ASP A 1 361 ? 41.807 28.360 -60.268 1.00 50.59 361 ASP A CA 1
ATOM 2938 C C . ASP A 1 361 ? 40.276 28.332 -60.298 1.00 50.59 361 ASP A C 1
ATOM 2940 O O . ASP A 1 361 ? 39.635 28.259 -61.349 1.00 50.59 361 ASP A O 1
ATOM 2944 N N . ILE A 1 362 ? 39.677 28.354 -59.111 1.00 52.41 362 ILE A N 1
ATOM 2945 C CA . ILE A 1 362 ? 38.267 28.655 -58.938 1.00 52.41 362 ILE A CA 1
ATOM 2946 C C . ILE A 1 362 ? 38.190 30.173 -59.013 1.00 52.41 362 ILE A C 1
ATOM 2948 O O . ILE A 1 362 ? 38.437 30.884 -58.041 1.00 52.41 362 ILE A O 1
ATOM 2952 N N . THR A 1 363 ? 37.891 30.656 -60.212 1.00 52.19 363 THR A N 1
ATOM 2953 C CA . THR A 1 363 ? 37.321 31.983 -60.413 1.00 52.19 363 THR A CA 1
ATOM 2954 C C . THR A 1 363 ? 36.161 32.140 -59.431 1.00 52.19 363 THR A C 1
ATOM 2956 O O . THR A 1 363 ? 35.228 31.338 -59.426 1.00 52.19 363 THR A O 1
ATOM 2959 N N . GLU A 1 364 ? 36.279 33.122 -58.538 1.00 56.56 364 GLU A N 1
ATOM 2960 C CA . GLU A 1 364 ? 35.315 33.436 -57.486 1.00 56.56 364 GLU A CA 1
ATOM 2961 C C . GLU A 1 364 ? 33.952 33.792 -58.097 1.00 56.56 364 GLU A C 1
ATOM 2963 O O . GLU A 1 364 ? 33.623 34.952 -58.338 1.00 56.56 364 GLU A O 1
ATOM 2968 N N . ALA A 1 365 ? 33.126 32.780 -58.342 1.00 54.69 365 ALA A N 1
ATOM 2969 C CA . ALA A 1 365 ? 31.693 32.969 -58.424 1.00 54.69 365 ALA A CA 1
ATOM 2970 C C . ALA A 1 365 ? 31.191 33.113 -56.984 1.00 54.69 365 ALA A C 1
ATOM 2972 O O . ALA A 1 365 ? 31.056 32.128 -56.260 1.00 54.69 365 ALA A O 1
ATOM 2973 N N . PHE A 1 366 ? 30.964 34.357 -56.560 1.00 52.72 366 PHE A N 1
ATOM 2974 C CA . PHE A 1 366 ? 30.172 34.668 -55.373 1.00 52.72 366 PHE A CA 1
ATOM 2975 C C . PHE A 1 366 ? 28.848 33.896 -55.459 1.00 52.72 366 PHE A C 1
ATOM 2977 O O . PHE A 1 366 ? 27.993 34.213 -56.288 1.00 52.72 366 PHE A O 1
ATOM 2984 N N . ASP A 1 367 ? 28.683 32.862 -54.631 1.00 57.50 367 ASP A N 1
ATOM 2985 C CA . ASP A 1 367 ? 27.444 32.091 -54.564 1.00 57.50 367 ASP A CA 1
ATOM 2986 C C . ASP A 1 367 ? 26.395 32.875 -53.763 1.00 57.50 367 ASP A C 1
ATOM 2988 O O . ASP A 1 367 ? 26.158 32.655 -52.573 1.00 57.50 367 ASP A O 1
ATOM 2992 N N . VAL A 1 368 ? 25.761 33.827 -54.450 1.00 59.09 368 VAL A N 1
ATOM 2993 C CA . VAL A 1 368 ? 24.642 34.644 -53.953 1.00 59.09 368 VAL A CA 1
ATOM 2994 C C . VAL A 1 368 ? 23.478 33.764 -53.453 1.00 59.09 368 VAL A C 1
ATOM 2996 O O . VAL A 1 368 ? 22.640 34.216 -52.667 1.00 59.09 368 VAL A O 1
ATOM 2999 N N . ALA A 1 369 ? 23.413 32.482 -53.844 1.00 61.44 369 ALA A N 1
ATOM 3000 C CA . ALA A 1 369 ? 22.350 31.583 -53.416 1.00 61.44 369 ALA A CA 1
ATOM 3001 C C . ALA A 1 369 ? 22.481 31.137 -51.949 1.00 61.44 369 ALA A C 1
ATOM 3003 O O . ALA A 1 369 ? 21.450 30.860 -51.325 1.00 61.44 369 ALA A O 1
ATOM 3004 N N . GLU A 1 370 ? 23.684 31.097 -51.361 1.00 60.94 370 GLU A N 1
ATOM 3005 C CA . GLU A 1 370 ? 23.843 30.716 -49.948 1.00 60.94 370 GLU A CA 1
ATOM 3006 C C . GLU A 1 370 ? 23.443 31.839 -48.977 1.00 60.94 370 GLU A C 1
ATOM 3008 O O . GLU A 1 370 ? 22.790 31.554 -47.968 1.00 60.94 370 GLU A O 1
ATOM 3013 N N . GLU A 1 371 ? 23.718 33.107 -49.301 1.00 61.03 371 GLU A N 1
ATOM 3014 C CA . GLU A 1 371 ? 23.336 34.256 -48.456 1.00 61.03 371 GLU A CA 1
ATOM 3015 C C . GLU A 1 371 ? 21.819 34.501 -48.416 1.00 61.03 371 GLU A C 1
ATOM 3017 O O . GLU A 1 371 ? 21.292 35.024 -47.434 1.00 61.03 371 GLU A O 1
ATOM 3022 N N . SER A 1 372 ? 21.080 34.060 -49.440 1.00 62.31 372 SER A N 1
ATOM 3023 C CA . SER A 1 372 ? 19.619 34.212 -49.491 1.00 62.31 372 SER A CA 1
ATOM 3024 C C . SER A 1 372 ? 18.848 33.232 -48.593 1.00 62.31 372 SER A C 1
ATOM 3026 O O . SER A 1 372 ? 17.634 33.371 -48.424 1.00 62.31 372 SER A O 1
ATOM 3028 N N . ARG A 1 373 ? 19.508 32.222 -48.002 1.00 70.75 373 ARG A N 1
ATOM 3029 C CA . ARG A 1 373 ? 18.813 31.180 -47.232 1.00 70.75 373 ARG A CA 1
ATOM 3030 C C . ARG A 1 373 ? 18.455 31.689 -45.827 1.00 70.75 373 ARG A C 1
ATOM 3032 O O . ARG A 1 373 ? 19.341 31.803 -44.978 1.00 70.75 373 ARG A O 1
ATOM 3039 N N . PRO A 1 374 ? 17.162 31.867 -45.482 1.00 71.50 374 PRO A N 1
ATOM 3040 C CA . PRO A 1 374 ? 16.748 32.379 -44.167 1.00 71.50 374 PRO A CA 1
ATOM 3041 C C . PRO A 1 374 ? 17.188 31.483 -42.995 1.00 71.50 374 PRO A C 1
ATOM 3043 O O . PRO A 1 374 ? 17.332 31.945 -41.862 1.00 71.50 374 PRO A O 1
ATOM 3046 N N . ALA A 1 375 ? 17.470 30.204 -43.264 1.00 72.12 375 ALA A N 1
ATOM 3047 C CA . ALA A 1 375 ? 18.015 29.265 -42.289 1.00 72.12 375 ALA A CA 1
ATOM 3048 C C . ALA A 1 375 ? 19.409 29.667 -41.768 1.00 72.12 375 ALA A C 1
ATOM 3050 O O . ALA A 1 375 ? 19.742 29.356 -40.623 1.00 72.12 375 ALA A O 1
ATOM 3051 N N . TRP A 1 376 ? 20.207 30.380 -42.568 1.00 74.19 376 TRP A N 1
ATOM 3052 C CA . TRP A 1 376 ? 21.558 30.782 -42.186 1.00 74.19 376 TRP A CA 1
ATOM 3053 C C . TRP A 1 376 ? 21.534 31.889 -41.125 1.00 74.19 376 TRP A C 1
ATOM 3055 O O . TRP A 1 376 ? 22.130 31.736 -40.059 1.00 74.19 376 TRP A O 1
ATOM 3065 N N . ALA A 1 377 ? 20.705 32.919 -41.328 1.00 75.94 377 ALA A N 1
ATOM 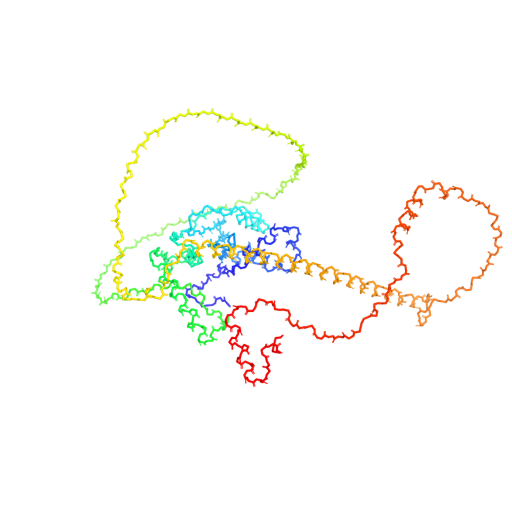3066 C CA . ALA A 1 377 ? 20.487 33.985 -40.347 1.00 75.94 377 ALA A CA 1
ATOM 3067 C C . ALA A 1 377 ? 19.928 33.457 -39.007 1.00 75.94 377 ALA A C 1
ATOM 3069 O O . ALA A 1 377 ? 20.269 33.955 -37.929 1.00 75.94 377 ALA A O 1
ATOM 3070 N N . ILE A 1 378 ? 19.087 32.415 -39.050 1.00 79.88 378 ILE A N 1
ATOM 3071 C CA . ILE A 1 378 ? 18.586 31.735 -37.846 1.00 79.88 378 ILE A CA 1
ATOM 3072 C C . ILE A 1 378 ? 19.719 30.967 -37.151 1.00 79.88 378 ILE A C 1
ATOM 3074 O O . ILE A 1 378 ? 19.884 31.087 -35.934 1.00 79.88 378 ILE A O 1
ATOM 3078 N N . ALA A 1 379 ? 20.532 30.219 -37.902 1.00 80.19 379 ALA A N 1
ATOM 3079 C CA . ALA A 1 379 ? 21.667 29.477 -37.358 1.00 80.19 379 ALA A CA 1
ATOM 3080 C C . ALA A 1 379 ? 22.710 30.406 -36.716 1.00 80.19 379 ALA A C 1
ATOM 3082 O O . ALA A 1 379 ? 23.246 30.093 -35.649 1.00 80.19 379 ALA A O 1
ATOM 3083 N N . GLU A 1 380 ? 22.953 31.571 -37.310 1.00 82.38 380 GLU A N 1
ATOM 3084 C CA . GLU A 1 380 ? 23.897 32.561 -36.802 1.00 82.38 380 GLU A CA 1
ATOM 3085 C C . GLU A 1 380 ? 23.384 33.257 -35.530 1.00 82.38 380 GLU A C 1
ATOM 3087 O O . GLU A 1 380 ? 24.123 33.366 -34.546 1.00 82.38 380 GLU A O 1
ATOM 3092 N N . LYS A 1 381 ? 22.082 33.588 -35.465 1.00 84.75 381 LYS A N 1
ATOM 3093 C CA . LYS A 1 381 ? 21.418 34.056 -34.229 1.00 84.75 381 LYS A CA 1
ATOM 3094 C C . LYS A 1 381 ? 21.441 33.014 -33.107 1.00 84.75 381 LYS A C 1
ATOM 3096 O O . LYS A 1 381 ? 21.555 33.373 -31.935 1.00 84.75 381 LYS A O 1
ATOM 3101 N N . ILE A 1 382 ? 21.339 31.724 -33.430 1.00 82.69 382 ILE A N 1
ATOM 3102 C CA . ILE A 1 382 ? 21.467 30.647 -32.435 1.00 82.69 382 ILE A CA 1
ATOM 3103 C C . ILE A 1 382 ? 22.920 30.541 -31.954 1.00 82.69 382 ILE A C 1
ATOM 3105 O O . ILE A 1 382 ? 23.159 30.422 -30.749 1.00 82.69 382 ILE A O 1
ATOM 3109 N N . LYS A 1 383 ? 23.898 30.635 -32.863 1.00 79.94 383 LYS A N 1
ATOM 3110 C CA . LYS A 1 383 ? 25.336 30.585 -32.544 1.00 79.94 383 LYS A CA 1
ATOM 3111 C C . LYS A 1 383 ? 25.781 31.744 -31.653 1.00 79.94 383 LYS A C 1
ATOM 3113 O O . LYS A 1 383 ? 26.536 31.518 -30.707 1.00 79.94 383 LYS A O 1
ATOM 3118 N N . SER A 1 384 ? 25.307 32.961 -31.917 1.00 78.06 384 SER A N 1
ATOM 3119 C CA . SER A 1 384 ? 25.642 34.135 -31.103 1.00 78.06 384 SER A CA 1
ATOM 3120 C C . SER A 1 384 ? 25.030 34.059 -29.700 1.00 78.06 384 SER A C 1
ATOM 3122 O O . SER A 1 384 ? 25.711 34.382 -28.731 1.00 78.06 384 SER A O 1
ATOM 3124 N N . LYS A 1 385 ? 23.810 33.521 -29.553 1.00 79.75 385 LYS A N 1
ATOM 3125 C CA . LYS A 1 385 ? 23.163 33.311 -28.241 1.00 79.75 385 LYS A CA 1
ATOM 3126 C C . LYS A 1 38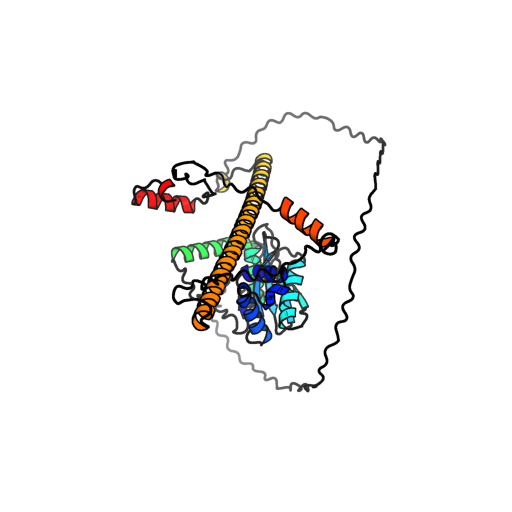5 ? 23.750 32.152 -27.425 1.00 79.75 385 LYS A C 1
ATOM 3128 O O . LYS A 1 385 ? 23.670 32.167 -26.200 1.00 79.75 385 LYS A O 1
ATOM 3133 N N . THR A 1 386 ? 24.316 31.132 -28.073 1.00 68.94 386 THR A N 1
ATOM 3134 C CA . THR A 1 386 ? 24.834 29.923 -27.395 1.00 68.94 386 THR A CA 1
ATOM 3135 C C . THR A 1 386 ? 26.332 29.949 -27.102 1.00 68.94 386 THR A C 1
ATOM 3137 O O . THR A 1 386 ? 26.817 29.084 -26.362 1.00 68.94 386 THR A O 1
ATOM 3140 N N . ARG A 1 387 ? 27.078 30.943 -27.603 1.00 60.44 387 ARG A N 1
ATOM 3141 C CA . ARG A 1 387 ? 28.472 31.179 -27.203 1.00 60.44 387 ARG A CA 1
ATOM 3142 C C . ARG A 1 387 ? 28.530 31.622 -25.737 1.00 60.44 387 ARG A C 1
ATOM 3144 O O . ARG A 1 387 ? 28.516 32.802 -25.414 1.00 60.44 387 ARG A O 1
ATOM 3151 N N . LYS A 1 388 ? 28.623 30.647 -24.831 1.00 63.91 388 LYS A N 1
ATOM 3152 C CA . LYS A 1 388 ? 29.035 30.884 -23.443 1.00 63.91 388 LYS A CA 1
ATOM 3153 C C . LYS A 1 388 ? 30.449 31.466 -23.463 1.00 63.91 388 LYS A C 1
ATOM 3155 O O . LYS A 1 388 ? 31.306 30.928 -24.165 1.00 63.91 388 LYS A O 1
ATOM 3160 N N . ALA A 1 389 ? 30.679 32.542 -22.709 1.00 56.66 389 ALA A N 1
ATOM 3161 C CA . ALA A 1 389 ? 31.994 33.158 -22.574 1.00 56.66 389 ALA A CA 1
ATOM 3162 C C . ALA A 1 389 ? 33.034 32.083 -22.215 1.00 56.66 389 ALA A C 1
ATOM 3164 O O . ALA A 1 389 ? 32.899 31.372 -21.215 1.00 56.66 389 ALA A O 1
ATOM 3165 N N . ALA A 1 390 ? 34.033 31.913 -23.079 1.00 52.31 390 ALA A N 1
ATOM 3166 C CA . ALA A 1 390 ? 35.127 30.988 -22.849 1.00 52.31 390 ALA A CA 1
ATOM 3167 C C . ALA A 1 390 ? 35.982 31.537 -21.700 1.00 52.31 390 ALA A C 1
ATOM 3169 O O . ALA A 1 390 ? 36.757 32.468 -21.883 1.00 52.31 390 ALA A O 1
ATOM 3170 N N . GLY A 1 391 ? 35.785 30.996 -20.500 1.00 48.44 391 GLY A N 1
ATOM 3171 C CA . GLY A 1 391 ? 36.520 31.417 -19.312 1.00 48.44 391 GLY A CA 1
ATOM 3172 C C . GLY A 1 391 ? 35.812 30.987 -18.039 1.00 48.44 391 GLY A C 1
ATOM 3173 O O . GLY A 1 391 ? 35.097 31.765 -17.412 1.00 48.44 391 GLY A O 1
ATOM 3174 N N . ARG A 1 392 ? 36.001 29.728 -17.637 1.00 48.94 392 ARG A N 1
ATOM 3175 C CA . ARG A 1 392 ? 35.668 29.299 -16.278 1.00 48.94 392 ARG A CA 1
ATOM 3176 C C . ARG A 1 392 ? 36.716 29.942 -15.369 1.00 48.94 392 ARG A C 1
ATOM 3178 O O . ARG A 1 392 ? 37.864 29.512 -15.397 1.00 48.94 392 ARG A O 1
ATOM 3185 N N . LYS A 1 393 ? 36.351 30.995 -14.629 1.00 47.22 393 LYS A N 1
ATOM 3186 C CA . LYS A 1 393 ? 37.228 31.558 -13.594 1.00 47.22 393 LYS A CA 1
ATOM 3187 C C . LYS A 1 393 ? 37.607 30.424 -12.640 1.00 47.22 393 LYS A C 1
ATOM 3189 O O . LYS A 1 393 ? 36.721 29.750 -12.108 1.00 47.22 393 LYS A O 1
ATOM 3194 N N . LEU A 1 394 ? 38.909 30.179 -12.503 1.00 43.72 394 LEU A N 1
ATOM 3195 C CA . LEU A 1 394 ? 39.461 29.329 -11.459 1.00 43.72 394 LEU A CA 1
ATOM 3196 C C . LEU A 1 394 ? 39.015 29.961 -10.134 1.00 43.72 394 LEU A C 1
ATOM 3198 O O . LEU A 1 394 ? 39.376 31.098 -9.844 1.00 43.72 394 LEU A O 1
ATOM 3202 N N . LEU A 1 395 ? 38.150 29.279 -9.387 1.00 45.88 395 LEU A N 1
ATOM 3203 C CA . LEU A 1 395 ? 37.881 29.654 -8.006 1.00 45.88 395 LEU A CA 1
ATOM 3204 C C . LEU A 1 395 ? 39.110 29.224 -7.209 1.00 45.88 395 LEU A C 1
ATOM 3206 O O . LEU A 1 395 ? 39.232 28.062 -6.830 1.00 45.88 395 LEU A O 1
ATOM 3210 N N . GLU A 1 396 ? 40.033 30.158 -7.009 1.00 53.25 396 GLU A N 1
ATOM 3211 C CA . GLU A 1 396 ? 40.961 30.106 -5.889 1.00 53.25 396 GLU A CA 1
ATOM 3212 C C . GLU A 1 396 ? 40.120 30.224 -4.617 1.00 53.25 396 GLU A C 1
ATOM 3214 O O . GLU A 1 396 ? 39.700 31.310 -4.231 1.00 53.25 396 GLU A O 1
ATOM 3219 N N . ASN A 1 397 ? 39.791 29.092 -3.998 1.00 46.84 397 ASN A N 1
ATOM 3220 C CA . ASN A 1 397 ? 39.534 29.092 -2.568 1.00 46.84 397 ASN A CA 1
ATOM 3221 C C . ASN A 1 397 ? 40.044 27.793 -1.933 1.00 46.84 397 ASN A C 1
ATOM 3223 O O . ASN A 1 397 ? 39.786 26.710 -2.471 1.00 46.84 397 ASN A O 1
ATOM 3227 N N . PRO A 1 398 ? 40.804 27.899 -0.831 1.00 53.66 398 PRO A N 1
ATOM 3228 C CA . PRO A 1 398 ? 41.612 26.818 -0.301 1.00 53.66 398 PRO A CA 1
ATOM 3229 C C . PRO A 1 398 ? 40.861 26.027 0.785 1.00 53.66 398 PRO A C 1
ATOM 3231 O O . PRO A 1 398 ? 39.903 26.503 1.380 1.00 53.66 398 PRO A O 1
ATOM 3234 N N . VAL A 1 399 ? 41.379 24.828 1.058 1.00 49.38 399 VAL A N 1
ATOM 3235 C CA . VAL A 1 399 ? 41.160 23.998 2.257 1.00 49.38 399 VAL A CA 1
ATOM 3236 C C . VAL A 1 399 ? 39.758 23.398 2.454 1.00 49.38 399 VAL A C 1
ATOM 3238 O O . VAL A 1 399 ? 38.761 24.055 2.736 1.00 49.38 399 VAL A O 1
ATOM 3241 N N . HIS A 1 400 ? 39.726 22.065 2.399 1.00 50.31 400 HIS A N 1
ATOM 3242 C CA . HIS A 1 400 ? 38.691 21.220 2.985 1.00 50.31 400 HIS A CA 1
ATOM 3243 C C . HIS A 1 400 ? 38.610 21.433 4.505 1.00 50.31 400 HIS A C 1
ATOM 3245 O O . HIS A 1 400 ? 39.143 20.642 5.282 1.00 50.31 400 HIS A O 1
ATOM 3251 N N . GLU A 1 401 ? 37.911 22.468 4.955 1.00 53.47 401 GLU A N 1
ATOM 3252 C CA . GLU A 1 401 ? 37.394 22.463 6.319 1.00 53.47 401 GLU A CA 1
ATOM 3253 C C . GLU A 1 401 ? 36.269 21.425 6.404 1.00 53.47 401 GLU A C 1
ATOM 3255 O O . GLU A 1 401 ? 35.318 21.422 5.612 1.00 53.47 401 GLU A O 1
ATOM 3260 N N . LYS A 1 402 ? 36.411 20.485 7.347 1.00 48.22 402 LYS A N 1
ATOM 3261 C CA . LYS A 1 402 ? 35.373 19.507 7.681 1.00 48.22 402 LYS A CA 1
ATOM 3262 C C . LYS A 1 402 ? 34.110 20.287 8.035 1.00 48.22 402 LYS A C 1
ATOM 3264 O O . LYS A 1 402 ? 34.064 20.962 9.057 1.00 48.22 402 LYS A O 1
ATOM 3269 N N . ARG A 1 403 ? 33.088 20.209 7.181 1.00 50.16 403 ARG A N 1
ATOM 3270 C CA . ARG A 1 403 ? 31.791 20.826 7.466 1.00 50.16 403 ARG A CA 1
ATOM 3271 C C . ARG A 1 403 ? 31.248 20.204 8.758 1.00 50.16 403 ARG A C 1
ATOM 3273 O O . ARG A 1 403 ? 31.080 18.983 8.769 1.00 50.16 403 ARG A O 1
ATOM 3280 N N . PRO A 1 404 ? 30.971 20.984 9.818 1.00 52.09 404 PRO A N 1
ATOM 3281 C CA . PRO A 1 404 ? 30.328 20.440 11.004 1.00 52.09 404 PRO A CA 1
ATOM 3282 C C . PRO A 1 404 ? 28.974 19.851 10.602 1.00 52.09 404 PRO A C 1
ATOM 3284 O O . PRO A 1 404 ? 28.257 20.427 9.773 1.00 52.09 404 PRO A O 1
ATOM 3287 N N . ALA A 1 405 ? 28.651 18.679 11.150 1.00 47.47 405 ALA A N 1
ATOM 3288 C CA . ALA A 1 405 ? 27.402 17.988 10.876 1.00 47.47 405 ALA A CA 1
ATOM 3289 C C . ALA A 1 405 ? 26.225 18.939 11.143 1.00 47.47 405 ALA A C 1
ATOM 3291 O O . ALA A 1 405 ? 26.004 19.415 12.257 1.00 47.47 405 ALA A O 1
ATOM 3292 N N . ARG A 1 406 ? 25.484 19.266 10.083 1.00 44.91 406 ARG A N 1
ATOM 3293 C CA . ARG A 1 406 ? 24.317 20.142 10.162 1.00 44.91 406 ARG A CA 1
ATOM 3294 C C . ARG A 1 406 ? 23.186 19.319 10.776 1.00 44.91 406 ARG A C 1
ATOM 3296 O O . ARG A 1 406 ? 22.778 18.332 10.176 1.00 44.91 406 ARG A O 1
ATOM 3303 N N . TYR A 1 407 ? 22.736 19.700 11.970 1.00 46.78 407 TYR A N 1
ATOM 3304 C CA . TYR A 1 407 ? 21.663 19.051 12.732 1.00 46.78 407 TYR A CA 1
ATOM 3305 C C . TYR A 1 407 ? 20.451 18.723 11.838 1.00 46.78 407 TYR A C 1
ATOM 3307 O O . TYR A 1 407 ? 19.701 19.613 11.446 1.00 46.78 407 TYR A O 1
ATOM 3315 N N . VAL A 1 408 ? 20.252 17.442 11.516 1.00 45.16 408 VAL A N 1
ATOM 3316 C CA . VAL A 1 408 ? 19.039 16.927 10.859 1.00 45.16 408 VAL A CA 1
ATOM 3317 C C . VAL A 1 408 ? 18.327 15.975 11.809 1.00 45.16 408 VAL A C 1
ATOM 3319 O O . VAL A 1 408 ? 18.650 14.802 11.873 1.00 45.16 408 VAL A O 1
ATOM 3322 N N . ASN A 1 409 ? 17.364 16.519 12.553 1.00 46.16 409 ASN A N 1
ATOM 3323 C CA . ASN A 1 409 ? 16.227 15.816 13.157 1.00 46.16 409 ASN A CA 1
ATOM 3324 C C . ASN A 1 409 ? 16.512 14.419 13.765 1.00 46.16 409 ASN A C 1
ATOM 3326 O O . ASN A 1 409 ? 15.973 13.407 13.324 1.00 46.16 409 ASN A O 1
ATOM 3330 N N . TRP A 1 410 ? 17.340 14.375 14.813 1.00 51.19 410 TRP A N 1
ATOM 3331 C CA . TRP A 1 410 ? 17.664 13.163 15.588 1.00 51.19 410 TRP A CA 1
ATOM 3332 C C . TRP A 1 410 ? 16.836 13.051 16.884 1.00 51.19 410 TRP A C 1
ATOM 3334 O O . TRP A 1 410 ? 17.288 12.502 17.888 1.00 51.19 410 TRP A O 1
ATOM 3344 N N . LEU A 1 411 ? 15.627 13.619 16.896 1.00 47.91 411 LEU A N 1
ATOM 3345 C CA . LEU A 1 411 ? 14.797 13.796 18.095 1.00 47.91 411 LEU A CA 1
ATOM 3346 C C . LEU A 1 411 ? 14.055 12.535 18.566 1.00 47.91 411 LEU A C 1
ATOM 3348 O O . LEU A 1 411 ? 13.176 12.635 19.415 1.00 47.91 411 LEU A O 1
ATOM 3352 N N . THR A 1 412 ? 14.397 11.337 18.091 1.00 57.09 412 THR A N 1
ATOM 3353 C CA . THR A 1 412 ? 13.893 10.100 18.702 1.00 57.09 412 THR A CA 1
ATOM 3354 C C . THR A 1 412 ? 14.726 9.767 19.948 1.00 57.09 412 THR A C 1
ATOM 3356 O O . THR A 1 412 ? 15.904 9.420 19.808 1.00 57.09 412 THR A O 1
ATOM 3359 N N . PRO A 1 413 ? 14.152 9.805 21.174 1.00 64.62 413 PRO A N 1
ATOM 3360 C CA . PRO A 1 413 ? 14.882 9.546 22.428 1.00 64.62 413 PRO A CA 1
ATOM 3361 C C . PRO A 1 413 ? 15.633 8.203 22.454 1.00 64.62 413 PRO A C 1
ATOM 3363 O O . PRO A 1 413 ? 16.624 8.039 23.169 1.00 64.62 413 PRO A O 1
ATOM 3366 N N . PHE A 1 414 ? 15.181 7.257 21.629 1.00 67.19 414 PHE A N 1
ATOM 3367 C CA . PHE A 1 414 ? 15.769 5.937 21.438 1.00 67.19 414 PHE A CA 1
ATOM 3368 C C . PHE A 1 414 ? 17.157 5.959 20.767 1.00 67.19 414 PHE A C 1
ATOM 3370 O O . PHE A 1 414 ? 18.065 5.244 21.184 1.00 67.19 414 PHE A O 1
ATOM 3377 N N . CYS A 1 415 ? 17.372 6.812 19.761 1.00 70.75 415 CYS A N 1
ATOM 3378 C CA . CYS A 1 415 ? 18.671 6.894 19.079 1.00 70.75 415 CYS A CA 1
ATOM 3379 C C . CYS A 1 415 ? 19.731 7.534 19.985 1.00 70.75 415 CYS A C 1
ATOM 3381 O O . CYS A 1 415 ? 20.880 7.098 20.013 1.00 70.75 415 CYS A O 1
ATOM 3383 N N . TRP A 1 416 ? 19.332 8.507 20.808 1.00 79.56 416 TRP A N 1
ATOM 3384 C CA . TRP A 1 416 ? 20.231 9.163 21.757 1.00 79.56 416 TRP A CA 1
ATOM 3385 C C . TRP A 1 416 ? 20.768 8.223 22.837 1.00 79.56 416 TRP A C 1
ATOM 3387 O O . TRP A 1 416 ? 21.914 8.369 23.265 1.00 79.56 416 TRP A O 1
ATOM 3397 N N . THR A 1 417 ? 19.976 7.245 23.276 1.00 79.19 417 THR A N 1
ATOM 3398 C CA . THR A 1 417 ? 20.430 6.245 24.252 1.00 79.19 417 THR A CA 1
ATOM 3399 C C . THR A 1 417 ? 21.493 5.327 23.649 1.00 79.19 417 THR A C 1
ATOM 3401 O O . THR A 1 417 ? 22.492 5.029 24.309 1.00 79.19 417 THR A O 1
ATOM 3404 N N . GLN A 1 418 ? 21.346 4.950 22.377 1.00 81.38 418 GLN A N 1
ATOM 3405 C CA . GLN A 1 418 ? 22.350 4.160 21.660 1.00 81.38 418 GLN A CA 1
ATOM 3406 C C . GLN A 1 418 ? 23.638 4.958 21.415 1.00 81.38 418 GLN A C 1
ATOM 3408 O O . GLN A 1 418 ? 24.717 4.477 21.757 1.00 81.38 418 GLN A O 1
ATOM 3413 N N . ILE A 1 419 ? 23.533 6.206 20.940 1.00 79.62 419 ILE A N 1
ATOM 3414 C CA . ILE A 1 419 ? 24.692 7.086 20.706 1.00 79.62 419 ILE A CA 1
ATOM 3415 C C . ILE A 1 419 ? 25.464 7.333 22.010 1.00 79.62 419 ILE A C 1
ATOM 3417 O O . ILE A 1 419 ? 26.684 7.187 22.036 1.00 79.62 419 ILE A O 1
ATOM 3421 N N . LYS A 1 420 ? 24.775 7.620 23.125 1.00 87.31 420 LYS A N 1
ATOM 3422 C CA . LYS A 1 420 ? 25.419 7.774 24.445 1.00 87.31 420 LYS A CA 1
ATOM 3423 C C . LYS A 1 420 ? 26.121 6.498 24.908 1.00 87.31 420 LYS A C 1
ATOM 3425 O O . LYS A 1 420 ? 27.187 6.572 25.515 1.00 87.31 420 LYS A O 1
ATOM 3430 N N . THR A 1 421 ? 25.539 5.333 24.624 1.00 91.62 421 THR A N 1
ATOM 3431 C CA . THR A 1 421 ? 26.134 4.038 24.982 1.00 91.62 421 THR A CA 1
ATOM 3432 C C . THR A 1 421 ? 27.427 3.787 24.207 1.00 91.62 421 THR A C 1
ATOM 3434 O O . THR A 1 421 ? 28.408 3.331 24.791 1.00 91.62 421 THR A O 1
ATOM 3437 N N . VAL A 1 422 ? 27.449 4.114 22.911 1.00 87.31 422 VAL A N 1
ATOM 3438 C CA . VAL A 1 422 ? 28.649 3.992 22.070 1.00 87.31 422 VAL A CA 1
ATOM 3439 C C . VAL A 1 422 ? 29.704 5.019 22.483 1.00 87.31 422 VAL A C 1
ATOM 3441 O O . VAL A 1 422 ? 30.840 4.622 22.711 1.00 87.31 422 VAL A O 1
ATOM 3444 N N . ALA A 1 423 ? 29.322 6.282 22.706 1.00 93.00 423 ALA A N 1
ATOM 3445 C CA . ALA A 1 423 ? 30.213 7.351 23.178 1.00 93.00 423 ALA A CA 1
ATOM 3446 C C . ALA A 1 423 ? 30.953 6.965 24.460 1.00 93.00 423 ALA A C 1
ATOM 3448 O O . ALA A 1 423 ? 32.170 7.097 24.564 1.00 93.00 423 ALA A O 1
ATOM 3449 N N . LYS A 1 424 ? 30.227 6.385 25.421 1.00 92.00 424 LYS A N 1
ATOM 3450 C CA . LYS A 1 424 ? 30.816 5.905 26.673 1.00 92.00 424 LYS A CA 1
ATOM 3451 C C . LYS A 1 424 ? 31.804 4.752 26.464 1.00 92.00 424 LYS A C 1
ATOM 3453 O O . LYS A 1 424 ? 32.751 4.631 27.231 1.00 92.00 424 LYS A O 1
ATOM 3458 N N . LYS A 1 425 ? 31.580 3.894 25.464 1.00 90.88 425 LYS A N 1
ATOM 3459 C CA . LYS A 1 425 ? 32.456 2.750 25.167 1.00 90.88 425 LYS A CA 1
ATOM 3460 C C . LYS A 1 425 ? 33.706 3.144 24.387 1.00 90.88 425 LYS A C 1
ATOM 3462 O O . LYS A 1 425 ? 34.749 2.540 24.600 1.00 90.88 425 LYS A O 1
ATOM 3467 N N . THR A 1 426 ? 33.598 4.102 23.471 1.00 91.19 426 THR A N 1
ATOM 3468 C CA . THR A 1 426 ? 34.686 4.456 22.550 1.00 91.19 426 THR A CA 1
ATOM 3469 C C . THR A 1 426 ? 35.496 5.667 22.996 1.00 91.19 426 THR A C 1
ATOM 3471 O O . THR A 1 426 ? 36.560 5.908 22.438 1.00 91.19 426 THR A O 1
ATOM 3474 N N . GLY A 1 427 ? 35.002 6.445 23.964 1.00 91.19 427 GLY A N 1
ATOM 3475 C CA . GLY A 1 427 ? 35.612 7.716 24.365 1.00 91.19 427 GLY A CA 1
ATOM 3476 C C . GLY A 1 427 ? 35.430 8.839 23.337 1.00 91.19 427 GLY A C 1
ATOM 3477 O O . GLY A 1 427 ? 35.941 9.934 23.546 1.00 91.19 427 GLY A O 1
ATOM 3478 N N . MET A 1 428 ? 34.701 8.586 22.246 1.00 86.06 428 MET A N 1
ATOM 3479 C CA . MET A 1 428 ? 34.371 9.592 21.236 1.00 86.06 428 MET A CA 1
ATOM 3480 C C . MET A 1 428 ? 33.169 10.418 21.693 1.00 86.06 428 MET A C 1
ATOM 3482 O O . MET A 1 428 ? 32.247 9.900 22.333 1.00 86.06 428 MET A O 1
ATOM 3486 N N . SER A 1 429 ? 33.137 11.699 21.335 1.00 83.81 429 SER A N 1
ATOM 3487 C CA . SER A 1 429 ? 31.966 12.533 21.592 1.00 83.81 429 SER A CA 1
ATOM 3488 C C . SER A 1 429 ? 30.770 12.067 20.741 1.00 83.81 429 SER A C 1
ATOM 3490 O O . SER A 1 429 ? 30.949 11.571 19.627 1.00 83.81 429 SER A O 1
ATOM 3492 N N . PRO A 1 430 ? 29.519 12.235 21.213 1.00 76.94 430 PRO A N 1
ATOM 3493 C CA . PRO A 1 430 ? 28.326 11.919 20.423 1.00 76.94 430 PRO A CA 1
ATOM 3494 C C . PRO A 1 430 ? 28.295 12.564 19.029 1.00 76.94 430 PRO A C 1
ATOM 3496 O O . PRO A 1 430 ? 27.715 11.996 18.114 1.00 76.94 430 PRO A O 1
ATOM 3499 N N . THR A 1 431 ? 28.929 13.727 18.873 1.00 77.88 431 THR A N 1
ATOM 3500 C CA . THR A 1 431 ? 29.099 14.462 17.610 1.00 77.88 431 THR A CA 1
ATOM 3501 C C . THR A 1 431 ? 30.148 13.877 16.669 1.00 77.88 431 THR A C 1
ATOM 3503 O O . THR A 1 431 ? 30.144 14.239 15.504 1.00 77.88 431 THR A O 1
ATOM 3506 N N . GLU A 1 432 ? 31.058 13.035 17.157 1.00 75.50 432 GLU A N 1
ATOM 3507 C CA . GLU A 1 432 ? 32.069 12.345 16.338 1.00 75.50 432 GLU A CA 1
ATOM 3508 C C . GLU A 1 432 ? 31.617 10.945 15.910 1.00 75.50 432 GLU A C 1
ATOM 3510 O O . GLU A 1 432 ? 32.132 10.401 14.938 1.00 75.50 432 GLU A O 1
ATOM 3515 N N . ILE A 1 433 ? 30.668 10.350 16.642 1.00 75.62 433 ILE A N 1
ATOM 3516 C CA . ILE A 1 433 ? 30.044 9.061 16.296 1.00 75.62 433 ILE A CA 1
ATOM 3517 C C . ILE A 1 433 ? 29.044 9.207 15.140 1.00 75.62 433 ILE A C 1
ATOM 3519 O O . ILE A 1 433 ? 28.722 8.218 14.478 1.00 75.62 433 ILE A O 1
ATOM 3523 N N . VAL A 1 434 ? 28.557 10.426 14.909 1.00 66.06 434 VAL A N 1
ATOM 3524 C CA . VAL A 1 434 ? 27.615 10.800 13.844 1.00 66.06 434 VAL A CA 1
ATOM 3525 C C . VAL A 1 434 ? 28.367 11.550 12.758 1.00 66.06 434 VAL A C 1
ATOM 3527 O O . VAL A 1 434 ? 28.124 11.242 11.569 1.00 66.06 434 VAL A O 1
#